Protein AF-A0A8J7RHZ1-F1 (afdb_monomer)

Nearest PDB structures (foldseek):
  3tai-assembly1_A  TM=6.380E-01  e=3.151E-13  Pyrococcus furiosus DSM 3638
  3taz-assembly1_B  TM=6.406E-01  e=1.481E-13  Pyrococcus furiosus DSM 3638
  3tal-assembly1_B  TM=6.004E-01  e=1.570E-13  Pyrococcus furiosus DSM 3638
  3tai-assembly1_B  TM=6.024E-01  e=3.539E-13  Pyrococcus furiosus DSM 3638
  3tal-assembly1_A  TM=5.768E-01  e=6.327E-13  Pyrococcus furiosus DSM 3638

Sequence (378 aa):
MDYSKLKRNKEGIKNSIEQFKHEKIDCKNYWINKDFKENKENNENNQNNSNSLSKDYNFFAIDGSFNQRSFLDFSLYVVGAEAYGHKVGEKVTHLLNAWDSGVILPYQYSKRSRLEHYMATMELKLALCILTNNCSEPFDYYIYDGSVYSWLIHAKMNRLLTLGQYEHYINYFNEKYGEEFRMYLLNELNCQEINAYSNFYNDANIKDKEQTEELGDSELKVLFEQLEYNIILSELLKHKDRIIGVSKTSKMNVYFKDSLRSDMAIFSRCEPGYSKPLNLAEEDLKSKSTIDELRKFDIHIDTLNYQFLKFKKGAMGITSFKKLDEEVFDALYKITDTNYPYILKKCHEKVKISEVEMDKYVKYLGIYEDTERGVYLD

Radius of gyration: 23.54 Å; Cα contacts (8 Å, |Δi|>4): 567; chains: 1; bounding box: 67×53×62 Å

Foldseek 3Di:
DDCVVVVVCVVVVVVVVVVQVPPDFDCPVWFDADALDDPDPDDPPDPPDPPDQPDWAKEKEKAKDKDWFFFPFKIKMKIKMWMWMDTQPDDIDTDDMDMEIDIDGPPLDVVVLLNVLLRLLLRLLVLLLLQPDDDPDHHQAYEYAAAVLVLLVNLQDDPNDDSVVLLVVLLVCCVVCVVVVLVQSVVCSV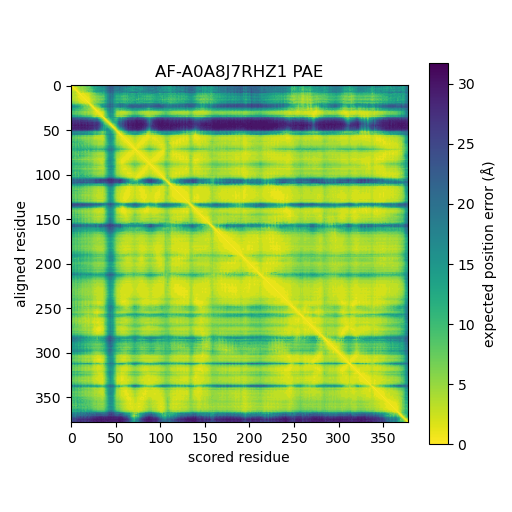VVNRGSADCCCVVVVVQVVPDDPVAHPVNVVVSRSSSSSLSSVLSSCVVQQRYKYKYQDDQDQQVPVPDPGRPQVSVQPDHFGKTDWDFCCPRPPVNVVSQVSSVSSVRHQPGWTWMKGDHPQGIIIMIGSDDDDVSVVSSQVSQDDRHHRVSNVVRVVPNDDDPVNVLVVCVVVVPQGAGPVRDGDD

Secondary structure (DSSP, 8-state):
--HHHHGGGHHHHHHHHHHHHTS----TTTEEE----------S---S-----SS--EEEEEEEEEEEEEBSS-EEEEEEEEEEEEETTS--EEEEEEEEEEEE-SSSS-HHHHHHHHHHHHHHHHHHHHHHS--SS--SEEEEES-HHHHHHHHT--SSS-HHHHHHHHHHHHHHHHHHHHHHHHHHHHTT---SS-THHHHTTHHHHH--SSS-HHHHHHHHHHHHHHHHHHHHHTTGGGEEEEES-----SSSTT-SS-HHHHHTTSPSEEEPPEEHHHH-HHHHHHHHHHGGGT------EEEEEEETTEEEEEEESSPP-HHHHHHHHHTBSSSSBHHHHHHHHHH---HHHHHHHHHHTT--PPBTT-----

InterPro domains:
  IPR018977 NurA domain [PF09376] (58-353)
  IPR018977 NurA domain [SM00933] (57-353)

Organism: Methanococcus voltae (NCBI:txid2188)

Solvent-accessible surface area (backbone atoms only — not comparable to full-atom values): 21526 Å² total; per-residue (Å²): 133,71,63,76,69,55,58,76,48,47,65,63,52,50,52,52,53,50,59,60,67,68,60,84,80,81,56,70,92,47,47,46,82,42,85,88,72,78,84,73,81,81,73,100,79,69,98,83,76,80,90,62,70,96,62,82,53,26,36,32,20,43,27,55,21,62,42,72,49,57,38,79,79,35,21,46,37,41,34,24,24,24,30,28,34,36,42,70,94,60,70,79,39,83,73,51,71,39,65,37,70,51,76,44,61,65,81,87,46,66,59,66,61,57,48,52,46,26,22,52,35,32,39,46,52,52,52,34,39,62,73,68,47,88,55,99,68,75,66,60,32,42,41,39,82,30,47,57,65,53,58,48,54,55,69,65,70,64,90,86,48,58,70,70,58,44,57,50,52,52,51,53,48,42,76,75,42,38,68,64,49,46,53,50,51,53,49,34,41,75,71,67,55,59,49,53,62,77,64,57,60,65,78,69,45,42,55,85,74,65,53,48,98,88,40,45,63,68,59,49,49,54,50,50,50,51,49,48,41,45,49,50,50,39,59,40,53,75,50,32,79,30,40,36,13,41,19,84,72,58,81,56,32,81,89,40,68,90,48,97,51,24,42,50,69,55,56,58,69,52,75,35,19,34,38,64,68,42,48,40,46,79,74,34,73,70,47,36,61,41,42,60,56,40,43,79,62,77,34,85,67,86,46,33,32,39,34,38,44,27,51,94,65,34,40,31,39,38,22,23,49,45,87,80,57,69,66,59,51,56,53,50,49,77,47,30,76,60,55,47,48,46,50,46,54,50,15,50,70,68,27,60,60,48,72,69,56,50,54,52,48,40,56,72,71,67,62,83,74,58,31,80,82,74,58,83,85,126

Mean predicted aligned error: 7.72 Å

pLDDT: mean 85.53, std 13.36, range [37.41, 97.62]

Structure (mmCIF, N/CA/C/O backbone):
data_AF-A0A8J7RHZ1-F1
#
_entry.id   AF-A0A8J7RHZ1-F1
#
loop_
_atom_site.group_PDB
_atom_site.id
_atom_site.type_symbol
_atom_site.label_atom_id
_atom_site.label_alt_id
_atom_site.label_comp_id
_atom_site.label_asym_id
_atom_site.label_entity_id
_atom_site.label_seq_id
_atom_site.pdbx_PDB_ins_code
_atom_site.Cartn_x
_atom_site.Cartn_y
_atom_site.Cartn_z
_atom_site.occupancy
_atom_site.B_iso_or_equiv
_atom_site.auth_seq_id
_atom_site.auth_comp_id
_atom_site.auth_asym_id
_atom_site.auth_atom_id
_atom_site.pdbx_PDB_model_num
ATOM 1 N N . MET A 1 1 ? 16.217 -30.372 16.519 1.00 66.19 1 MET A N 1
ATOM 2 C CA . MET A 1 1 ? 16.369 -29.217 17.433 1.00 66.19 1 MET A CA 1
ATOM 3 C C . MET A 1 1 ? 16.532 -29.759 18.847 1.00 66.19 1 MET A C 1
ATOM 5 O O . MET A 1 1 ? 15.732 -30.594 19.244 1.00 66.19 1 MET A O 1
ATOM 9 N N . ASP A 1 2 ? 17.579 -29.370 19.572 1.00 79.38 2 ASP A N 1
ATOM 10 C CA . ASP A 1 2 ? 17.884 -29.937 20.894 1.00 79.38 2 ASP A CA 1
ATOM 11 C C . ASP A 1 2 ? 17.337 -29.044 22.025 1.00 79.38 2 ASP A C 1
ATOM 13 O O . ASP A 1 2 ? 17.963 -28.067 22.443 1.00 79.38 2 ASP A O 1
ATOM 17 N N . TYR A 1 3 ? 16.147 -29.381 22.527 1.00 79.94 3 TYR A N 1
ATOM 18 C CA . TYR A 1 3 ? 15.457 -28.630 23.584 1.00 79.94 3 TYR A CA 1
ATOM 19 C C . TYR A 1 3 ? 16.146 -28.706 24.954 1.00 79.94 3 TYR A C 1
ATOM 21 O O . TYR A 1 3 ? 15.888 -27.863 25.820 1.00 79.94 3 TYR A O 1
ATOM 29 N N . SER A 1 4 ? 17.046 -29.673 25.165 1.00 78.25 4 SER A N 1
ATOM 30 C CA . SER A 1 4 ? 17.775 -29.814 26.431 1.00 78.25 4 SER A CA 1
ATOM 31 C C . SER A 1 4 ? 18.726 -28.634 26.671 1.00 78.25 4 SER A C 1
ATOM 33 O O . SER A 1 4 ? 18.841 -28.139 27.796 1.00 78.25 4 SER A O 1
ATOM 35 N N . LYS A 1 5 ? 19.322 -28.104 25.595 1.00 73.62 5 LYS A N 1
ATOM 36 C CA . LYS A 1 5 ? 20.175 -26.909 25.619 1.00 73.62 5 LYS A CA 1
ATOM 37 C C . LYS A 1 5 ? 19.370 -25.629 25.850 1.00 73.62 5 LYS A C 1
ATOM 39 O O . LYS A 1 5 ? 19.821 -24.763 26.594 1.00 73.62 5 LYS A O 1
ATOM 44 N N . LEU A 1 6 ? 18.154 -25.539 25.304 1.00 77.38 6 LEU A N 1
ATOM 45 C CA . LEU A 1 6 ? 17.258 -24.386 25.491 1.00 77.38 6 LEU A CA 1
ATOM 46 C C . LEU A 1 6 ? 16.741 -24.269 26.934 1.00 77.38 6 LEU A C 1
ATOM 48 O O . LEU A 1 6 ? 16.566 -23.166 27.451 1.00 77.38 6 LEU A O 1
ATOM 52 N N . LYS A 1 7 ? 16.551 -25.404 27.622 1.00 80.25 7 LYS A N 1
ATOM 53 C CA . LYS A 1 7 ? 16.053 -25.447 29.007 1.00 80.25 7 LYS A CA 1
ATOM 54 C C . LYS A 1 7 ? 16.975 -24.727 30.001 1.00 80.25 7 LYS A C 1
ATOM 56 O O . LYS A 1 7 ? 16.479 -24.220 31.004 1.00 80.25 7 LYS A O 1
ATOM 61 N N . ARG A 1 8 ? 18.280 -24.630 29.707 1.00 80.31 8 ARG A N 1
ATOM 62 C CA . ARG A 1 8 ? 19.275 -23.942 30.554 1.00 80.31 8 ARG A CA 1
ATOM 63 C C . ARG A 1 8 ? 19.006 -22.439 30.697 1.00 80.31 8 ARG A C 1
ATOM 65 O O . ARG A 1 8 ? 19.268 -21.890 31.758 1.00 80.31 8 ARG A O 1
ATOM 72 N N . ASN A 1 9 ? 18.397 -21.806 29.690 1.00 83.06 9 ASN A N 1
ATOM 73 C CA . ASN A 1 9 ? 18.088 -20.369 29.696 1.00 83.06 9 ASN A CA 1
ATOM 74 C C . ASN A 1 9 ? 16.644 -20.046 30.119 1.00 83.06 9 ASN A C 1
ATOM 76 O O . ASN A 1 9 ? 16.241 -18.884 30.092 1.00 83.06 9 ASN A O 1
ATOM 80 N N . LYS A 1 10 ? 15.848 -21.051 30.515 1.00 88.25 10 LYS A N 1
ATOM 81 C CA . LYS A 1 10 ? 14.412 -20.895 30.800 1.00 88.25 10 LYS A CA 1
ATOM 82 C C . LYS A 1 10 ? 14.122 -19.808 31.837 1.00 88.25 10 LYS A C 1
ATOM 84 O O . LYS A 1 10 ? 13.207 -19.015 31.639 1.00 88.25 10 LYS A O 1
ATOM 89 N N . GLU A 1 11 ? 14.876 -19.789 32.932 1.00 87.19 11 GLU A N 1
ATOM 90 C CA . GLU A 1 11 ? 14.617 -18.862 34.037 1.00 87.19 11 GLU A CA 1
ATOM 91 C C . GLU A 1 11 ? 15.022 -17.427 33.688 1.00 87.19 11 GLU A C 1
ATOM 93 O O . GLU A 1 11 ? 14.268 -16.496 33.951 1.00 87.19 11 GLU A O 1
ATOM 98 N N . GLY A 1 12 ? 16.144 -17.253 32.979 1.00 89.12 12 GLY A N 1
ATOM 99 C CA . GLY A 1 12 ? 16.543 -15.950 32.442 1.00 89.12 12 GLY A CA 1
ATOM 100 C C . GLY A 1 12 ? 15.483 -15.366 31.505 1.00 89.12 12 GLY A C 1
ATOM 101 O O . GLY A 1 12 ? 15.092 -14.215 31.663 1.00 89.12 12 GLY A O 1
ATOM 102 N N . ILE A 1 13 ? 14.938 -16.186 30.598 1.00 89.88 13 ILE A N 1
ATOM 103 C CA . ILE A 1 13 ? 13.866 -15.767 29.681 1.00 89.88 13 ILE A CA 1
ATOM 104 C C . ILE A 1 13 ? 12.598 -15.370 30.449 1.00 89.88 13 ILE A C 1
ATOM 106 O O . ILE A 1 13 ? 11.993 -14.346 30.137 1.00 89.88 13 ILE A O 1
ATOM 110 N N . LYS A 1 14 ? 12.188 -16.145 31.462 1.00 90.38 14 LYS A N 1
ATOM 111 C CA . LYS A 1 14 ? 11.023 -15.804 32.296 1.00 90.38 14 LYS A CA 1
ATOM 112 C C . LYS A 1 14 ? 11.201 -14.472 33.019 1.00 90.38 14 LYS A C 1
ATOM 114 O O . LYS A 1 14 ? 10.285 -13.656 32.990 1.00 90.38 14 LYS A O 1
ATOM 119 N N . ASN A 1 15 ? 12.373 -14.243 33.607 1.00 88.56 15 ASN A N 1
ATOM 120 C CA . ASN A 1 15 ? 12.676 -12.991 34.294 1.00 88.56 15 ASN A CA 1
ATOM 121 C C . ASN A 1 15 ? 12.607 -11.800 33.333 1.00 88.56 15 ASN A C 1
ATOM 123 O O . ASN A 1 15 ? 11.993 -10.790 33.668 1.00 88.56 15 ASN A O 1
ATOM 127 N N . SER A 1 16 ? 13.140 -11.935 32.112 1.00 87.69 16 SER A N 1
ATOM 128 C CA . SER A 1 16 ? 12.997 -10.900 31.080 1.00 87.69 16 SER A CA 1
ATOM 129 C C . SER A 1 16 ? 11.532 -10.653 30.699 1.00 87.69 16 SER A C 1
ATOM 131 O O . SER A 1 16 ? 11.122 -9.503 30.581 1.00 87.69 16 SER A O 1
ATOM 133 N N . ILE A 1 17 ? 10.714 -11.704 30.550 1.00 87.50 17 ILE A N 1
ATOM 134 C CA . ILE A 1 17 ? 9.279 -11.566 30.240 1.00 87.50 17 ILE A CA 1
ATOM 135 C C . ILE A 1 17 ? 8.541 -10.799 31.344 1.00 87.50 17 ILE A C 1
ATOM 137 O O . ILE A 1 17 ? 7.759 -9.897 31.036 1.00 87.50 17 ILE A O 1
ATOM 141 N N . GLU A 1 18 ? 8.771 -11.137 32.613 1.00 84.56 18 GLU A N 1
ATOM 142 C CA . GLU A 1 18 ? 8.129 -10.448 33.739 1.00 84.56 18 GLU A CA 1
ATOM 143 C C . GLU A 1 18 ? 8.621 -9.003 33.868 1.00 84.56 18 GLU A C 1
ATOM 145 O O . GLU A 1 18 ? 7.804 -8.092 34.020 1.00 84.56 18 GLU A O 1
ATOM 150 N N . GLN A 1 19 ? 9.923 -8.758 33.680 1.00 82.50 19 GLN A N 1
ATOM 151 C CA . GLN A 1 19 ? 10.472 -7.402 33.619 1.00 82.50 19 GLN A CA 1
ATOM 152 C C . GLN A 1 1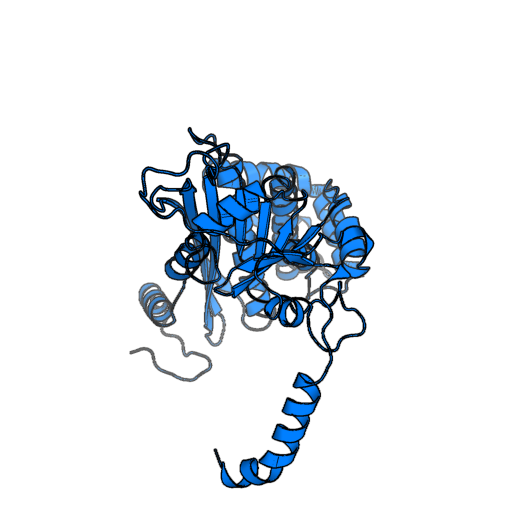9 ? 9.778 -6.570 32.537 1.00 82.50 19 GLN A C 1
ATOM 154 O O . GLN A 1 19 ? 9.390 -5.432 32.800 1.00 82.50 19 GLN A O 1
ATOM 159 N N . PHE A 1 20 ? 9.547 -7.143 31.350 1.00 81.19 20 PHE A N 1
ATOM 160 C CA . PHE A 1 20 ? 8.770 -6.460 30.327 1.00 81.19 20 PHE A CA 1
ATOM 161 C C . PHE A 1 20 ? 7.349 -6.189 30.830 1.00 81.19 20 PHE A C 1
ATOM 163 O O . PHE A 1 20 ? 6.891 -5.054 30.743 1.00 81.19 20 PHE A O 1
ATOM 170 N N . LYS A 1 21 ? 6.624 -7.168 31.384 1.00 75.94 21 LYS A N 1
ATOM 171 C CA . LYS A 1 21 ? 5.225 -6.993 31.835 1.00 75.94 21 LYS A CA 1
ATOM 172 C C . LYS A 1 21 ? 5.026 -5.899 32.893 1.00 75.94 21 LYS A C 1
ATOM 174 O O . LYS A 1 21 ? 3.999 -5.228 32.815 1.00 75.94 21 LYS A O 1
ATOM 179 N N . HIS A 1 22 ? 5.969 -5.710 33.818 1.00 68.00 22 HIS A N 1
ATOM 180 C CA . HIS A 1 22 ? 5.833 -4.804 34.970 1.00 68.00 22 HIS A CA 1
ATOM 181 C C . HIS A 1 22 ? 5.960 -3.304 34.670 1.00 68.00 22 HIS A C 1
ATOM 183 O O . HIS A 1 22 ? 5.649 -2.488 35.538 1.00 68.00 22 HIS A O 1
ATOM 189 N N . GLU A 1 23 ? 6.387 -2.918 33.469 1.00 68.69 23 GLU A N 1
ATOM 190 C CA . GLU A 1 23 ? 6.400 -1.513 33.056 1.00 68.69 23 GLU A CA 1
ATOM 191 C C . GLU A 1 23 ? 4.970 -0.939 33.126 1.00 68.69 23 GLU A C 1
ATOM 193 O O . GLU A 1 23 ? 4.065 -1.406 32.423 1.00 68.69 23 GLU A O 1
ATOM 198 N N . LYS A 1 24 ? 4.759 0.040 34.020 1.00 67.62 24 LYS A N 1
ATOM 199 C CA . LYS A 1 24 ? 3.476 0.736 34.175 1.00 67.62 24 LYS A CA 1
ATOM 200 C C . LYS A 1 24 ? 3.173 1.497 32.891 1.00 67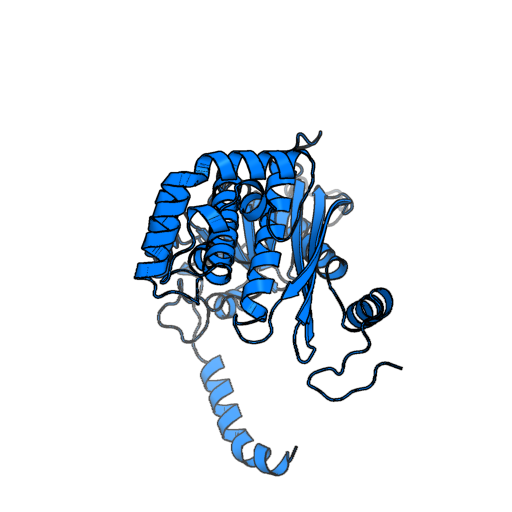.62 24 LYS A C 1
ATOM 202 O O . LYS A 1 24 ? 3.894 2.416 32.526 1.00 67.62 24 LYS A O 1
ATOM 207 N N . ILE A 1 25 ? 2.078 1.123 32.245 1.00 70.50 25 ILE A N 1
ATOM 208 C CA . ILE A 1 25 ? 1.561 1.803 31.064 1.00 70.50 25 ILE A CA 1
ATOM 209 C C . ILE A 1 25 ? 0.433 2.728 31.516 1.00 70.50 25 ILE A C 1
ATOM 211 O O . ILE A 1 25 ? -0.582 2.249 32.022 1.00 70.50 25 ILE A O 1
ATOM 215 N N . ASP A 1 26 ? 0.597 4.033 31.311 1.00 78.38 26 ASP A N 1
ATOM 216 C CA . ASP A 1 26 ? -0.487 5.004 31.453 1.00 78.38 26 ASP A CA 1
ATOM 217 C C . ASP A 1 26 ? -0.869 5.561 30.079 1.00 78.38 26 ASP A C 1
ATOM 219 O O . ASP A 1 26 ? -0.182 6.414 29.521 1.00 78.38 26 ASP A O 1
ATOM 223 N N . CYS A 1 27 ? -1.973 5.058 29.521 1.00 85.94 27 CYS A N 1
ATOM 224 C CA . CYS A 1 27 ? -2.514 5.559 28.260 1.00 85.94 27 CYS A CA 1
ATOM 225 C C . CYS A 1 27 ? -3.559 6.668 28.435 1.00 85.94 27 CYS A C 1
ATOM 227 O O . CYS A 1 27 ? -4.012 7.220 27.432 1.00 85.94 27 CYS A O 1
ATOM 229 N N . LYS A 1 28 ? -3.936 7.043 29.668 1.00 84.62 28 LYS A N 1
ATOM 230 C CA . LYS A 1 28 ? -5.082 7.938 29.926 1.00 84.62 28 LYS A CA 1
ATOM 231 C C . LYS A 1 28 ? -4.933 9.315 29.286 1.00 84.62 28 LYS A C 1
ATOM 233 O O . LYS A 1 28 ? -5.922 9.900 28.859 1.00 84.62 28 LYS A O 1
ATOM 238 N N . ASN A 1 29 ? -3.706 9.818 29.173 1.00 88.56 29 ASN A N 1
ATOM 239 C CA . ASN A 1 29 ? -3.447 11.137 28.591 1.00 88.56 29 ASN A CA 1
ATOM 240 C C . ASN A 1 29 ? -3.778 11.197 27.090 1.00 88.56 29 ASN A C 1
ATOM 242 O O . ASN A 1 29 ? -4.188 12.248 26.579 1.00 88.56 29 ASN A O 1
ATOM 246 N N . TYR A 1 30 ? -3.658 10.060 26.401 1.00 93.56 30 TYR A N 1
ATOM 247 C CA . TYR A 1 30 ? -3.804 9.948 24.952 1.00 93.56 30 TYR A CA 1
ATOM 248 C C . TYR A 1 30 ? -5.043 9.168 24.520 1.00 93.56 30 TYR A C 1
ATOM 250 O O . TYR A 1 30 ? -5.324 9.137 23.328 1.00 93.56 30 TYR A O 1
ATOM 258 N N . TRP A 1 31 ? -5.777 8.552 25.447 1.00 95.25 31 TRP A N 1
ATOM 259 C CA . TRP A 1 31 ? -6.852 7.610 25.148 1.00 95.25 31 TRP A CA 1
ATOM 260 C C . TRP A 1 31 ? -8.232 8.152 25.521 1.00 95.25 31 TRP A C 1
ATOM 262 O O . TRP A 1 31 ? -8.417 8.727 26.594 1.00 95.25 31 TRP A O 1
ATOM 272 N N . ILE A 1 32 ? -9.205 7.937 24.640 1.00 95.00 32 ILE A N 1
ATOM 273 C CA . ILE A 1 32 ? -10.614 8.270 24.840 1.00 95.00 32 ILE A CA 1
ATOM 274 C C . ILE A 1 32 ? -11.390 6.955 24.871 1.00 95.00 32 ILE A C 1
ATOM 276 O O . ILE A 1 32 ? -11.427 6.221 23.885 1.00 95.00 32 ILE A O 1
ATOM 280 N N . ASN A 1 33 ? -12.000 6.647 26.017 1.00 93.31 33 ASN A N 1
ATOM 281 C CA . ASN A 1 33 ? -12.813 5.442 26.171 1.00 93.31 33 ASN A CA 1
ATOM 282 C C . ASN A 1 33 ? -14.129 5.590 25.400 1.00 93.31 33 ASN A C 1
ATOM 284 O O . ASN A 1 33 ? -14.846 6.573 25.587 1.00 93.31 33 ASN A O 1
ATOM 288 N N . LYS A 1 34 ? -14.474 4.578 24.602 1.00 90.38 34 LYS A N 1
ATOM 289 C CA . LYS A 1 34 ? -15.753 4.483 23.888 1.00 90.38 34 LYS A CA 1
ATOM 290 C C . LYS A 1 34 ? -16.186 3.023 23.832 1.00 90.38 34 LYS A C 1
ATOM 292 O O . LYS A 1 34 ? -15.451 2.159 23.357 1.00 90.38 34 LYS A O 1
ATOM 297 N N . ASP A 1 35 ? -17.390 2.745 24.323 1.00 85.00 35 ASP A N 1
ATOM 298 C CA . ASP A 1 35 ? -17.997 1.419 24.206 1.00 85.00 35 ASP A CA 1
ATOM 299 C C . ASP A 1 35 ? -18.743 1.330 22.874 1.00 85.00 35 ASP A C 1
ATOM 301 O O . ASP A 1 35 ? -19.860 1.829 22.731 1.00 85.00 35 ASP A O 1
ATOM 305 N N . PHE A 1 36 ? -18.105 0.697 21.892 1.00 84.00 36 PHE A N 1
ATOM 306 C CA . PHE A 1 36 ? -18.736 0.339 20.627 1.00 84.00 36 PHE A CA 1
ATOM 307 C C . PHE A 1 36 ? -19.769 -0.765 20.905 1.00 84.00 36 PHE A C 1
ATOM 309 O O . PHE A 1 36 ? -19.412 -1.925 21.130 1.00 84.00 36 PHE A O 1
ATOM 316 N N . LYS A 1 37 ? -21.051 -0.394 20.993 1.00 72.06 37 LYS A N 1
ATOM 317 C CA . LYS A 1 37 ? -22.149 -1.339 21.241 1.00 72.06 37 LYS A CA 1
ATOM 318 C C . LYS A 1 37 ? -22.659 -1.921 19.929 1.00 72.06 37 LYS A C 1
ATOM 320 O O . LYS A 1 37 ? -22.954 -1.178 18.996 1.00 72.06 37 LYS A O 1
ATOM 325 N N . GLU A 1 38 ? -22.857 -3.235 19.906 1.00 59.12 38 GLU A N 1
ATOM 326 C CA . GLU A 1 38 ? -23.714 -3.887 18.918 1.00 59.12 38 GLU A CA 1
ATOM 327 C C . GLU A 1 38 ? -25.152 -3.404 19.151 1.00 59.12 38 GLU A C 1
ATOM 329 O O . GLU A 1 38 ? -25.632 -3.398 20.291 1.00 59.12 38 GLU A O 1
ATOM 334 N N . ASN A 1 39 ? -25.842 -2.979 18.089 1.00 49.66 39 ASN A N 1
ATOM 335 C CA . ASN A 1 39 ? -27.283 -2.769 18.153 1.00 49.66 39 ASN A CA 1
ATOM 336 C C . ASN A 1 39 ? -27.912 -4.127 18.473 1.00 49.66 39 ASN A C 1
ATOM 338 O O . ASN A 1 39 ? -28.050 -4.972 17.595 1.00 49.66 39 ASN A O 1
ATOM 342 N N . LYS A 1 40 ? -28.255 -4.361 19.742 1.00 41.91 40 LYS A N 1
ATOM 343 C CA . LYS A 1 40 ? -29.139 -5.467 20.090 1.00 41.91 40 LYS A CA 1
ATOM 344 C C . LYS A 1 40 ? -30.478 -5.170 19.434 1.00 41.91 40 LYS A C 1
ATOM 346 O O . LYS A 1 40 ? -31.140 -4.205 19.813 1.00 41.91 40 LYS A O 1
ATOM 351 N N . GLU A 1 41 ? -30.840 -5.978 18.448 1.00 41.72 41 GLU A N 1
ATOM 352 C CA . GLU A 1 41 ? -32.203 -6.024 17.939 1.00 41.72 41 GLU A CA 1
ATOM 353 C C . GLU A 1 41 ? -33.171 -6.188 19.121 1.00 41.72 41 GLU A C 1
ATOM 355 O O . GLU A 1 41 ? -33.010 -7.069 19.965 1.00 41.72 41 GLU A O 1
ATOM 360 N N . ASN A 1 42 ? -34.152 -5.288 19.163 1.00 39.88 42 ASN A N 1
ATOM 361 C CA . ASN A 1 42 ? -35.430 -5.388 19.858 1.00 39.88 42 ASN A CA 1
ATOM 362 C C . ASN A 1 42 ? -35.403 -5.690 21.367 1.00 39.88 42 ASN A C 1
ATOM 364 O O . ASN A 1 42 ? -35.495 -6.827 21.815 1.00 39.88 42 ASN A O 1
ATOM 368 N N . ASN A 1 43 ? -35.463 -4.617 22.159 1.00 37.41 43 ASN A N 1
ATOM 369 C CA . ASN A 1 43 ? -36.368 -4.566 23.307 1.00 37.41 43 ASN A CA 1
ATOM 370 C C . ASN A 1 43 ? -37.098 -3.217 23.270 1.00 37.41 43 ASN A C 1
ATOM 372 O O . ASN A 1 43 ? -36.484 -2.166 23.448 1.00 37.41 43 ASN A O 1
ATOM 376 N N . GLU A 1 44 ? -38.404 -3.268 23.014 1.00 44.06 44 GLU A N 1
ATOM 377 C CA . GLU A 1 44 ? -39.313 -2.164 22.657 1.00 44.06 44 GLU A CA 1
ATOM 378 C C . GLU A 1 44 ? -39.526 -1.064 23.717 1.00 44.06 44 GLU A C 1
ATOM 380 O O . GLU A 1 44 ? -40.469 -0.297 23.600 1.00 44.06 44 GLU A O 1
ATOM 385 N N . ASN A 1 45 ? -38.686 -0.906 24.741 1.00 43.53 45 ASN A N 1
ATOM 386 C CA . ASN A 1 45 ? -38.963 0.061 25.815 1.00 43.53 45 ASN A CA 1
ATOM 387 C C . ASN A 1 45 ? -37.732 0.831 26.306 1.00 43.53 45 ASN A C 1
ATOM 389 O O . ASN A 1 45 ? -37.465 0.858 27.502 1.00 43.53 45 ASN A O 1
ATOM 393 N N . ASN A 1 46 ? -36.981 1.482 25.410 1.00 39.00 46 ASN A N 1
ATOM 394 C CA . ASN A 1 46 ? -36.097 2.590 25.803 1.00 39.00 46 ASN A CA 1
ATOM 395 C C . ASN A 1 46 ? -35.832 3.542 24.631 1.00 39.00 46 ASN A C 1
ATOM 397 O O . ASN A 1 46 ? -34.981 3.307 23.778 1.00 39.00 46 ASN A O 1
ATOM 401 N N . GLN A 1 47 ? -36.552 4.657 24.625 1.00 37.84 47 GLN A N 1
ATOM 402 C CA . GLN A 1 47 ? -36.609 5.625 23.534 1.00 37.84 47 GLN A CA 1
ATOM 403 C C . GLN A 1 47 ? -35.421 6.612 23.486 1.00 37.84 47 GLN A C 1
ATOM 405 O O . GLN A 1 47 ? -35.585 7.703 22.966 1.00 37.84 47 GLN A O 1
ATOM 410 N N . ASN A 1 48 ? -34.234 6.271 24.013 1.00 39.62 48 ASN A N 1
ATOM 411 C CA . ASN A 1 48 ? -33.082 7.193 24.071 1.00 39.62 48 ASN A CA 1
ATOM 412 C C . ASN A 1 48 ? -31.710 6.486 23.995 1.00 39.62 48 ASN A C 1
ATOM 414 O O . ASN A 1 48 ? -30.909 6.608 24.915 1.00 39.62 48 ASN A O 1
ATOM 418 N N . ASN A 1 49 ? -31.419 5.730 22.930 1.00 40.78 49 ASN A N 1
ATOM 419 C CA . ASN A 1 49 ? -30.042 5.333 22.573 1.00 40.78 49 ASN A CA 1
ATOM 420 C C . ASN A 1 49 ? -29.974 4.914 21.094 1.00 40.78 49 ASN A C 1
ATOM 422 O O . ASN A 1 49 ? -29.863 3.732 20.769 1.00 40.78 49 ASN A O 1
ATOM 426 N N . SER A 1 50 ? -30.080 5.873 20.176 1.00 41.41 50 SER A N 1
ATOM 427 C CA . SER A 1 50 ? -29.895 5.609 18.749 1.00 41.41 50 SER A CA 1
ATOM 428 C C . SER A 1 50 ? -28.400 5.581 18.401 1.00 41.41 50 SER A C 1
ATOM 430 O O . SER A 1 50 ? -27.824 6.602 18.042 1.00 41.41 50 SER A O 1
ATOM 432 N N . ASN A 1 51 ? -27.779 4.397 18.433 1.00 54.53 51 ASN A N 1
ATOM 433 C CA . ASN A 1 51 ? -26.525 4.107 17.709 1.00 54.53 51 ASN A CA 1
ATOM 434 C C . ASN A 1 51 ? -26.802 3.920 16.191 1.00 54.53 51 ASN A C 1
ATOM 436 O O . ASN A 1 51 ? -26.270 3.022 15.521 1.00 54.53 51 ASN A O 1
ATOM 440 N N . SER A 1 52 ? -27.711 4.724 15.635 1.00 66.38 52 SER A N 1
ATOM 441 C CA . SER A 1 52 ? -27.924 4.817 14.193 1.00 66.38 52 SER A CA 1
ATOM 442 C C . SER A 1 52 ? -26.867 5.759 13.632 1.00 66.38 52 SER A C 1
ATOM 444 O O . SER A 1 52 ? -26.729 6.876 14.125 1.00 66.38 52 SER A O 1
ATOM 446 N N . LEU A 1 53 ? -26.125 5.305 12.620 1.00 78.69 53 LEU A N 1
ATOM 447 C CA . LEU A 1 53 ? -25.261 6.207 11.861 1.00 78.69 53 LEU A CA 1
ATOM 448 C C . LEU A 1 53 ? -26.152 7.282 11.222 1.00 78.69 53 LEU A C 1
ATOM 450 O O . LEU A 1 53 ? -27.297 6.993 10.871 1.00 78.69 53 LEU A O 1
ATOM 454 N N . SER A 1 54 ? -25.648 8.506 11.093 1.00 79.31 54 SER A N 1
ATOM 455 C CA . SER A 1 54 ? -26.375 9.598 10.438 1.00 79.31 54 SER A CA 1
ATOM 456 C C . SER A 1 54 ? -26.475 9.401 8.921 1.00 79.31 54 SER A C 1
ATOM 458 O O . SER A 1 54 ? -27.359 9.977 8.289 1.00 79.31 54 SER A O 1
ATOM 460 N N . LYS A 1 55 ? -25.610 8.548 8.353 1.00 85.31 55 LYS A N 1
ATOM 461 C CA . LYS A 1 55 ? -25.654 8.084 6.962 1.00 85.31 55 LYS A CA 1
ATOM 462 C C . LYS A 1 55 ? -25.164 6.641 6.811 1.00 85.31 55 LYS A C 1
ATOM 464 O O . LYS A 1 55 ? -24.444 6.124 7.668 1.00 85.31 55 LYS A O 1
ATOM 469 N N . ASP A 1 56 ? -25.488 6.031 5.676 1.00 85.75 56 ASP A N 1
ATOM 470 C CA . ASP A 1 56 ? -24.908 4.753 5.267 1.00 85.75 56 ASP A CA 1
ATOM 471 C C . ASP A 1 56 ? -23.520 4.990 4.674 1.00 85.75 56 ASP A C 1
ATOM 473 O O . ASP A 1 56 ? -23.380 5.660 3.654 1.00 85.75 56 ASP A O 1
ATOM 477 N N . TYR A 1 57 ? -22.492 4.453 5.328 1.00 93.88 57 TYR A N 1
ATOM 478 C CA . TYR A 1 57 ? -21.120 4.550 4.840 1.00 93.88 57 TYR A CA 1
ATOM 479 C C . TYR A 1 57 ? -20.841 3.459 3.807 1.00 93.88 57 TYR A C 1
ATOM 481 O O . TYR A 1 57 ? -21.135 2.284 4.042 1.00 93.88 57 TYR A O 1
ATOM 489 N N . ASN A 1 58 ? -20.212 3.838 2.702 1.00 94.88 58 ASN A N 1
ATOM 490 C CA . ASN A 1 58 ? -19.754 2.934 1.660 1.00 94.88 58 ASN A CA 1
ATOM 491 C C . ASN A 1 58 ? -18.223 2.883 1.627 1.00 94.88 58 ASN A C 1
ATOM 493 O O . ASN A 1 58 ? -17.551 3.882 1.372 1.00 94.88 58 ASN A O 1
ATOM 497 N N . PHE A 1 59 ? -17.663 1.708 1.885 1.00 96.19 59 PHE A N 1
ATOM 498 C CA . PHE A 1 59 ? -16.224 1.480 1.928 1.00 96.19 59 PHE A CA 1
ATOM 499 C C . PHE A 1 59 ? -15.787 0.613 0.760 1.00 96.19 59 PHE A C 1
ATOM 501 O O . PHE A 1 59 ? -16.521 -0.276 0.336 1.00 96.19 59 PHE A O 1
ATOM 508 N N . PHE A 1 60 ? -14.554 0.787 0.307 1.00 96.69 60 PHE A N 1
ATOM 509 C CA . PHE A 1 60 ? -13.875 -0.247 -0.462 1.00 96.69 60 PHE A CA 1
ATOM 510 C C . PHE A 1 60 ? -12.488 -0.500 0.102 1.00 96.69 60 PHE A C 1
ATOM 512 O O . PHE A 1 60 ? -11.921 0.339 0.799 1.00 96.69 60 PHE A O 1
ATOM 519 N N . ALA A 1 61 ? -11.963 -1.681 -0.176 1.00 97.38 61 ALA A N 1
ATOM 520 C CA . ALA A 1 61 ? -10.631 -2.097 0.211 1.00 97.38 61 ALA A CA 1
ATOM 521 C C . ALA A 1 61 ? -9.950 -2.792 -0.957 1.00 97.38 61 ALA A C 1
ATOM 523 O O . ALA A 1 61 ? -10.620 -3.322 -1.846 1.00 97.38 61 ALA A O 1
ATOM 524 N N . ILE A 1 62 ? -8.623 -2.773 -0.920 1.00 96.88 62 ILE A N 1
ATOM 525 C CA . ILE A 1 62 ? -7.747 -3.424 -1.885 1.00 96.88 62 ILE A CA 1
ATOM 526 C C . ILE A 1 62 ? -6.651 -4.125 -1.089 1.00 96.88 62 ILE A C 1
ATOM 528 O O . ILE A 1 62 ? -6.203 -3.602 -0.068 1.00 96.88 62 ILE A O 1
ATOM 532 N N . ASP A 1 63 ? -6.255 -5.306 -1.546 1.00 96.75 63 ASP A N 1
ATOM 533 C CA . ASP A 1 63 ? -5.033 -5.973 -1.098 1.00 96.75 63 ASP A CA 1
ATOM 534 C C . ASP A 1 63 ? -4.316 -6.558 -2.317 1.00 96.75 63 ASP A C 1
ATOM 536 O O . ASP A 1 63 ? -4.961 -6.955 -3.299 1.00 96.75 63 ASP A O 1
ATOM 540 N N . GLY A 1 64 ? -2.992 -6.591 -2.247 1.00 96.56 64 GLY A N 1
ATOM 541 C CA . GLY A 1 64 ? -2.107 -7.105 -3.275 1.00 96.56 64 GLY A CA 1
ATOM 542 C C . GLY A 1 64 ? -1.423 -8.403 -2.856 1.00 96.56 64 GLY A C 1
ATOM 543 O O . GLY A 1 64 ? -1.255 -8.733 -1.681 1.00 96.56 64 GLY A O 1
ATOM 544 N N . SER A 1 65 ? -0.993 -9.177 -3.845 1.00 96.56 65 SER A N 1
ATOM 545 C CA . SER A 1 65 ? -0.103 -10.312 -3.629 1.00 96.56 65 SER A CA 1
ATOM 546 C C . SER A 1 65 ? 0.877 -10.430 -4.771 1.00 96.56 65 SER A C 1
ATOM 548 O O . SER A 1 65 ? 0.577 -10.097 -5.913 1.00 96.56 65 SER A O 1
ATOM 550 N N . PHE A 1 66 ? 2.040 -10.987 -4.473 1.00 95.62 66 PHE A N 1
ATOM 551 C CA . PHE A 1 66 ? 2.938 -11.494 -5.490 1.00 95.62 66 PHE A CA 1
ATOM 552 C C . PHE A 1 66 ? 3.483 -12.848 -5.053 1.00 95.62 66 PHE A C 1
ATOM 554 O O . PHE A 1 66 ? 3.638 -13.130 -3.860 1.00 95.62 66 PHE A O 1
ATOM 561 N N . ASN A 1 67 ? 3.828 -13.671 -6.032 1.00 94.31 67 ASN A N 1
ATOM 562 C CA . ASN A 1 67 ? 4.669 -14.836 -5.823 1.00 94.31 67 ASN A CA 1
ATOM 563 C C . ASN A 1 67 ? 5.634 -14.995 -7.004 1.00 94.31 67 ASN A C 1
ATOM 565 O O . ASN A 1 67 ? 5.456 -14.396 -8.064 1.00 94.31 67 ASN A O 1
ATOM 569 N N . GLN A 1 68 ? 6.696 -15.768 -6.811 1.00 91.88 68 GLN A N 1
ATOM 570 C CA . GLN A 1 68 ? 7.698 -16.014 -7.834 1.00 91.88 68 GLN A CA 1
ATOM 571 C C . GLN A 1 68 ? 8.280 -17.422 -7.740 1.00 91.88 68 GLN A C 1
ATOM 573 O O . GLN A 1 68 ? 8.417 -17.995 -6.659 1.00 91.88 68 GLN A O 1
ATOM 578 N N . ARG A 1 69 ? 8.730 -17.933 -8.884 1.00 89.44 69 ARG A N 1
ATOM 579 C CA . ARG A 1 69 ? 9.533 -19.147 -8.994 1.00 89.44 69 ARG A CA 1
ATOM 580 C C . ARG A 1 69 ? 10.897 -18.793 -9.574 1.00 89.44 69 ARG A C 1
ATOM 582 O O . ARG A 1 69 ? 10.981 -18.173 -10.629 1.00 89.44 69 ARG A O 1
ATOM 589 N N . SER A 1 70 ? 11.963 -19.146 -8.859 1.00 87.19 70 SER A N 1
ATOM 590 C CA . SER A 1 70 ? 13.338 -18.877 -9.290 1.00 87.19 70 SER A CA 1
ATOM 591 C C . SER A 1 70 ? 13.944 -20.076 -10.014 1.00 87.19 70 SER A C 1
ATOM 593 O O . SER A 1 70 ? 13.993 -21.179 -9.464 1.00 87.19 70 SER A O 1
ATOM 595 N N . PHE A 1 71 ? 14.435 -19.809 -11.217 1.00 86.00 71 PHE A N 1
ATOM 596 C CA . PHE A 1 71 ? 15.261 -20.678 -12.047 1.00 86.00 71 PHE A CA 1
ATOM 597 C C . PHE A 1 71 ? 16.701 -20.154 -12.036 1.00 86.00 71 PHE A C 1
ATOM 599 O O . PHE A 1 71 ? 16.982 -19.133 -11.398 1.00 86.00 71 PHE A O 1
ATOM 606 N N . LEU A 1 72 ? 17.608 -20.861 -12.711 1.00 82.38 72 LEU A N 1
ATOM 607 C CA . LEU A 1 72 ? 19.020 -20.475 -12.787 1.00 82.38 72 LEU A CA 1
ATOM 608 C C . LEU A 1 72 ? 19.202 -19.079 -13.403 1.00 82.38 72 LEU A C 1
ATOM 610 O O . LEU A 1 72 ? 19.866 -18.231 -12.807 1.00 82.38 72 LEU A O 1
ATOM 614 N N . ASP A 1 73 ? 18.557 -18.823 -14.544 1.00 83.06 73 ASP A N 1
ATOM 615 C CA . ASP A 1 73 ? 18.806 -17.611 -15.335 1.00 83.06 73 ASP A CA 1
ATOM 616 C C . ASP A 1 73 ? 17.747 -16.516 -15.142 1.00 83.06 73 ASP A C 1
ATOM 618 O O . ASP A 1 73 ? 17.987 -15.343 -15.438 1.00 83.06 73 ASP A O 1
ATOM 622 N N . PHE A 1 74 ? 16.575 -16.856 -14.604 1.00 86.81 74 PHE A N 1
ATOM 623 C CA . PHE A 1 74 ? 15.475 -15.911 -14.407 1.00 86.81 74 PHE A CA 1
ATOM 624 C C . PHE A 1 74 ? 14.586 -16.280 -13.220 1.00 86.81 74 PHE A C 1
ATOM 626 O O . PHE A 1 74 ? 14.697 -17.327 -12.586 1.00 86.81 74 PHE A O 1
ATOM 633 N N . SER A 1 75 ? 13.687 -15.376 -12.853 1.00 88.69 75 SER A N 1
ATOM 634 C CA . SER A 1 75 ? 12.595 -15.658 -11.929 1.00 88.69 75 SER A CA 1
ATOM 635 C C . SER A 1 75 ? 11.277 -15.278 -12.583 1.00 88.69 75 SER A C 1
ATOM 637 O O . SER A 1 75 ? 11.087 -14.124 -12.957 1.00 88.69 75 SER A O 1
ATOM 639 N N . LEU A 1 76 ? 10.394 -16.263 -12.729 1.00 91.75 76 LEU A N 1
ATOM 640 C CA . LEU A 1 76 ? 9.018 -16.060 -13.166 1.00 91.75 76 LEU A CA 1
ATOM 641 C C . LEU A 1 76 ? 8.232 -15.495 -11.989 1.00 91.75 76 LEU A C 1
ATOM 643 O O . LEU A 1 76 ? 8.255 -16.091 -10.911 1.00 91.75 76 LEU A O 1
ATOM 647 N N . TYR A 1 77 ? 7.528 -14.390 -12.182 1.00 93.62 77 TYR A N 1
ATOM 648 C CA . TYR A 1 77 ? 6.675 -13.805 -11.156 1.00 93.62 77 TYR A CA 1
ATOM 649 C C . TYR A 1 77 ? 5.229 -13.705 -11.624 1.00 93.62 77 TYR A C 1
ATOM 651 O O . TYR A 1 77 ? 4.944 -13.633 -12.819 1.00 93.62 77 TYR A O 1
ATOM 659 N N . VAL A 1 78 ? 4.333 -13.669 -10.645 1.00 96.25 78 VAL A N 1
ATOM 660 C CA . VAL A 1 78 ? 2.943 -13.248 -10.794 1.00 96.25 78 VAL A CA 1
ATOM 661 C C . VAL A 1 78 ? 2.672 -12.233 -9.696 1.00 96.25 78 VAL A C 1
ATOM 663 O O . VAL A 1 78 ? 3.082 -12.429 -8.548 1.00 96.25 78 VAL A O 1
ATOM 666 N N . VAL A 1 79 ? 1.995 -11.153 -10.049 1.00 97.00 79 VAL A N 1
ATOM 667 C CA . VAL A 1 79 ? 1.522 -10.120 -9.133 1.00 97.00 79 VAL A CA 1
ATOM 668 C C . VAL A 1 79 ? 0.058 -9.841 -9.438 1.00 97.00 79 VAL A C 1
ATOM 670 O O . VAL A 1 79 ? -0.381 -9.932 -10.582 1.00 97.00 79 VAL A O 1
ATOM 673 N N . GLY A 1 80 ? -0.720 -9.551 -8.409 1.00 97.25 80 GLY A N 1
ATOM 674 C CA . GLY A 1 80 ? -2.117 -9.203 -8.572 1.00 97.25 80 GLY A CA 1
ATOM 675 C C . GLY A 1 80 ? -2.622 -8.328 -7.445 1.00 97.25 80 GLY A C 1
ATOM 676 O O . GLY A 1 80 ? -2.006 -8.238 -6.380 1.00 97.25 80 GLY A O 1
ATOM 677 N N . ALA A 1 81 ? -3.758 -7.696 -7.701 1.00 97.62 81 ALA A N 1
ATOM 678 C CA . ALA A 1 81 ? -4.496 -6.890 -6.744 1.00 97.62 81 ALA A CA 1
ATOM 679 C C . ALA A 1 81 ? -6.000 -7.133 -6.920 1.00 97.62 81 ALA A C 1
A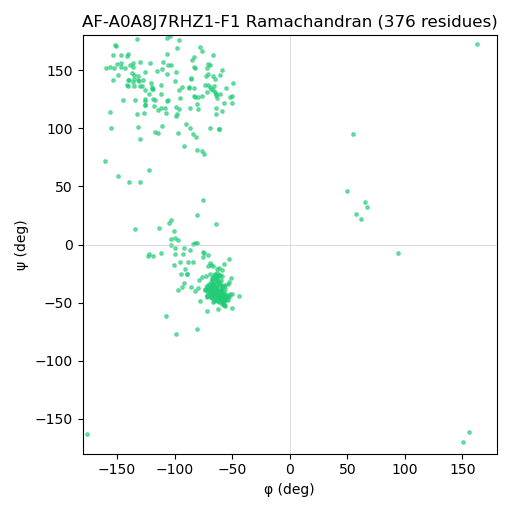TOM 681 O O . ALA A 1 81 ? -6.496 -7.274 -8.040 1.00 97.62 81 ALA A O 1
ATOM 682 N N . GLU A 1 82 ? -6.729 -7.179 -5.809 1.00 97.50 82 GLU A N 1
ATOM 683 C CA . GLU A 1 82 ? -8.177 -7.410 -5.784 1.00 97.50 82 GLU A CA 1
ATOM 684 C C . GLU A 1 82 ? -8.874 -6.333 -4.955 1.00 97.50 82 GLU A C 1
ATOM 686 O O . GLU A 1 82 ? -8.432 -6.018 -3.848 1.00 97.50 82 GLU A O 1
ATOM 691 N N . ALA A 1 83 ? -9.998 -5.823 -5.461 1.00 96.94 83 ALA A N 1
ATOM 692 C CA . ALA A 1 83 ? -10.791 -4.781 -4.827 1.00 96.94 83 ALA A CA 1
ATOM 693 C C . ALA A 1 83 ? -12.217 -5.242 -4.503 1.00 96.94 83 ALA A C 1
ATOM 695 O O . ALA A 1 83 ? -12.939 -5.781 -5.350 1.00 96.94 83 ALA A O 1
ATOM 696 N N . TYR A 1 84 ? -12.663 -4.942 -3.283 1.00 96.88 84 TYR A N 1
ATOM 697 C CA . TYR A 1 84 ? -14.014 -5.245 -2.812 1.00 96.88 84 TYR A CA 1
ATOM 698 C C . TYR A 1 84 ? -14.660 -4.033 -2.139 1.00 96.88 84 TYR A C 1
ATOM 700 O O . TYR A 1 84 ? -14.012 -3.303 -1.393 1.00 96.88 84 TYR A O 1
ATOM 708 N N . GLY A 1 85 ? -15.959 -3.859 -2.375 1.00 95.50 85 GLY A N 1
ATOM 709 C CA . GLY A 1 85 ? -16.804 -2.818 -1.800 1.00 95.50 85 GLY A CA 1
ATOM 710 C C . GLY A 1 85 ? -17.734 -3.362 -0.720 1.00 95.50 85 GLY A C 1
ATOM 711 O O . GLY A 1 85 ? -18.082 -4.547 -0.713 1.00 95.50 85 GLY A O 1
ATOM 712 N N . HIS A 1 86 ? -18.135 -2.495 0.203 1.00 94.00 86 HIS A N 1
ATOM 713 C CA . HIS A 1 86 ? -19.120 -2.780 1.235 1.00 94.00 86 HIS A CA 1
ATOM 714 C C . HIS A 1 86 ? -19.775 -1.496 1.745 1.00 94.00 86 HIS A C 1
ATOM 716 O O . HIS A 1 86 ? -19.158 -0.690 2.449 1.00 94.00 86 HIS A O 1
ATOM 722 N N . LYS A 1 87 ? -21.073 -1.385 1.476 1.00 94.00 87 LYS A N 1
ATOM 723 C CA . LYS A 1 87 ? -21.969 -0.447 2.138 1.00 94.00 87 LYS A CA 1
ATOM 724 C C . LYS A 1 87 ? -22.450 -1.033 3.456 1.00 94.00 87 LYS A C 1
ATOM 726 O O . LYS A 1 87 ? -22.912 -2.169 3.484 1.00 94.00 87 LYS A O 1
ATOM 731 N N . VAL A 1 88 ? -22.305 -0.289 4.552 1.00 91.19 88 VAL A N 1
ATOM 732 C CA . VAL A 1 88 ? -22.619 -0.768 5.907 1.00 91.19 88 VAL A CA 1
ATOM 733 C C . VAL A 1 88 ? -24.014 -1.395 5.955 1.00 91.19 88 VAL A C 1
ATOM 735 O O . VAL A 1 88 ? -25.007 -0.733 5.682 1.00 91.19 88 VAL A O 1
ATOM 738 N N . GLY A 1 89 ? -24.081 -2.666 6.361 1.00 86.69 89 GLY A N 1
ATOM 739 C CA . GLY A 1 89 ? -25.336 -3.422 6.458 1.00 86.69 89 GLY A CA 1
ATOM 740 C C . GLY A 1 89 ? -25.665 -4.258 5.218 1.00 86.69 89 GLY A C 1
ATOM 741 O O . GLY A 1 89 ? -26.584 -5.073 5.263 1.00 86.69 89 GLY A O 1
ATOM 742 N N . GLU A 1 90 ? -24.890 -4.121 4.144 1.00 91.38 90 GLU A N 1
ATOM 743 C CA . GLU A 1 90 ? -25.029 -4.901 2.918 1.00 91.38 90 GLU A CA 1
ATOM 744 C C . GLU A 1 90 ? -23.949 -5.991 2.801 1.00 91.38 90 GLU A C 1
ATOM 746 O O . GLU A 1 90 ? -23.097 -6.186 3.671 1.00 91.38 90 GLU A O 1
ATOM 751 N N . LYS A 1 91 ? -24.006 -6.770 1.716 1.00 91.69 91 LYS A N 1
ATOM 752 C CA . LYS A 1 91 ? -22.998 -7.796 1.425 1.00 91.69 91 LYS A CA 1
ATOM 753 C C . LYS A 1 91 ? -21.773 -7.173 0.761 1.00 91.69 91 LYS A C 1
ATOM 755 O O . LYS A 1 91 ? -21.888 -6.221 0.000 1.00 91.69 91 LYS A O 1
ATOM 760 N N . VAL A 1 92 ? -20.616 -7.801 0.972 1.00 93.88 92 VAL A N 1
ATOM 761 C CA . VAL A 1 92 ? -19.410 -7.542 0.175 1.00 93.88 92 VAL A CA 1
ATOM 762 C C . VAL A 1 92 ? -19.698 -7.739 -1.316 1.00 93.88 92 VAL A C 1
ATOM 764 O O . VAL A 1 92 ? -20.206 -8.797 -1.702 1.00 93.88 92 VAL A O 1
ATOM 767 N N . THR A 1 93 ? -19.246 -6.811 -2.153 1.00 94.44 93 THR A N 1
ATOM 768 C CA . THR A 1 93 ? -19.274 -6.933 -3.617 1.00 94.44 93 THR A CA 1
ATOM 769 C C . THR A 1 93 ? -17.865 -6.874 -4.195 1.00 94.44 93 THR A C 1
ATOM 771 O O . THR A 1 93 ? -17.066 -6.033 -3.794 1.00 94.44 93 THR A O 1
ATOM 774 N N . HIS A 1 94 ? -17.546 -7.759 -5.142 1.00 95.44 94 HIS A N 1
ATOM 775 C CA . HIS A 1 94 ? -16.329 -7.622 -5.951 1.00 95.44 94 HIS A CA 1
ATOM 776 C C . HIS A 1 94 ? -16.449 -6.375 -6.831 1.00 95.44 94 HIS A C 1
ATOM 778 O O . HIS A 1 94 ? -17.516 -6.149 -7.404 1.00 95.44 94 HIS A O 1
ATOM 784 N N . LEU A 1 95 ? -15.379 -5.587 -6.930 1.00 94.06 95 LEU A N 1
ATOM 785 C CA . LEU A 1 95 ? -15.348 -4.379 -7.754 1.00 94.06 95 LEU A CA 1
ATOM 786 C C . LEU A 1 95 ? -14.489 -4.595 -8.994 1.00 94.06 95 LEU A C 1
ATOM 788 O O . LEU A 1 95 ? -14.994 -4.524 -10.111 1.00 94.06 95 LEU A O 1
ATOM 792 N N . LEU A 1 96 ? -13.206 -4.876 -8.786 1.00 94.19 96 LEU A N 1
ATOM 793 C CA . LEU A 1 96 ? -12.201 -4.946 -9.836 1.00 94.19 96 LEU A CA 1
ATOM 794 C C . LEU A 1 96 ? -11.042 -5.825 -9.372 1.00 94.19 96 LEU A C 1
ATOM 796 O O . LEU A 1 96 ? -10.756 -5.899 -8.176 1.00 94.19 96 LEU A O 1
ATOM 800 N N . ASN A 1 97 ? -10.348 -6.439 -10.318 1.00 95.75 97 ASN A N 1
ATOM 801 C CA . ASN A 1 97 ? -9.072 -7.082 -10.074 1.00 95.75 97 ASN A CA 1
ATOM 802 C C . ASN A 1 97 ? -8.121 -6.838 -11.242 1.00 95.75 97 ASN A C 1
ATOM 804 O O . ASN A 1 97 ? -8.532 -6.408 -12.320 1.00 95.75 97 ASN A O 1
ATOM 808 N N . ALA A 1 98 ? -6.844 -7.087 -10.995 1.00 96.69 98 ALA A N 1
ATOM 809 C CA . ALA A 1 98 ? -5.812 -7.021 -12.008 1.00 96.69 98 ALA A CA 1
ATOM 810 C C . ALA A 1 98 ? -4.711 -8.023 -11.690 1.00 96.69 98 ALA A C 1
ATOM 812 O O . ALA A 1 98 ? -4.400 -8.267 -10.522 1.00 96.69 98 ALA A O 1
ATOM 813 N N . TRP A 1 99 ? -4.124 -8.582 -12.742 1.00 96.62 99 TRP A N 1
ATOM 814 C CA . TRP A 1 99 ? -3.094 -9.605 -12.662 1.00 96.62 99 TRP A CA 1
ATOM 815 C C . TRP A 1 99 ? -2.053 -9.334 -13.734 1.00 96.62 99 TRP A C 1
ATOM 817 O O . TRP A 1 99 ? -2.407 -9.064 -14.878 1.00 96.62 99 TRP A O 1
ATOM 827 N N . ASP A 1 100 ? -0.787 -9.450 -13.364 1.00 96.50 100 ASP A N 1
ATOM 828 C CA . ASP A 1 100 ? 0.335 -9.324 -14.280 1.00 96.50 100 ASP A CA 1
ATOM 829 C C . ASP A 1 100 ? 1.385 -10.394 -13.962 1.00 96.50 100 ASP A C 1
ATOM 831 O O . ASP A 1 100 ? 1.475 -10.924 -12.848 1.00 96.50 100 ASP A O 1
ATOM 835 N N . SER A 1 101 ? 2.170 -10.758 -14.963 1.00 95.12 101 SER A N 1
ATOM 836 C CA . SER A 1 101 ? 3.206 -11.767 -14.830 1.00 95.12 101 SER A CA 1
ATOM 837 C C . SER A 1 101 ? 4.329 -11.525 -15.818 1.00 95.12 101 SER A C 1
ATOM 839 O O . SER A 1 101 ? 4.122 -11.034 -16.924 1.00 95.12 101 SER A O 1
ATOM 841 N N . GLY A 1 102 ? 5.525 -11.955 -15.450 1.00 92.56 102 GLY A N 1
ATOM 842 C CA . GLY A 1 102 ? 6.672 -11.808 -16.323 1.00 92.56 102 GLY A CA 1
ATOM 843 C C . GLY A 1 102 ? 7.909 -12.460 -15.745 1.00 92.56 102 GLY A C 1
ATOM 844 O O . GLY A 1 102 ? 7.845 -13.278 -14.826 1.00 92.56 102 GLY A O 1
ATOM 845 N N . VAL A 1 103 ? 9.057 -12.076 -16.287 1.00 89.94 103 VAL A N 1
ATOM 846 C CA . VAL A 1 103 ? 10.359 -12.580 -15.856 1.00 89.94 103 VAL A CA 1
ATOM 847 C C . VAL A 1 103 ? 11.242 -11.439 -15.371 1.00 89.94 103 VAL A C 1
ATOM 849 O O . VAL A 1 103 ? 11.279 -10.364 -15.966 1.00 89.94 103 VAL A O 1
ATOM 852 N N . ILE A 1 104 ? 11.970 -11.679 -14.283 1.00 86.00 104 ILE A N 1
ATOM 853 C CA . ILE A 1 104 ? 12.994 -10.767 -13.762 1.00 86.00 104 ILE A CA 1
ATOM 854 C C . ILE A 1 104 ? 14.322 -11.499 -13.599 1.00 86.00 104 ILE A C 1
ATOM 856 O O . ILE A 1 104 ? 14.357 -12.691 -13.286 1.00 86.00 104 ILE A O 1
ATOM 860 N N . LEU A 1 105 ? 15.428 -10.775 -13.775 1.00 78.50 105 LEU A N 1
ATOM 861 C CA . LEU A 1 105 ? 16.754 -11.341 -13.554 1.00 78.50 105 LEU A CA 1
ATOM 862 C C . LEU A 1 105 ? 17.007 -11.580 -12.053 1.00 78.50 105 LEU A C 1
ATOM 864 O O . LEU A 1 105 ? 16.698 -10.704 -11.239 1.00 78.50 105 LEU A O 1
ATOM 868 N N . PRO A 1 106 ? 17.601 -12.722 -11.658 1.00 61.00 106 PRO A N 1
ATOM 869 C CA . PRO A 1 106 ? 17.647 -13.135 -10.260 1.00 61.00 106 PRO A CA 1
ATOM 870 C C . PRO A 1 106 ? 18.510 -12.250 -9.340 1.00 61.00 106 PRO A C 1
ATOM 872 O O . PRO A 1 106 ? 18.228 -12.145 -8.146 1.00 61.00 106 PRO A O 1
ATOM 875 N N . TYR A 1 107 ? 19.572 -11.635 -9.866 1.00 59.38 107 TYR A N 1
ATOM 876 C CA . TYR A 1 107 ? 20.668 -11.119 -9.030 1.00 59.38 107 TYR A CA 1
ATOM 877 C C . TYR A 1 107 ? 20.905 -9.607 -9.109 1.00 59.38 107 TYR A C 1
ATOM 879 O O . TYR A 1 107 ? 21.656 -9.081 -8.292 1.00 59.38 107 TYR A O 1
ATOM 887 N N . GLN A 1 108 ? 20.275 -8.892 -10.044 1.00 55.88 108 GLN A N 1
ATOM 888 C CA . GLN A 1 108 ? 20.533 -7.454 -10.229 1.00 55.88 108 GLN A CA 1
ATOM 889 C C . GLN A 1 108 ? 19.654 -6.545 -9.354 1.00 55.88 108 GLN A C 1
ATOM 891 O O . GLN A 1 108 ? 19.978 -5.382 -9.146 1.00 55.88 108 GLN A O 1
ATOM 896 N N . TYR A 1 109 ? 18.582 -7.080 -8.770 1.00 57.38 109 TYR A N 1
ATOM 897 C CA . TYR A 1 109 ? 17.614 -6.339 -7.960 1.00 57.38 109 TYR A CA 1
ATOM 898 C C . TYR A 1 109 ? 17.251 -7.227 -6.776 1.00 57.38 109 TYR A C 1
ATOM 900 O O . TYR A 1 109 ? 17.140 -8.440 -6.960 1.00 57.38 109 TYR A O 1
ATOM 908 N N . SER A 1 110 ? 17.058 -6.700 -5.558 1.00 58.91 110 SER A N 1
ATOM 909 C CA . SER A 1 110 ? 16.510 -7.559 -4.500 1.00 58.91 110 SER A CA 1
ATOM 910 C C . SER A 1 110 ? 15.129 -8.022 -4.959 1.00 58.91 110 SER A C 1
ATOM 912 O O . SER A 1 110 ? 14.196 -7.236 -4.865 1.00 58.91 110 SER A O 1
ATOM 914 N N . LYS A 1 111 ? 15.011 -9.252 -5.499 1.00 64.12 111 LYS A N 1
ATOM 915 C CA . LYS A 1 111 ? 13.836 -9.737 -6.260 1.00 64.12 111 LYS A CA 1
ATOM 916 C C . LYS A 1 111 ? 12.524 -9.338 -5.579 1.00 64.12 111 LYS A C 1
ATOM 918 O O . LYS A 1 111 ? 11.620 -8.777 -6.183 1.00 64.12 111 LYS A O 1
ATOM 923 N N . ARG A 1 112 ? 12.507 -9.526 -4.258 1.00 71.06 112 ARG A N 1
ATOM 924 C CA . ARG A 1 112 ? 11.405 -9.183 -3.368 1.00 71.06 112 ARG A CA 1
ATOM 925 C C . ARG A 1 112 ? 11.016 -7.697 -3.374 1.00 71.06 112 ARG A C 1
ATOM 927 O O . ARG A 1 112 ? 9.831 -7.419 -3.398 1.00 71.06 112 ARG A O 1
ATOM 934 N N . SER A 1 113 ? 11.959 -6.754 -3.380 1.00 78.31 113 SER A N 1
ATOM 935 C CA . SER A 1 113 ? 11.630 -5.320 -3.345 1.00 78.31 113 SER A CA 1
ATOM 936 C C . SER A 1 113 ? 10.997 -4.817 -4.640 1.00 78.31 113 SER A C 1
ATOM 938 O O . SER A 1 113 ? 10.160 -3.927 -4.584 1.00 78.31 113 SER A O 1
ATOM 940 N N . ARG A 1 114 ? 11.394 -5.360 -5.801 1.00 85.75 114 ARG A N 1
ATOM 941 C CA . ARG A 1 114 ? 10.806 -4.962 -7.091 1.00 85.75 114 ARG A CA 1
ATOM 942 C C . ARG A 1 114 ? 9.387 -5.513 -7.239 1.00 85.75 114 ARG A C 1
ATOM 944 O O . ARG A 1 114 ? 8.503 -4.786 -7.661 1.00 85.75 114 ARG A O 1
ATOM 951 N N . LEU A 1 115 ? 9.140 -6.746 -6.788 1.00 89.94 115 LEU A N 1
ATOM 952 C CA . LEU A 1 115 ? 7.782 -7.303 -6.745 1.00 89.94 115 LEU A CA 1
ATOM 953 C C . LEU A 1 115 ? 6.887 -6.615 -5.702 1.00 89.94 115 LEU A C 1
ATOM 955 O O . LEU A 1 115 ? 5.719 -6.370 -5.981 1.00 89.94 115 LEU A O 1
ATOM 959 N N . GLU A 1 116 ? 7.430 -6.245 -4.535 1.00 90.00 116 GLU A N 1
ATOM 960 C CA . GLU A 1 116 ? 6.732 -5.386 -3.562 1.00 90.00 116 GLU A CA 1
ATOM 961 C C . GLU A 1 116 ? 6.356 -4.037 -4.196 1.00 90.00 116 GLU A C 1
ATOM 963 O O . GLU A 1 116 ? 5.269 -3.525 -3.945 1.00 90.00 116 GLU A O 1
ATOM 968 N N . HIS A 1 117 ? 7.224 -3.490 -5.054 1.00 90.81 117 HIS A N 1
ATOM 969 C CA . HIS A 1 117 ? 6.940 -2.272 -5.801 1.00 90.81 117 HIS A CA 1
ATOM 970 C C . HIS A 1 117 ? 5.821 -2.458 -6.829 1.00 90.81 117 HIS A C 1
ATOM 972 O O . HIS A 1 117 ? 4.869 -1.689 -6.805 1.00 90.81 117 HIS A O 1
ATOM 978 N N . TYR A 1 118 ? 5.880 -3.498 -7.661 1.00 93.69 118 TYR A N 1
ATOM 979 C CA . TYR A 1 118 ? 4.810 -3.833 -8.609 1.00 93.69 118 TYR A CA 1
ATOM 980 C C . TYR A 1 118 ? 3.455 -4.012 -7.928 1.00 93.69 118 TYR A C 1
ATOM 982 O O . TYR A 1 118 ? 2.463 -3.428 -8.357 1.00 93.69 118 TYR A O 1
ATOM 990 N N . MET A 1 119 ? 3.425 -4.768 -6.831 1.00 94.81 119 MET A N 1
ATOM 991 C CA . MET A 1 119 ? 2.214 -4.990 -6.045 1.00 94.81 119 MET A CA 1
ATOM 992 C C . MET A 1 119 ? 1.647 -3.667 -5.524 1.00 94.81 119 MET A C 1
ATOM 994 O O . MET A 1 119 ? 0.474 -3.377 -5.748 1.00 94.81 119 MET A O 1
ATOM 998 N N . ALA A 1 120 ? 2.490 -2.832 -4.909 1.00 94.75 120 ALA A N 1
ATOM 999 C CA . ALA A 1 120 ? 2.072 -1.527 -4.411 1.00 94.75 120 ALA A CA 1
ATOM 1000 C C . ALA A 1 120 ? 1.558 -0.623 -5.545 1.00 94.75 120 ALA A C 1
ATOM 1002 O O . ALA A 1 120 ? 0.500 -0.016 -5.408 1.00 94.75 120 ALA A O 1
ATOM 1003 N N . THR A 1 121 ? 2.246 -0.564 -6.690 1.00 95.38 121 THR A N 1
ATOM 1004 C CA . THR A 1 121 ? 1.800 0.212 -7.859 1.00 95.38 121 THR A CA 1
ATOM 1005 C C . THR A 1 121 ? 0.430 -0.256 -8.353 1.00 95.38 121 THR A C 1
ATOM 1007 O O . THR A 1 121 ? -0.444 0.580 -8.588 1.00 95.38 121 THR A O 1
ATOM 1010 N N . MET A 1 122 ? 0.194 -1.569 -8.447 1.00 96.31 122 MET A N 1
ATOM 1011 C CA . MET A 1 122 ? -1.111 -2.113 -8.846 1.00 96.31 122 MET A CA 1
ATOM 1012 C C . MET A 1 122 ? -2.220 -1.768 -7.851 1.00 96.31 122 MET A C 1
ATOM 1014 O O . MET A 1 122 ? -3.306 -1.370 -8.273 1.00 96.31 122 MET A O 1
ATOM 1018 N N . GLU A 1 123 ? -1.962 -1.857 -6.543 1.00 97.06 123 GLU A N 1
ATOM 1019 C CA . GLU A 1 123 ? -2.930 -1.449 -5.517 1.00 97.06 123 GLU A CA 1
ATOM 1020 C C . GLU A 1 123 ? -3.328 0.026 -5.672 1.00 97.06 123 GLU A C 1
ATOM 1022 O O . GLU A 1 123 ? -4.516 0.358 -5.621 1.00 97.06 123 GLU A O 1
ATOM 1027 N N . LEU A 1 124 ? -2.353 0.915 -5.908 1.00 96.25 124 LEU A N 1
ATOM 1028 C CA . LEU A 1 124 ? -2.622 2.339 -6.116 1.00 96.25 124 LEU A CA 1
ATOM 1029 C C . LEU A 1 124 ? -3.389 2.594 -7.422 1.00 96.25 124 LEU A C 1
ATOM 1031 O O . LEU A 1 124 ? -4.316 3.405 -7.429 1.00 96.25 124 LEU A O 1
ATOM 1035 N N . LYS A 1 125 ? -3.048 1.888 -8.510 1.00 96.94 125 LYS A N 1
ATOM 1036 C CA . LYS A 1 125 ? -3.761 1.965 -9.795 1.00 96.94 125 LYS A CA 1
ATOM 1037 C C . LYS A 1 125 ? -5.224 1.533 -9.659 1.00 96.94 125 LYS A C 1
ATOM 1039 O O . LYS A 1 125 ? -6.107 2.247 -10.133 1.00 96.94 125 LYS A O 1
ATOM 1044 N N . LEU A 1 126 ? -5.498 0.420 -8.967 1.00 95.94 126 LEU A N 1
ATOM 1045 C CA . LEU A 1 126 ? -6.870 -0.033 -8.689 1.00 95.94 126 LEU A CA 1
ATOM 1046 C C . LEU A 1 126 ? -7.623 0.999 -7.850 1.00 95.94 126 LEU A C 1
ATOM 1048 O O . LEU A 1 126 ? -8.769 1.324 -8.162 1.00 95.94 126 LEU A O 1
ATOM 1052 N N . ALA A 1 127 ? -6.979 1.535 -6.809 1.00 96.25 127 ALA A N 1
ATOM 1053 C CA . ALA A 1 127 ? -7.586 2.536 -5.939 1.00 96.25 127 ALA A CA 1
ATOM 1054 C C . ALA A 1 127 ? -7.976 3.791 -6.720 1.00 96.25 127 ALA A C 1
ATOM 1056 O O . ALA A 1 127 ? -9.100 4.277 -6.588 1.00 96.25 127 ALA A O 1
ATOM 1057 N N . LEU A 1 128 ? -7.059 4.289 -7.551 1.00 95.62 128 LEU A N 1
ATOM 1058 C CA . LEU A 1 128 ? -7.286 5.464 -8.378 1.00 95.62 128 LEU A CA 1
ATOM 1059 C C . LEU A 1 128 ? -8.415 5.209 -9.378 1.00 95.62 128 LEU A C 1
ATOM 1061 O O . LEU A 1 128 ? -9.356 5.991 -9.410 1.00 95.62 128 LEU A O 1
ATOM 1065 N N . CYS A 1 129 ? -8.379 4.079 -10.092 1.00 94.62 129 CYS A N 1
ATOM 1066 C CA . CYS A 1 129 ? -9.422 3.668 -11.033 1.00 94.62 129 CYS A CA 1
ATOM 1067 C C . CYS A 1 129 ? -10.816 3.635 -10.379 1.00 94.62 129 CYS A C 1
ATOM 1069 O O . CYS A 1 129 ? -11.779 4.158 -10.932 1.00 94.62 129 CYS A O 1
ATOM 1071 N N . ILE A 1 130 ? -10.945 3.089 -9.166 1.00 93.75 130 ILE A N 1
ATOM 1072 C CA . ILE A 1 130 ? -12.227 3.056 -8.438 1.00 93.75 130 ILE A CA 1
ATOM 1073 C C . ILE A 1 130 ? -12.665 4.455 -7.981 1.00 93.75 130 ILE A C 1
ATOM 1075 O O . ILE A 1 130 ? -13.856 4.762 -7.996 1.00 93.75 130 ILE A O 1
ATOM 1079 N N . LEU A 1 131 ? -11.730 5.308 -7.556 1.00 92.81 131 LEU A N 1
ATOM 1080 C CA . LEU A 1 131 ? -12.042 6.647 -7.047 1.00 92.81 131 LEU A CA 1
ATOM 1081 C C . LEU A 1 131 ? -12.392 7.654 -8.146 1.00 92.81 131 LEU A C 1
ATOM 1083 O O . LEU A 1 131 ? -13.134 8.598 -7.851 1.00 92.81 131 LEU A O 1
ATOM 1087 N N . THR A 1 132 ? -11.861 7.469 -9.358 1.00 89.25 132 THR A N 1
ATOM 1088 C CA . THR A 1 132 ? -12.092 8.342 -10.519 1.00 89.25 132 THR A CA 1
ATOM 1089 C C . THR A 1 132 ? -13.230 7.862 -11.410 1.00 89.25 132 THR A C 1
ATOM 1091 O O . THR A 1 132 ? -13.858 8.686 -12.077 1.00 89.25 132 THR A O 1
ATOM 1094 N N . ASN A 1 133 ? -13.543 6.563 -11.413 1.00 82.38 133 ASN A N 1
ATOM 1095 C CA . ASN A 1 133 ? -14.678 6.051 -12.168 1.00 82.38 133 ASN A CA 1
ATOM 1096 C C . ASN A 1 133 ? -16.010 6.507 -11.557 1.00 82.38 133 ASN A C 1
ATOM 1098 O O . ASN A 1 133 ? -16.236 6.450 -10.347 1.00 82.38 133 ASN A O 1
ATOM 1102 N N . ASN A 1 134 ? -16.928 6.934 -12.426 1.00 59.16 134 ASN A N 1
ATOM 1103 C CA . ASN A 1 134 ? -18.269 7.375 -12.046 1.00 59.16 134 ASN A CA 1
ATOM 1104 C C . ASN A 1 134 ? -19.151 6.172 -11.669 1.00 59.16 134 ASN A C 1
ATOM 1106 O O . ASN A 1 134 ? -19.981 5.719 -12.459 1.00 59.16 134 ASN A O 1
ATOM 1110 N N . CYS A 1 135 ? -18.975 5.638 -10.461 1.00 62.22 135 CYS A N 1
ATOM 1111 C CA . CYS A 1 135 ? -19.934 4.704 -9.878 1.00 62.22 135 CYS A CA 1
ATOM 1112 C C . CYS A 1 135 ? -21.264 5.421 -9.592 1.00 62.22 135 CYS A C 1
ATOM 1114 O O . CYS A 1 135 ? -21.283 6.583 -9.185 1.00 62.22 135 CYS A O 1
ATOM 1116 N N . SER A 1 136 ? -22.386 4.713 -9.760 1.00 65.75 136 SER A N 1
ATOM 1117 C CA . SER A 1 136 ? -23.726 5.224 -9.429 1.00 65.75 136 SER A CA 1
ATOM 1118 C C . SER A 1 136 ? -23.877 5.593 -7.949 1.00 65.75 136 SER A C 1
ATOM 1120 O O . SER A 1 136 ? -24.681 6.457 -7.615 1.00 65.75 136 SER A O 1
ATOM 1122 N N . GLU A 1 137 ? -23.083 4.966 -7.077 1.00 78.06 137 GLU A N 1
ATOM 1123 C CA . GLU A 1 137 ? -22.916 5.352 -5.676 1.00 78.06 137 GLU A CA 1
ATOM 1124 C C . GLU A 1 137 ? -21.419 5.562 -5.383 1.00 78.06 137 GLU A C 1
ATOM 1126 O O . GLU A 1 137 ? -20.632 4.627 -5.556 1.00 78.06 137 GLU A O 1
ATOM 1131 N N . PRO A 1 138 ? -20.987 6.763 -4.955 1.00 86.25 138 PRO A N 1
ATOM 1132 C CA . PRO A 1 138 ? -19.590 7.009 -4.620 1.00 86.25 138 PRO A CA 1
ATOM 1133 C C . PRO A 1 138 ? -19.215 6.331 -3.296 1.00 86.25 138 PRO A C 1
ATOM 1135 O O . PRO A 1 138 ? -19.998 6.297 -2.350 1.00 86.25 138 PRO A O 1
ATOM 1138 N N . PHE A 1 139 ? -17.982 5.835 -3.200 1.00 93.12 139 PHE A N 1
ATOM 1139 C CA . PHE A 1 139 ? -17.433 5.348 -1.933 1.00 93.12 139 PHE A CA 1
ATOM 1140 C C . PHE A 1 139 ? -17.089 6.507 -0.987 1.00 93.12 139 PHE A C 1
ATOM 1142 O O . PHE A 1 139 ? -16.463 7.482 -1.396 1.00 93.12 139 PHE A O 1
ATOM 1149 N N . ASP A 1 140 ? -17.406 6.406 0.295 1.00 95.06 140 ASP A N 1
ATOM 1150 C CA . ASP A 1 140 ? -16.958 7.388 1.282 1.00 95.06 140 ASP A CA 1
ATOM 1151 C C . ASP A 1 140 ? -15.459 7.255 1.553 1.00 95.06 140 ASP A C 1
ATOM 1153 O O . ASP A 1 140 ? -14.748 8.261 1.576 1.00 95.06 140 ASP A O 1
ATOM 1157 N N . TYR A 1 141 ? -14.976 6.017 1.714 1.00 96.50 141 TYR A N 1
ATOM 1158 C CA . TYR A 1 141 ? -13.586 5.753 2.070 1.00 96.50 141 TYR A CA 1
ATOM 1159 C C . TYR A 1 141 ? -12.981 4.539 1.360 1.00 96.50 141 TYR A C 1
ATOM 1161 O O . TYR A 1 141 ? -13.573 3.461 1.300 1.00 96.50 141 TYR A O 1
ATOM 1169 N N . TYR A 1 142 ? -11.741 4.719 0.915 1.00 96.88 142 TYR A N 1
ATOM 1170 C CA . TYR A 1 142 ? -10.773 3.669 0.650 1.00 96.88 142 TYR A CA 1
ATOM 1171 C C . TYR A 1 142 ? -10.117 3.239 1.965 1.00 96.88 142 TYR A C 1
ATOM 1173 O O . TYR A 1 142 ? -9.481 4.048 2.647 1.00 96.88 142 TYR A O 1
ATOM 1181 N N . ILE A 1 143 ? -10.250 1.964 2.307 1.00 96.75 143 ILE A N 1
ATOM 1182 C CA . ILE A 1 143 ? -9.543 1.324 3.407 1.00 96.75 143 ILE A CA 1
ATOM 1183 C C . ILE A 1 143 ? -8.328 0.585 2.842 1.00 96.75 143 ILE A C 1
ATOM 1185 O O . ILE A 1 143 ? -8.474 -0.418 2.149 1.00 96.75 143 ILE A O 1
ATOM 1189 N N . TYR A 1 144 ? -7.137 1.072 3.170 1.00 95.62 144 TYR A N 1
ATOM 1190 C CA . TYR A 1 144 ? -5.864 0.482 2.764 1.00 95.62 144 TYR A CA 1
ATOM 1191 C C . TYR A 1 144 ? -5.326 -0.488 3.834 1.00 95.62 144 TYR A C 1
ATOM 1193 O O . TYR A 1 144 ? -5.341 -0.150 5.024 1.00 95.62 144 TYR A O 1
ATOM 1201 N N . ASP A 1 145 ? -4.837 -1.669 3.423 1.00 92.88 145 ASP A N 1
ATOM 1202 C CA . ASP A 1 145 ? -4.151 -2.642 4.296 1.00 92.88 145 ASP A CA 1
ATOM 1203 C C . ASP A 1 145 ? -2.718 -2.180 4.604 1.00 92.88 145 ASP A C 1
ATOM 1205 O O . ASP A 1 145 ? -1.733 -2.580 3.989 1.00 92.88 145 ASP A O 1
ATOM 1209 N N . GLY A 1 146 ? -2.592 -1.273 5.564 1.00 92.25 146 GLY A N 1
ATOM 1210 C CA . GLY A 1 146 ? -1.312 -0.710 5.952 1.00 92.25 146 GLY A CA 1
ATOM 1211 C C . GLY A 1 146 ? -1.432 0.705 6.486 1.00 92.25 146 GLY A C 1
ATOM 1212 O O . GLY A 1 146 ? -2.507 1.226 6.769 1.00 92.25 146 GLY A O 1
ATOM 1213 N N . SER A 1 147 ? -0.284 1.344 6.668 1.00 91.44 147 SER A N 1
ATOM 1214 C CA . SER A 1 147 ? -0.231 2.754 7.041 1.00 91.44 147 SER A CA 1
ATOM 1215 C C . SER A 1 147 ? -0.046 3.589 5.785 1.00 91.44 147 SER A C 1
ATOM 1217 O O . SER A 1 147 ? 0.866 3.297 5.023 1.00 91.44 147 SER A O 1
ATOM 1219 N N . VAL A 1 148 ? -0.799 4.672 5.580 1.00 91.94 148 VAL A N 1
ATOM 1220 C CA . VAL A 1 148 ? -0.543 5.559 4.425 1.00 91.94 148 VAL A CA 1
ATOM 1221 C C . VAL A 1 148 ? 0.865 6.170 4.490 1.00 91.94 148 VAL A C 1
ATOM 1223 O O . VAL A 1 148 ? 1.426 6.529 3.465 1.00 91.94 148 VAL A O 1
ATOM 1226 N N . TYR A 1 149 ? 1.493 6.197 5.676 1.00 87.69 149 TYR A N 1
ATOM 1227 C CA . TYR A 1 149 ? 2.912 6.526 5.840 1.00 87.69 149 TYR A CA 1
ATOM 1228 C C . TYR A 1 149 ? 3.844 5.564 5.084 1.00 87.69 149 TYR A C 1
ATOM 1230 O O . TYR A 1 149 ? 4.879 5.990 4.573 1.00 87.69 149 TYR A O 1
ATOM 1238 N N . SER A 1 150 ? 3.495 4.275 4.982 1.00 86.44 150 SER A N 1
ATOM 1239 C CA . SER A 1 150 ? 4.316 3.302 4.257 1.00 86.44 150 SER A CA 1
ATOM 1240 C C . SER A 1 150 ? 4.351 3.589 2.762 1.00 86.44 150 SER A C 1
ATOM 1242 O O . SER A 1 150 ? 5.403 3.398 2.161 1.00 86.44 150 SER A O 1
ATOM 1244 N N . TRP A 1 151 ? 3.262 4.102 2.174 1.00 88.12 151 TRP A N 1
ATOM 1245 C CA . TRP A 1 151 ? 3.274 4.547 0.777 1.00 88.12 151 TRP A CA 1
ATOM 1246 C C . TRP A 1 151 ? 4.272 5.674 0.547 1.00 88.12 151 TRP A C 1
ATOM 1248 O O . TRP A 1 151 ? 4.985 5.666 -0.455 1.00 88.12 151 TRP A O 1
ATOM 1258 N N . LEU A 1 152 ? 4.343 6.619 1.490 1.00 83.56 152 LEU A N 1
ATOM 1259 C CA . LEU A 1 152 ? 5.281 7.734 1.416 1.00 83.56 152 LEU A CA 1
ATOM 1260 C C . LEU A 1 152 ? 6.719 7.206 1.500 1.00 83.56 152 LEU A C 1
ATOM 1262 O O . LEU A 1 152 ? 7.549 7.560 0.671 1.00 83.56 152 LEU A O 1
ATOM 1266 N N . ILE A 1 153 ? 7.017 6.318 2.458 1.00 81.19 153 ILE A N 1
ATOM 1267 C CA . ILE A 1 153 ? 8.351 5.700 2.554 1.00 81.19 153 ILE A CA 1
ATOM 1268 C C . ILE A 1 153 ? 8.703 4.973 1.252 1.00 81.19 153 ILE A C 1
ATOM 1270 O O . ILE A 1 153 ? 9.826 5.099 0.770 1.00 81.19 153 ILE A O 1
ATOM 1274 N N . HIS A 1 154 ? 7.757 4.227 0.678 1.00 81.75 154 HIS A N 1
ATOM 1275 C CA . HIS A 1 154 ? 7.971 3.474 -0.557 1.00 81.75 154 HIS A CA 1
ATOM 1276 C C . HIS A 1 154 ? 8.281 4.380 -1.757 1.00 81.75 154 HIS A C 1
ATOM 1278 O O . HIS A 1 154 ? 9.110 4.012 -2.582 1.00 81.75 154 HIS A O 1
ATOM 1284 N N . ALA A 1 155 ? 7.739 5.604 -1.798 1.00 76.31 155 ALA A N 1
ATOM 1285 C CA . ALA A 1 155 ? 8.073 6.615 -2.814 1.00 76.31 155 ALA A CA 1
ATOM 1286 C C . ALA A 1 155 ? 9.571 6.996 -2.839 1.00 76.31 155 ALA A C 1
ATOM 1288 O O . ALA A 1 155 ? 10.094 7.470 -3.850 1.00 76.31 155 ALA A O 1
ATOM 1289 N N . LYS A 1 156 ? 10.284 6.767 -1.727 1.00 69.88 156 LYS A N 1
ATOM 1290 C CA . LYS A 1 156 ? 11.728 7.015 -1.600 1.00 69.88 156 LYS A CA 1
ATOM 1291 C C . LYS A 1 156 ? 12.607 5.804 -1.856 1.00 69.88 156 LYS A C 1
ATOM 1293 O O . LYS A 1 156 ? 13.830 5.938 -1.912 1.00 69.88 156 LYS A O 1
ATOM 1298 N N . MET A 1 157 ? 12.038 4.602 -1.865 1.00 65.50 157 MET A N 1
ATOM 1299 C CA . MET A 1 157 ? 12.836 3.385 -1.780 1.00 65.50 157 MET A CA 1
ATOM 1300 C C . MET A 1 157 ? 13.425 3.013 -3.139 1.00 65.50 157 MET A C 1
ATOM 1302 O O . MET A 1 157 ? 12.966 2.082 -3.788 1.00 65.50 157 MET A O 1
ATOM 1306 N N . ASN A 1 158 ? 14.534 3.656 -3.507 1.00 61.81 158 ASN A N 1
ATOM 1307 C CA . ASN A 1 158 ? 15.438 3.135 -4.526 1.00 61.81 158 ASN A CA 1
ATOM 1308 C C . ASN A 1 158 ? 16.708 2.577 -3.866 1.00 61.81 158 ASN A C 1
ATOM 1310 O O . ASN A 1 158 ? 17.371 3.250 -3.079 1.00 61.81 158 ASN A O 1
ATOM 1314 N N . ARG A 1 159 ? 17.019 1.305 -4.147 1.00 59.91 159 ARG A N 1
ATOM 1315 C CA . ARG A 1 159 ? 18.192 0.596 -3.598 1.00 59.91 159 ARG A CA 1
ATOM 1316 C C . ARG A 1 159 ? 19.353 0.459 -4.587 1.00 59.91 159 ARG A C 1
ATOM 1318 O O . ARG A 1 159 ? 20.350 -0.162 -4.236 1.00 59.91 159 ARG A O 1
ATOM 1325 N N . LEU A 1 160 ? 19.207 0.970 -5.807 1.00 63.69 160 LEU A N 1
ATOM 1326 C CA . LEU A 1 160 ? 20.172 0.778 -6.893 1.00 63.69 160 LEU A CA 1
ATOM 1327 C C . LEU A 1 160 ? 21.140 1.935 -7.029 1.00 63.69 160 LEU A C 1
ATOM 1329 O O . LEU A 1 160 ? 22.322 1.731 -7.282 1.00 63.69 160 LEU A O 1
ATOM 1333 N N . LEU A 1 161 ? 20.630 3.144 -6.850 1.00 69.19 161 LEU A N 1
ATOM 1334 C CA . LEU A 1 161 ? 21.418 4.355 -6.943 1.00 69.19 161 LEU A CA 1
ATOM 1335 C C . LEU A 1 161 ? 21.729 4.880 -5.549 1.00 69.19 161 LEU A C 1
ATOM 1337 O O . LEU A 1 161 ? 20.986 4.651 -4.590 1.00 69.19 161 LEU A O 1
ATOM 1341 N N . THR A 1 162 ? 22.823 5.631 -5.437 1.00 74.12 162 THR A N 1
ATOM 1342 C CA . THR A 1 162 ? 23.004 6.475 -4.255 1.00 74.12 162 THR A CA 1
ATOM 1343 C C . THR A 1 162 ? 21.835 7.456 -4.162 1.00 74.12 162 THR A C 1
ATOM 1345 O O . THR A 1 162 ? 21.277 7.859 -5.185 1.00 74.12 162 THR A O 1
ATOM 1348 N N . LEU A 1 163 ? 21.467 7.864 -2.944 1.00 72.00 163 LEU A N 1
ATOM 1349 C CA . LEU A 1 163 ? 20.324 8.757 -2.729 1.00 72.00 163 LEU A CA 1
ATOM 1350 C C . LEU A 1 163 ? 20.407 10.021 -3.607 1.00 72.00 163 LEU A C 1
ATOM 1352 O O . LEU A 1 163 ? 19.430 10.382 -4.251 1.00 72.00 163 LEU A O 1
ATOM 1356 N N . GLY A 1 164 ? 21.595 10.628 -3.718 1.00 76.81 164 GLY A N 1
ATOM 1357 C CA . GLY A 1 164 ? 21.802 11.815 -4.552 1.00 76.81 164 GLY A CA 1
ATOM 1358 C C . GLY A 1 164 ? 21.628 11.565 -6.055 1.00 76.81 164 GLY A C 1
ATOM 1359 O O . GLY A 1 164 ? 21.054 12.401 -6.746 1.00 76.81 164 GLY A O 1
ATOM 1360 N N . GLN A 1 165 ? 22.070 10.412 -6.569 1.00 81.75 165 GLN A N 1
ATOM 1361 C CA . GLN A 1 165 ? 21.858 10.043 -7.977 1.00 81.75 165 GLN A CA 1
ATOM 1362 C C . GLN A 1 165 ? 20.381 9.771 -8.266 1.00 81.75 165 GLN A C 1
ATOM 1364 O O . GLN A 1 165 ? 19.855 10.241 -9.270 1.00 81.75 165 GLN A O 1
ATOM 1369 N N . TYR A 1 166 ? 19.708 9.041 -7.374 1.00 82.25 166 TYR A N 1
ATOM 1370 C CA . TYR A 1 166 ? 18.276 8.785 -7.483 1.00 82.25 166 TYR A CA 1
ATOM 1371 C C . TYR A 1 166 ? 17.478 10.089 -7.533 1.00 82.25 166 TYR A C 1
ATOM 1373 O O . TYR A 1 166 ? 16.702 10.300 -8.463 1.00 82.25 166 TYR A O 1
ATOM 1381 N N . GLU A 1 167 ? 17.709 10.981 -6.567 1.00 82.06 167 GLU A N 1
ATOM 1382 C CA . GLU A 1 167 ? 17.024 12.270 -6.504 1.00 82.06 167 GLU A CA 1
ATOM 1383 C C . GLU A 1 167 ? 17.288 13.116 -7.751 1.00 82.06 167 GLU A C 1
ATOM 1385 O O . GLU A 1 167 ? 16.372 13.783 -8.226 1.00 82.06 167 GLU A O 1
ATOM 1390 N N . HIS A 1 168 ? 18.511 13.099 -8.288 1.00 87.19 168 HIS A N 1
ATOM 1391 C CA . HIS A 1 168 ? 18.843 13.817 -9.515 1.00 87.19 168 HIS A CA 1
ATOM 1392 C C . HIS A 1 168 ? 18.040 13.292 -10.713 1.00 87.19 168 HIS A C 1
ATOM 1394 O O . HIS A 1 168 ? 17.317 14.062 -11.349 1.00 87.19 168 HIS A O 1
ATOM 1400 N N . TYR A 1 169 ? 18.122 11.987 -10.990 1.00 89.50 169 TYR A N 1
ATOM 1401 C CA . TYR A 1 169 ? 17.503 11.399 -12.178 1.00 89.50 169 TYR A CA 1
ATOM 1402 C C . TYR A 1 169 ? 15.977 11.380 -12.117 1.00 89.50 169 TYR A C 1
ATOM 1404 O O . TYR A 1 169 ? 15.336 11.674 -13.122 1.00 89.50 169 TYR A O 1
ATOM 1412 N N . ILE A 1 170 ? 15.375 11.097 -10.956 1.00 88.12 170 ILE A N 1
ATOM 1413 C CA . ILE A 1 170 ? 13.913 11.148 -10.820 1.00 88.12 170 ILE A CA 1
ATOM 1414 C C . ILE A 1 170 ? 13.379 12.553 -11.080 1.00 88.12 170 ILE A C 1
ATOM 1416 O O . ILE A 1 170 ? 12.384 12.684 -11.788 1.00 88.12 170 ILE A O 1
ATOM 1420 N N . ASN A 1 171 ? 14.028 13.599 -10.556 1.00 88.31 171 ASN A N 1
ATOM 1421 C CA . ASN A 1 171 ? 13.564 14.966 -10.807 1.00 88.31 171 ASN A CA 1
ATOM 1422 C C . ASN A 1 171 ? 13.715 15.319 -12.288 1.00 88.31 171 ASN A C 1
ATOM 1424 O O . ASN A 1 171 ? 12.766 15.814 -12.884 1.00 88.31 171 ASN A O 1
ATOM 1428 N N . TYR A 1 172 ? 14.862 14.996 -12.891 1.00 92.88 172 TYR A N 1
ATOM 1429 C CA . TYR A 1 172 ? 15.099 15.223 -14.316 1.00 92.88 172 TYR A CA 1
ATOM 1430 C C . TYR A 1 172 ? 14.049 14.520 -15.196 1.00 92.88 172 TYR A C 1
ATOM 1432 O O . TYR A 1 172 ? 13.453 15.152 -16.068 1.00 92.88 172 TYR A O 1
ATOM 1440 N N . PHE A 1 173 ? 13.761 13.237 -14.951 1.00 93.81 173 PHE A N 1
ATOM 1441 C CA . PHE A 1 173 ? 12.756 12.508 -15.728 1.00 93.81 173 PHE A CA 1
ATOM 1442 C C . PHE A 1 173 ? 11.332 12.988 -15.454 1.00 93.81 173 PHE A C 1
ATOM 1444 O O . PHE A 1 173 ? 10.534 13.043 -16.386 1.00 93.81 173 PHE A O 1
ATOM 1451 N N . ASN A 1 174 ? 11.010 13.383 -14.221 1.00 92.31 174 ASN A N 1
ATOM 1452 C CA . ASN A 1 174 ? 9.711 13.970 -13.907 1.00 92.31 174 ASN A CA 1
ATOM 1453 C C . ASN A 1 174 ? 9.509 15.315 -14.623 1.00 92.31 174 ASN A C 1
ATOM 1455 O O . ASN A 1 174 ? 8.461 15.538 -15.216 1.00 92.31 174 ASN A O 1
ATOM 1459 N N . GLU A 1 175 ? 10.518 16.189 -14.634 1.00 93.38 175 GLU A N 1
ATOM 1460 C CA . GLU A 1 175 ? 10.463 17.466 -15.360 1.00 93.38 175 GLU A CA 1
ATOM 1461 C C . GLU A 1 175 ? 10.336 17.262 -16.875 1.00 93.38 175 GLU A C 1
ATOM 1463 O O . GLU A 1 175 ? 9.615 18.000 -17.545 1.00 93.38 175 GLU A O 1
ATOM 1468 N N . LYS A 1 176 ? 11.024 16.253 -17.420 1.00 96.06 176 LYS A N 1
ATOM 1469 C CA . LYS A 1 176 ? 11.073 16.003 -18.863 1.00 96.06 176 LYS A CA 1
ATOM 1470 C C . LYS A 1 176 ? 9.867 15.229 -19.401 1.00 96.06 176 LYS A C 1
ATOM 1472 O O . LYS A 1 176 ? 9.396 15.545 -20.489 1.00 96.06 176 LYS A O 1
ATOM 1477 N N . TYR A 1 177 ? 9.393 14.222 -18.668 1.00 96.69 177 TYR A N 1
ATOM 1478 C CA . TYR A 1 177 ? 8.385 13.256 -19.130 1.00 96.69 177 TYR A CA 1
ATOM 1479 C C . TYR A 1 177 ? 7.140 13.177 -18.245 1.00 96.69 177 TYR A C 1
ATOM 1481 O O . TYR A 1 177 ? 6.173 12.534 -18.640 1.00 96.69 177 TYR A O 1
ATOM 1489 N N . GLY A 1 178 ? 7.134 13.796 -17.061 1.00 94.25 178 GLY A N 1
ATOM 1490 C CA . GLY A 1 178 ? 6.114 13.559 -16.036 1.00 94.25 178 GLY A CA 1
ATOM 1491 C C . GLY A 1 178 ? 4.683 13.811 -16.507 1.00 94.25 178 GLY A C 1
ATOM 1492 O O . GLY A 1 178 ? 3.811 12.994 -16.237 1.00 94.25 178 GLY A O 1
ATOM 1493 N N . GLU A 1 179 ? 4.438 14.885 -17.261 1.00 94.69 179 GLU A N 1
ATOM 1494 C CA . GLU A 1 179 ? 3.094 15.201 -17.769 1.00 94.69 179 GLU A CA 1
ATOM 1495 C C . GLU A 1 179 ? 2.634 14.250 -18.883 1.00 94.69 179 GLU A C 1
ATOM 1497 O O . GLU A 1 179 ? 1.502 13.771 -18.857 1.00 94.69 179 GLU A O 1
ATOM 1502 N N . GLU A 1 180 ? 3.511 13.921 -19.837 1.00 97.12 180 GLU A N 1
ATOM 1503 C CA . GLU A 1 180 ? 3.206 12.941 -20.891 1.00 97.12 180 GLU A CA 1
ATOM 1504 C C . GLU A 1 180 ? 2.925 11.564 -20.277 1.00 97.12 180 GLU A C 1
ATOM 1506 O O . GLU A 1 180 ? 1.932 10.913 -20.610 1.00 97.12 180 GLU A O 1
ATOM 1511 N N . PHE A 1 181 ? 3.755 11.163 -19.313 1.00 96.88 181 PHE A N 1
ATOM 1512 C CA . PHE A 1 181 ? 3.622 9.894 -18.620 1.00 96.88 181 PHE A CA 1
ATOM 1513 C C . PHE A 1 181 ? 2.344 9.848 -17.765 1.00 96.88 181 PHE A C 1
ATOM 1515 O O . PHE A 1 181 ? 1.594 8.876 -17.807 1.00 96.88 181 PHE A O 1
ATOM 1522 N N . ARG A 1 182 ? 2.020 10.933 -17.053 1.00 95.94 182 ARG A N 1
ATOM 1523 C CA . ARG A 1 182 ? 0.757 11.074 -16.314 1.00 95.94 182 ARG A CA 1
ATOM 1524 C C . ARG A 1 182 ? -0.451 10.891 -17.229 1.00 95.94 182 ARG A C 1
ATOM 1526 O O . ARG A 1 182 ? -1.353 10.130 -16.889 1.00 95.94 182 ARG A O 1
ATOM 1533 N N . MET A 1 183 ? -0.466 11.545 -18.390 1.00 96.19 183 MET A N 1
ATOM 1534 C CA . MET A 1 183 ? -1.558 11.405 -19.358 1.00 96.19 183 MET A CA 1
ATOM 1535 C C . MET A 1 183 ? -1.670 9.978 -19.904 1.00 96.19 183 MET A C 1
ATOM 1537 O O . MET A 1 183 ? -2.782 9.461 -20.021 1.00 96.19 183 MET A O 1
ATOM 1541 N N . TYR A 1 184 ? -0.535 9.334 -20.185 1.00 97.00 184 TYR A N 1
ATOM 1542 C CA . TYR A 1 184 ? -0.483 7.934 -20.606 1.00 97.00 184 TYR A CA 1
ATOM 1543 C C . TYR A 1 184 ? -1.113 7.008 -19.554 1.00 97.00 184 TYR A C 1
ATOM 1545 O O . TYR A 1 184 ? -2.031 6.251 -19.862 1.00 97.00 184 TYR A O 1
ATOM 1553 N N . LEU A 1 185 ? -0.689 7.137 -18.294 1.00 96.31 185 LEU A N 1
ATOM 1554 C CA . LEU A 1 185 ? -1.185 6.325 -17.181 1.00 96.31 185 LEU A CA 1
ATOM 1555 C C . LEU A 1 185 ? -2.680 6.536 -16.926 1.00 96.31 185 LEU A C 1
ATOM 1557 O O . LEU A 1 185 ? -3.420 5.577 -16.735 1.00 96.31 185 LEU A O 1
ATOM 1561 N N . LEU A 1 186 ? -3.156 7.784 -16.945 1.00 94.25 186 LEU A N 1
ATOM 1562 C CA . LEU A 1 186 ? -4.584 8.066 -16.778 1.00 94.25 186 LEU A CA 1
ATOM 1563 C C . LEU A 1 186 ? -5.420 7.468 -17.920 1.00 94.25 186 LEU A C 1
ATOM 1565 O O . LEU A 1 186 ? -6.545 7.028 -17.683 1.00 94.25 186 LEU A O 1
ATOM 1569 N N . ASN A 1 187 ? -4.880 7.414 -19.141 1.00 94.06 187 ASN A N 1
ATOM 1570 C CA . ASN A 1 187 ? -5.539 6.749 -20.261 1.00 94.06 187 ASN A CA 1
ATOM 1571 C C . ASN A 1 187 ? -5.605 5.222 -20.078 1.00 94.06 187 ASN A C 1
ATOM 1573 O O . ASN A 1 187 ? -6.686 4.663 -20.252 1.00 94.06 187 ASN A O 1
ATOM 1577 N N . GLU A 1 188 ? -4.510 4.565 -19.665 1.00 92.50 188 GLU A N 1
ATOM 1578 C CA . GLU A 1 188 ? -4.516 3.127 -19.321 1.00 92.50 188 GLU A CA 1
ATOM 1579 C C . GLU A 1 188 ? -5.608 2.815 -18.282 1.00 92.50 188 GLU A C 1
ATOM 1581 O O . GLU A 1 188 ? -6.434 1.919 -18.472 1.00 92.50 188 GLU A O 1
ATOM 1586 N N . LEU A 1 189 ? -5.685 3.616 -17.213 1.00 92.00 189 LEU A N 1
ATOM 1587 C CA . LEU A 1 189 ? -6.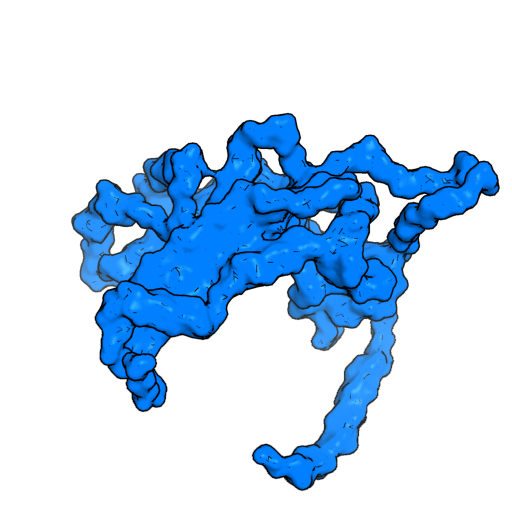669 3.419 -16.145 1.00 92.00 189 LEU A CA 1
ATOM 1588 C C . LEU A 1 189 ? -8.113 3.628 -16.611 1.00 92.00 189 LEU A C 1
ATOM 1590 O O . LEU A 1 189 ? -8.996 2.876 -16.194 1.00 92.00 189 LEU A O 1
ATOM 1594 N N . ASN A 1 190 ? -8.361 4.594 -17.500 1.00 88.06 190 ASN A N 1
ATOM 1595 C CA . ASN A 1 190 ? -9.681 4.794 -18.109 1.00 88.06 190 ASN A CA 1
ATOM 1596 C C . ASN A 1 190 ? -10.110 3.589 -18.965 1.00 88.06 190 ASN A C 1
ATOM 1598 O O . ASN A 1 190 ? -11.299 3.278 -19.042 1.00 88.06 190 ASN A O 1
ATOM 1602 N N . CYS A 1 191 ? -9.151 2.895 -19.579 1.00 83.81 191 CYS A N 1
ATOM 1603 C CA . CYS A 1 191 ? -9.367 1.645 -20.308 1.00 83.81 191 CYS A CA 1
ATOM 1604 C C . CYS A 1 191 ? -9.379 0.403 -19.399 1.00 83.81 191 CYS A C 1
ATOM 1606 O O . CYS A 1 191 ? -9.579 -0.703 -19.895 1.00 83.81 191 CYS A O 1
ATOM 1608 N N . GLN A 1 192 ? -9.212 0.577 -18.082 1.00 86.75 192 GLN A N 1
ATOM 1609 C CA . GLN A 1 192 ? -9.057 -0.498 -17.094 1.00 86.75 192 GLN A CA 1
ATOM 1610 C C . GLN A 1 192 ? -7.872 -1.436 -17.389 1.00 86.75 192 GLN A C 1
ATOM 1612 O O . GLN A 1 192 ? -7.859 -2.589 -16.957 1.00 86.75 192 GLN A O 1
ATOM 1617 N N . GLU A 1 193 ? -6.851 -0.936 -18.085 1.00 89.00 193 GLU A N 1
ATOM 1618 C CA . GLU A 1 193 ? -5.591 -1.640 -18.314 1.00 89.00 193 GLU A CA 1
ATOM 1619 C C . GLU A 1 193 ? -4.682 -1.420 -17.101 1.00 89.00 193 GLU A C 1
ATOM 1621 O O . GLU A 1 193 ? -4.016 -0.395 -16.966 1.00 89.00 193 GLU A O 1
ATOM 1626 N N . ILE A 1 194 ? -4.700 -2.365 -16.158 1.00 92.62 194 ILE A N 1
ATOM 1627 C CA . ILE A 1 194 ? -3.942 -2.250 -14.910 1.00 92.62 194 ILE A CA 1
ATOM 1628 C C . ILE A 1 194 ? -2.848 -3.314 -14.857 1.00 92.62 194 ILE A C 1
ATOM 1630 O O . ILE A 1 194 ? -3.074 -4.441 -14.429 1.00 92.62 194 ILE A O 1
ATOM 1634 N N . ASN A 1 195 ? -1.645 -2.911 -15.255 1.00 93.94 195 ASN A N 1
ATOM 1635 C CA . ASN A 1 195 ? -0.441 -3.743 -15.230 1.00 93.94 195 ASN A CA 1
ATOM 1636 C C . ASN A 1 195 ? 0.511 -3.316 -14.099 1.00 93.94 195 ASN A C 1
ATOM 1638 O O . ASN A 1 195 ? 0.397 -2.199 -13.569 1.00 93.94 195 ASN A O 1
ATOM 1642 N N . ALA A 1 196 ? 1.469 -4.183 -13.759 1.00 91.06 196 ALA A N 1
ATOM 1643 C CA . ALA A 1 196 ? 2.484 -3.946 -12.726 1.00 91.06 196 ALA A CA 1
ATOM 1644 C C . ALA A 1 196 ? 3.368 -2.727 -13.011 1.00 91.06 196 ALA A C 1
ATOM 1646 O O . ALA A 1 196 ? 3.836 -2.058 -12.088 1.00 91.06 196 ALA A O 1
ATOM 1647 N N . TYR A 1 197 ? 3.571 -2.459 -14.296 1.00 91.38 197 TYR A N 1
ATOM 1648 C CA . TYR A 1 197 ? 4.231 -1.292 -14.856 1.00 91.38 197 TYR A CA 1
ATOM 1649 C C . TYR A 1 197 ? 3.612 -1.005 -16.229 1.00 91.38 197 TYR A C 1
ATOM 1651 O O . TYR A 1 197 ? 3.034 -1.887 -16.866 1.00 91.38 197 TYR A O 1
ATOM 1659 N N . SER A 1 198 ? 3.698 0.237 -16.674 1.00 93.62 198 SER A N 1
ATOM 1660 C CA . SER A 1 198 ? 3.175 0.684 -17.964 1.00 93.62 198 SER A CA 1
ATOM 1661 C C . SER A 1 198 ? 4.137 0.399 -19.122 1.00 93.62 198 SER A C 1
ATOM 1663 O O . SER A 1 198 ? 5.351 0.255 -18.941 1.00 93.62 198 SER A O 1
ATOM 1665 N N . ASN A 1 199 ? 3.614 0.404 -20.351 1.00 93.69 199 ASN A N 1
ATOM 1666 C CA . ASN A 1 199 ? 4.452 0.302 -21.551 1.00 93.69 199 ASN A CA 1
ATOM 1667 C C . ASN A 1 199 ? 5.097 1.635 -21.966 1.00 93.69 199 ASN A C 1
ATOM 1669 O O . ASN A 1 199 ? 5.873 1.653 -22.924 1.00 93.69 199 ASN A O 1
ATOM 1673 N N . PHE A 1 200 ? 4.876 2.722 -21.214 1.00 96.06 200 PHE A N 1
ATOM 1674 C CA . PHE A 1 200 ? 5.389 4.059 -21.526 1.00 96.06 200 PHE A CA 1
ATOM 1675 C C . PHE A 1 200 ? 6.893 4.071 -21.820 1.00 96.06 200 PHE A C 1
ATOM 1677 O O . PHE A 1 200 ? 7.332 4.698 -22.780 1.00 96.06 200 PHE A O 1
ATOM 1684 N N . TYR A 1 201 ? 7.691 3.338 -21.033 1.00 93.75 201 TYR A N 1
ATOM 1685 C CA . TYR A 1 201 ? 9.140 3.244 -21.234 1.00 93.75 201 TYR A CA 1
ATOM 1686 C C . TYR A 1 201 ? 9.513 2.808 -22.663 1.00 93.75 201 TYR A C 1
ATOM 1688 O O . TYR A 1 201 ? 10.426 3.370 -23.278 1.00 93.75 201 TYR A O 1
ATOM 1696 N N . ASN A 1 202 ? 8.798 1.807 -23.183 1.00 93.94 202 ASN A N 1
ATOM 1697 C CA . ASN A 1 202 ? 9.014 1.270 -24.521 1.00 93.94 202 ASN A CA 1
ATOM 1698 C C . ASN A 1 202 ? 8.395 2.194 -25.577 1.00 93.94 202 ASN A C 1
ATOM 1700 O O . ASN A 1 202 ? 9.081 2.578 -26.520 1.00 93.94 202 ASN A O 1
ATOM 1704 N N . ASP A 1 203 ? 7.140 2.604 -25.388 1.00 95.81 203 ASP A N 1
ATOM 1705 C CA . ASP A 1 203 ? 6.389 3.405 -26.363 1.00 95.81 203 ASP A CA 1
ATOM 1706 C C . ASP A 1 203 ? 7.025 4.784 -26.597 1.00 95.81 203 ASP A C 1
ATOM 1708 O O . ASP A 1 203 ? 7.082 5.279 -27.725 1.00 95.81 203 ASP A O 1
ATOM 1712 N N . ALA A 1 204 ? 7.579 5.387 -25.542 1.00 95.00 204 ALA A N 1
ATOM 1713 C CA . ALA A 1 204 ? 8.293 6.655 -25.617 1.00 95.00 204 ALA A CA 1
ATOM 1714 C C . ALA A 1 204 ? 9.757 6.506 -26.078 1.00 95.00 204 ALA A C 1
ATOM 1716 O O . ALA A 1 204 ? 10.456 7.520 -26.189 1.00 95.00 204 ALA A O 1
ATOM 1717 N N . ASN A 1 205 ? 10.231 5.289 -26.380 1.00 94.69 205 ASN A N 1
ATOM 1718 C CA . ASN A 1 205 ? 11.617 4.975 -26.754 1.00 94.69 205 ASN A CA 1
ATOM 1719 C C . ASN A 1 205 ? 12.643 5.570 -25.771 1.00 94.69 205 ASN A C 1
ATOM 1721 O O . ASN A 1 205 ? 13.621 6.201 -26.180 1.00 94.69 205 ASN A O 1
ATOM 1725 N N . ILE A 1 206 ? 12.405 5.418 -24.462 1.00 95.25 206 ILE A N 1
ATOM 1726 C CA . ILE A 1 206 ? 13.248 6.030 -23.421 1.00 95.25 206 ILE A CA 1
ATOM 1727 C C . ILE A 1 206 ? 14.681 5.511 -23.489 1.00 95.25 206 ILE A C 1
ATOM 1729 O O . ILE A 1 206 ? 15.620 6.294 -23.356 1.00 95.25 206 ILE A O 1
ATOM 1733 N N . LYS A 1 207 ? 14.853 4.209 -23.740 1.00 92.75 207 LYS A N 1
ATOM 1734 C CA . LYS A 1 207 ? 16.168 3.576 -23.872 1.00 92.75 207 LYS A CA 1
ATOM 1735 C C . LYS A 1 207 ? 17.073 4.337 -24.840 1.00 92.75 207 LYS A C 1
ATOM 1737 O O . LYS A 1 207 ? 18.154 4.761 -24.454 1.00 92.75 207 LYS A O 1
ATOM 1742 N N . ASP A 1 208 ? 16.606 4.561 -26.063 1.00 93.31 208 ASP A N 1
ATOM 1743 C CA . ASP A 1 208 ? 17.415 5.190 -27.110 1.00 93.31 208 ASP A CA 1
ATOM 1744 C C . ASP A 1 208 ? 17.689 6.675 -26.833 1.00 93.31 208 ASP A C 1
ATOM 1746 O O . ASP A 1 208 ? 18.673 7.229 -27.321 1.00 93.31 208 ASP A O 1
ATOM 1750 N N . LYS A 1 209 ? 16.817 7.331 -26.057 1.00 93.62 209 LYS A N 1
ATOM 1751 C CA . LYS A 1 209 ? 16.916 8.761 -25.739 1.00 93.62 209 LYS A CA 1
ATOM 1752 C C . LYS A 1 209 ? 17.821 9.050 -24.541 1.00 93.62 209 LYS A C 1
ATOM 1754 O O . LYS A 1 209 ? 18.507 10.068 -24.548 1.00 93.62 209 LYS A O 1
ATOM 1759 N N . GLU A 1 210 ? 17.810 8.184 -23.527 1.00 94.50 210 GLU A N 1
ATOM 1760 C CA . GLU A 1 210 ? 18.377 8.487 -22.203 1.00 94.50 210 GLU A CA 1
ATOM 1761 C C . GLU A 1 210 ? 19.474 7.519 -21.743 1.00 94.50 210 GLU A C 1
ATOM 1763 O O . GLU A 1 210 ? 20.102 7.769 -20.714 1.00 94.50 210 GLU A O 1
ATOM 1768 N N . GLN A 1 211 ? 19.721 6.414 -22.457 1.00 88.69 211 GLN A N 1
ATOM 1769 C CA . GLN A 1 211 ? 20.789 5.486 -22.084 1.00 88.69 211 GLN A CA 1
ATOM 1770 C C . GLN A 1 211 ? 22.164 6.140 -22.253 1.00 88.69 211 GLN A C 1
ATOM 1772 O O . GLN A 1 211 ? 22.481 6.720 -23.292 1.00 88.69 211 GLN A O 1
ATOM 1777 N N . THR A 1 212 ? 23.006 5.998 -21.233 1.00 85.12 212 THR A N 1
ATOM 1778 C CA . THR A 1 212 ? 24.390 6.488 -21.232 1.00 85.12 212 THR A CA 1
ATOM 1779 C C . THR A 1 212 ? 25.344 5.404 -20.728 1.00 85.12 212 THR A C 1
ATOM 1781 O O . THR A 1 212 ? 24.914 4.322 -20.327 1.00 85.12 212 THR A O 1
ATOM 1784 N N . GLU A 1 213 ? 26.653 5.678 -20.733 1.00 82.12 213 GLU A N 1
ATOM 1785 C CA . GLU A 1 213 ? 27.636 4.794 -20.086 1.00 82.12 213 GLU A CA 1
ATOM 1786 C C . GLU A 1 213 ? 27.424 4.697 -18.563 1.00 82.12 213 GLU A C 1
ATOM 1788 O O . GLU A 1 213 ? 27.758 3.679 -17.960 1.00 82.12 213 GLU A O 1
ATOM 1793 N N . GLU A 1 214 ? 26.852 5.733 -17.941 1.00 81.69 214 GLU A N 1
ATOM 1794 C CA . GLU A 1 214 ? 26.609 5.797 -16.494 1.00 81.69 214 GLU A CA 1
ATOM 1795 C C . GLU A 1 214 ? 25.250 5.216 -16.084 1.00 81.69 214 GLU A C 1
ATOM 1797 O O . GLU A 1 214 ? 25.080 4.793 -14.939 1.00 81.69 214 GLU A O 1
ATOM 1802 N N . LEU A 1 215 ? 24.278 5.210 -17.000 1.00 85.12 215 LEU A N 1
ATOM 1803 C CA . LEU A 1 215 ? 22.901 4.809 -16.736 1.00 85.12 215 LEU A CA 1
ATOM 1804 C C . LEU A 1 215 ? 22.416 3.828 -17.810 1.00 85.12 215 LEU A C 1
ATOM 1806 O O . LEU A 1 215 ? 22.070 4.215 -18.929 1.00 85.12 215 LEU A O 1
ATOM 1810 N N . GLY A 1 216 ? 22.409 2.542 -17.456 1.00 87.94 216 GLY A N 1
ATOM 1811 C CA . GLY A 1 216 ? 21.994 1.455 -18.334 1.00 87.94 216 GLY A CA 1
ATOM 1812 C C . GLY A 1 216 ? 20.475 1.312 -18.472 1.00 87.94 216 GLY A C 1
ATOM 1813 O O . GLY A 1 216 ? 19.687 1.911 -17.743 1.00 87.94 216 GLY A O 1
ATOM 1814 N N . ASP A 1 217 ? 20.058 0.472 -19.425 1.00 88.44 217 ASP A N 1
ATOM 1815 C CA . ASP A 1 217 ? 18.648 0.140 -19.705 1.00 88.44 217 ASP A CA 1
ATOM 1816 C C . ASP A 1 217 ? 17.908 -0.337 -18.441 1.00 88.44 217 ASP A C 1
ATOM 1818 O O . ASP A 1 217 ? 16.814 0.128 -18.126 1.00 88.44 217 ASP A O 1
ATOM 1822 N N . SER A 1 218 ? 18.526 -1.221 -17.657 1.00 84.06 218 SER A N 1
ATOM 1823 C CA . SER A 1 218 ? 17.876 -1.773 -16.472 1.00 84.06 218 SER A CA 1
ATOM 1824 C C . SER A 1 218 ? 17.725 -0.748 -15.339 1.00 84.06 218 SER A C 1
ATOM 1826 O O . SER A 1 218 ? 16.688 -0.731 -14.675 1.00 84.06 218 SER A O 1
ATOM 1828 N N . GLU A 1 219 ? 18.710 0.130 -15.124 1.00 86.25 219 GLU A N 1
ATOM 1829 C CA . GLU A 1 219 ? 18.596 1.250 -14.181 1.00 86.25 219 GLU A CA 1
ATOM 1830 C C . GLU A 1 219 ? 17.505 2.232 -14.618 1.00 86.25 219 GLU A C 1
ATOM 1832 O O . GLU A 1 219 ? 16.688 2.642 -13.791 1.00 86.25 219 GLU A O 1
ATOM 1837 N N . LEU A 1 220 ? 17.447 2.558 -15.915 1.00 90.31 220 LEU A N 1
ATOM 1838 C CA . LEU A 1 220 ? 16.397 3.402 -16.481 1.00 90.31 220 LEU A CA 1
ATOM 1839 C C . LEU A 1 220 ? 15.007 2.803 -16.252 1.00 90.31 220 LEU A C 1
ATOM 1841 O O . LEU A 1 220 ? 14.112 3.508 -15.794 1.00 90.31 220 LEU A O 1
ATOM 1845 N N . LYS A 1 221 ? 14.822 1.504 -16.513 1.00 89.19 221 LYS A N 1
ATOM 1846 C CA . LYS A 1 221 ? 13.542 0.824 -16.272 1.00 89.19 221 LYS A CA 1
ATOM 1847 C C . LYS A 1 221 ? 13.096 0.952 -14.824 1.00 89.19 221 LYS A C 1
ATOM 1849 O O . LYS A 1 221 ? 11.961 1.340 -14.578 1.00 89.19 221 LYS A O 1
ATOM 1854 N N . VAL A 1 222 ? 13.987 0.701 -13.865 1.00 87.31 222 VAL A N 1
ATOM 1855 C CA . VAL A 1 222 ? 13.631 0.813 -12.441 1.00 87.31 222 VAL A CA 1
ATOM 1856 C C . VAL A 1 222 ? 13.338 2.261 -12.036 1.00 87.31 222 VAL A C 1
ATOM 1858 O O . VAL A 1 222 ? 12.462 2.505 -11.207 1.00 87.31 222 VAL A O 1
ATOM 1861 N N . LEU A 1 223 ? 14.025 3.242 -12.625 1.00 89.75 223 LEU A N 1
ATOM 1862 C CA . LEU A 1 223 ? 13.701 4.654 -12.410 1.00 89.75 223 LEU A CA 1
ATOM 1863 C C . LEU A 1 223 ? 12.314 5.014 -12.947 1.00 89.75 223 LEU A C 1
ATOM 1865 O O . LEU A 1 223 ? 11.587 5.739 -12.273 1.00 89.75 223 LEU A O 1
ATOM 1869 N N . PHE A 1 224 ? 11.932 4.493 -14.113 1.00 92.94 224 PHE A N 1
ATOM 1870 C CA . PHE A 1 224 ? 10.607 4.728 -14.687 1.00 92.94 224 PHE A CA 1
ATOM 1871 C C . PHE A 1 224 ? 9.495 3.986 -13.940 1.00 92.94 224 PHE A C 1
ATOM 1873 O O . PHE A 1 224 ? 8.436 4.570 -13.740 1.00 92.94 224 PHE A O 1
ATOM 1880 N N . GLU A 1 225 ? 9.747 2.777 -13.435 1.00 92.06 225 GLU A N 1
ATOM 1881 C CA . GLU A 1 225 ? 8.841 2.085 -12.503 1.00 92.06 225 GLU A CA 1
ATOM 1882 C C . GLU A 1 225 ? 8.600 2.938 -11.247 1.00 92.06 225 GLU A C 1
ATOM 1884 O O . GLU A 1 225 ? 7.464 3.166 -10.834 1.00 92.06 225 GLU A O 1
ATOM 1889 N N . GLN A 1 226 ? 9.666 3.505 -10.678 1.00 90.38 226 GLN A N 1
ATOM 1890 C CA . GLN A 1 226 ? 9.545 4.369 -9.508 1.00 90.38 226 GLN A CA 1
ATOM 1891 C C . GLN A 1 226 ? 8.851 5.703 -9.812 1.00 90.38 226 GLN A C 1
ATOM 1893 O O . GLN A 1 226 ? 8.077 6.198 -8.988 1.00 90.38 226 GLN A O 1
ATOM 1898 N N . LEU A 1 227 ? 9.114 6.287 -10.982 1.00 92.06 227 LEU A N 1
ATOM 1899 C CA . LEU A 1 227 ? 8.431 7.489 -11.449 1.00 92.06 227 LEU A CA 1
ATOM 1900 C C . LEU A 1 227 ? 6.932 7.227 -11.633 1.00 92.06 227 LEU A C 1
ATOM 1902 O O . LEU A 1 227 ? 6.119 8.034 -11.188 1.00 92.06 227 LEU A O 1
ATOM 1906 N N . GLU A 1 228 ? 6.570 6.077 -12.200 1.00 94.94 228 GLU A N 1
ATOM 1907 C CA . GLU A 1 228 ? 5.186 5.627 -12.338 1.00 94.94 228 GLU A CA 1
ATOM 1908 C C . GLU A 1 228 ? 4.487 5.544 -10.981 1.00 94.94 228 GLU A C 1
ATOM 1910 O O . GLU A 1 228 ? 3.437 6.159 -10.795 1.00 94.94 228 GLU A O 1
ATOM 1915 N N . TYR A 1 229 ? 5.096 4.866 -10.003 1.00 93.81 229 TYR A N 1
ATOM 1916 C CA . TYR A 1 229 ? 4.561 4.809 -8.642 1.00 93.81 229 TYR A CA 1
ATOM 1917 C C . TYR A 1 229 ? 4.338 6.210 -8.058 1.00 93.81 229 TYR A C 1
ATOM 1919 O O . TYR A 1 229 ? 3.277 6.482 -7.495 1.00 93.81 229 TYR A O 1
ATOM 1927 N N . ASN A 1 230 ? 5.306 7.121 -8.215 1.00 91.44 230 ASN A N 1
ATOM 1928 C CA . ASN A 1 230 ? 5.206 8.483 -7.686 1.00 91.44 230 ASN A CA 1
ATOM 1929 C C . ASN A 1 230 ? 4.084 9.287 -8.366 1.00 91.44 230 ASN A C 1
ATOM 1931 O O . ASN A 1 230 ? 3.341 9.994 -7.682 1.00 91.44 230 ASN A O 1
ATOM 1935 N N . ILE A 1 231 ? 3.923 9.154 -9.686 1.00 93.62 231 ILE A N 1
ATOM 1936 C CA . ILE A 1 231 ? 2.853 9.806 -10.453 1.00 93.62 231 ILE A CA 1
ATOM 1937 C C . ILE A 1 231 ? 1.486 9.246 -10.042 1.00 93.62 231 ILE A C 1
ATOM 1939 O O . ILE A 1 231 ? 0.594 10.024 -9.700 1.00 93.62 231 ILE A O 1
ATOM 1943 N N . ILE A 1 232 ? 1.318 7.922 -9.986 1.00 95.25 232 ILE A N 1
ATOM 1944 C CA . ILE A 1 232 ? 0.055 7.299 -9.562 1.00 95.25 232 ILE A CA 1
ATOM 1945 C C . ILE A 1 232 ? -0.285 7.676 -8.116 1.00 95.25 232 ILE A C 1
ATOM 1947 O O . ILE A 1 232 ? -1.425 8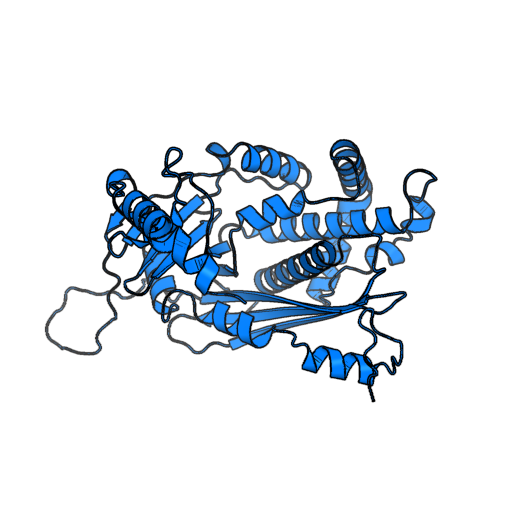.044 -7.828 1.00 95.25 232 ILE A O 1
ATOM 1951 N N . LEU A 1 233 ? 0.697 7.653 -7.210 1.00 94.06 233 LEU A N 1
ATOM 1952 C CA . LEU A 1 233 ? 0.507 8.102 -5.833 1.00 94.06 233 LEU A CA 1
ATOM 1953 C C . LEU A 1 233 ? 0.083 9.576 -5.789 1.00 94.06 233 LEU A C 1
ATOM 1955 O O . LEU A 1 233 ? -0.823 9.917 -5.031 1.00 94.06 233 LEU A O 1
ATOM 1959 N N . SER A 1 234 ? 0.682 10.444 -6.615 1.00 92.19 234 SER A N 1
ATOM 1960 C CA . SER A 1 234 ? 0.295 11.860 -6.693 1.00 92.19 234 SER A CA 1
ATOM 1961 C C . SER A 1 234 ? -1.163 12.048 -7.096 1.00 92.19 234 SER A C 1
ATOM 1963 O O . SER A 1 234 ? -1.875 12.843 -6.482 1.00 92.19 234 SER A O 1
ATOM 1965 N N . GLU A 1 235 ? -1.631 11.265 -8.069 1.00 93.69 235 GLU A N 1
ATOM 1966 C CA . GLU A 1 235 ? -3.011 11.307 -8.543 1.00 93.69 235 GLU A CA 1
ATOM 1967 C C . GLU A 1 235 ? -3.971 10.777 -7.477 1.00 93.69 235 GLU A C 1
ATOM 1969 O O . GLU A 1 235 ? -4.971 11.421 -7.159 1.00 93.69 235 GLU A O 1
ATOM 1974 N N . LEU A 1 236 ? -3.630 9.655 -6.839 1.00 94.38 236 LEU A N 1
ATOM 1975 C CA . LEU A 1 236 ? -4.429 9.087 -5.756 1.00 94.38 236 LEU A CA 1
ATOM 1976 C C . LEU A 1 236 ? -4.566 10.060 -4.577 1.00 94.38 236 LEU A C 1
ATOM 1978 O O . LEU A 1 236 ? -5.648 10.199 -4.000 1.00 94.38 236 LEU A O 1
ATOM 1982 N N . LEU A 1 237 ? -3.492 10.771 -4.225 1.00 93.00 237 LEU A N 1
ATOM 1983 C CA . LEU A 1 237 ? -3.489 11.725 -3.116 1.00 93.00 237 LEU A CA 1
ATOM 1984 C C . LEU A 1 237 ? -4.302 13.001 -3.393 1.00 93.00 237 LEU A C 1
ATOM 1986 O O . LEU A 1 237 ? -4.610 13.727 -2.444 1.00 93.00 237 LEU A O 1
ATOM 1990 N N . LYS A 1 238 ? -4.781 13.235 -4.623 1.00 91.81 238 LYS A N 1
ATOM 1991 C CA . LYS A 1 238 ? -5.848 14.226 -4.877 1.00 91.81 238 LYS A CA 1
ATOM 1992 C C . LYS A 1 238 ? -7.163 13.844 -4.181 1.00 91.81 238 LYS A C 1
ATOM 1994 O O . LYS A 1 238 ? -7.979 14.712 -3.883 1.00 91.81 238 LYS A O 1
ATOM 1999 N N . HIS A 1 239 ? -7.337 12.567 -3.834 1.00 93.38 239 HIS A N 1
ATOM 2000 C CA . HIS A 1 239 ? -8.477 12.029 -3.086 1.00 93.38 239 HIS A CA 1
ATOM 2001 C C . HIS A 1 239 ? -8.145 11.707 -1.618 1.00 93.38 239 HIS A C 1
ATOM 2003 O O . HIS A 1 239 ? -8.884 10.965 -0.968 1.00 93.38 239 HIS A O 1
ATOM 2009 N N . LYS A 1 240 ? -7.055 12.262 -1.070 1.00 92.62 240 LYS A N 1
ATOM 2010 C CA . LYS A 1 240 ? -6.512 11.935 0.264 1.00 92.62 240 LYS A CA 1
ATOM 2011 C C . LYS A 1 240 ? -7.516 11.975 1.425 1.00 92.62 240 LYS A C 1
ATOM 2013 O O . LYS A 1 240 ? -7.372 11.213 2.379 1.00 92.62 240 LYS A O 1
ATOM 2018 N N . ASP A 1 241 ? -8.556 12.802 1.338 1.00 93.50 241 ASP A N 1
ATOM 2019 C CA . ASP A 1 241 ? -9.600 12.916 2.369 1.00 93.50 241 ASP A CA 1
ATOM 2020 C C . ASP A 1 241 ? -10.513 11.684 2.469 1.00 93.50 241 ASP A C 1
ATOM 2022 O O . ASP A 1 241 ? -11.208 11.514 3.473 1.00 93.50 241 ASP A O 1
ATOM 2026 N N . ARG A 1 242 ? -10.495 10.825 1.445 1.00 94.56 242 ARG A N 1
ATOM 2027 C CA . ARG A 1 242 ? -11.242 9.565 1.361 1.00 94.56 242 ARG A CA 1
ATOM 2028 C C . ARG A 1 242 ? -10.360 8.355 1.674 1.00 94.56 242 ARG A C 1
ATOM 2030 O O . ARG A 1 242 ? -10.787 7.239 1.430 1.00 94.56 242 ARG A O 1
ATOM 2037 N N . ILE A 1 243 ? -9.142 8.525 2.193 1.00 96.31 243 ILE A N 1
ATOM 2038 C CA . ILE A 1 243 ? -8.214 7.406 2.428 1.00 96.31 243 ILE A CA 1
ATOM 2039 C C . ILE A 1 243 ? -7.998 7.174 3.925 1.00 96.31 243 ILE A C 1
ATOM 2041 O O . ILE A 1 243 ? -7.649 8.093 4.672 1.00 96.31 243 ILE A O 1
ATOM 2045 N N . ILE A 1 244 ? -8.155 5.918 4.345 1.00 97.12 244 ILE A N 1
ATOM 2046 C CA . ILE A 1 244 ? -7.876 5.436 5.698 1.00 97.12 244 ILE A CA 1
ATOM 2047 C C . ILE A 1 244 ? -6.934 4.234 5.600 1.00 97.12 244 ILE A C 1
ATOM 2049 O O . ILE A 1 244 ? -7.321 3.165 5.139 1.00 97.12 244 ILE A O 1
ATOM 2053 N N . GLY A 1 245 ? -5.703 4.385 6.077 1.00 96.44 245 GLY A N 1
ATOM 2054 C CA . GLY A 1 245 ? -4.802 3.258 6.296 1.00 96.44 245 GLY A CA 1
ATOM 2055 C C . GLY A 1 245 ? -5.145 2.546 7.600 1.00 96.44 245 GLY A C 1
ATOM 2056 O O . GLY A 1 245 ? -5.198 3.192 8.651 1.00 96.44 245 GLY A O 1
ATOM 2057 N N . VAL A 1 246 ? -5.355 1.233 7.541 1.00 95.25 246 VAL A N 1
ATOM 2058 C CA . VAL A 1 246 ? -5.618 0.365 8.692 1.00 95.25 246 VAL A CA 1
ATOM 2059 C C . VAL A 1 246 ? -4.511 -0.675 8.793 1.00 95.25 246 VAL A C 1
ATOM 2061 O O . VAL A 1 246 ? -4.263 -1.429 7.865 1.00 95.25 246 VAL A O 1
ATOM 2064 N N . SER A 1 247 ? -3.860 -0.765 9.951 1.00 92.62 247 SER A N 1
ATOM 2065 C CA . SER A 1 247 ? -2.746 -1.690 10.176 1.00 92.62 247 SER A CA 1
ATOM 2066 C C . SER A 1 247 ? -2.980 -2.579 11.398 1.00 92.62 247 SER A C 1
ATOM 2068 O O . SER A 1 247 ? -3.315 -2.103 12.485 1.00 92.62 247 SER A O 1
ATOM 2070 N N . LYS A 1 248 ? -2.749 -3.891 11.248 1.00 89.12 248 LYS A N 1
ATOM 2071 C CA . LYS A 1 248 ? -2.761 -4.854 12.375 1.00 89.12 248 LYS A CA 1
ATOM 2072 C C . LYS A 1 248 ? -1.542 -4.710 13.279 1.00 89.12 248 LYS A C 1
ATOM 2074 O O . LYS A 1 248 ? -1.576 -5.070 14.453 1.00 89.12 248 LYS A O 1
ATOM 2079 N N . THR A 1 249 ? -0.439 -4.221 12.722 1.00 86.31 249 THR A N 1
ATOM 2080 C CA . THR A 1 249 ? 0.839 -4.102 13.419 1.00 86.31 249 THR A CA 1
ATOM 2081 C C . THR A 1 249 ? 1.466 -2.749 13.144 1.00 86.31 249 THR A C 1
ATOM 2083 O O . THR A 1 249 ? 1.536 -2.325 11.997 1.00 86.31 249 THR A O 1
ATOM 2086 N N . SER A 1 250 ? 2.003 -2.122 14.188 1.00 86.50 250 SER A N 1
ATOM 2087 C CA . SER A 1 250 ? 2.875 -0.954 14.078 1.00 86.50 250 SER A CA 1
ATOM 2088 C C . SER A 1 250 ? 4.061 -1.124 15.022 1.00 86.50 250 SER A C 1
ATOM 2090 O O . SER A 1 250 ? 3.915 -1.612 16.149 1.00 86.50 250 SER A O 1
ATOM 2092 N N . LYS A 1 251 ? 5.242 -0.733 14.539 1.00 86.94 251 LYS A N 1
ATOM 2093 C CA . LYS A 1 251 ? 6.484 -0.668 15.323 1.00 86.94 251 LYS A CA 1
ATOM 2094 C C . LYS A 1 251 ? 6.805 0.752 15.793 1.00 86.94 251 LYS A C 1
ATOM 2096 O O . LYS A 1 251 ? 7.794 0.932 16.491 1.00 86.94 251 LYS A O 1
ATOM 2101 N N . MET A 1 252 ? 6.003 1.739 15.400 1.00 87.75 252 MET A N 1
ATOM 2102 C CA . MET A 1 252 ? 6.223 3.133 15.768 1.00 87.75 252 MET A CA 1
ATOM 2103 C C . MET A 1 252 ? 5.927 3.354 17.259 1.00 87.75 252 MET A C 1
ATOM 2105 O O . MET A 1 252 ? 5.060 2.692 17.840 1.00 87.75 252 MET A O 1
ATOM 2109 N N . ASN A 1 253 ? 6.680 4.269 17.863 1.00 88.50 253 ASN A N 1
ATOM 2110 C CA . ASN A 1 253 ? 6.595 4.678 19.264 1.00 88.50 253 ASN A CA 1
ATOM 2111 C C . ASN A 1 2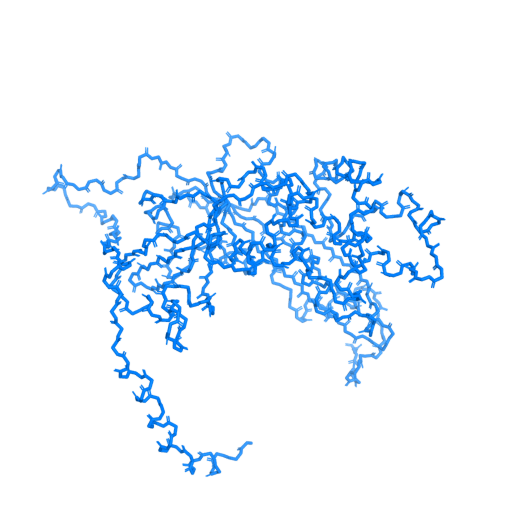53 ? 6.519 6.216 19.365 1.00 88.50 253 ASN A C 1
ATOM 2113 O O . ASN A 1 253 ? 7.341 6.860 20.010 1.00 88.50 253 ASN A O 1
ATOM 2117 N N . VAL A 1 254 ? 5.564 6.826 18.661 1.00 90.56 254 VAL A N 1
ATOM 2118 C CA . VAL A 1 254 ? 5.419 8.290 18.587 1.00 90.56 254 VAL A CA 1
ATOM 2119 C C . VAL A 1 254 ? 4.723 8.844 19.829 1.00 90.56 254 VAL A C 1
ATOM 2121 O O . VAL A 1 254 ? 5.121 9.898 20.320 1.00 90.56 254 VAL A O 1
ATOM 2124 N N . TYR A 1 255 ? 3.727 8.131 20.368 1.00 91.44 255 TYR A N 1
ATOM 2125 C CA . TYR A 1 255 ? 3.039 8.541 21.601 1.00 91.44 255 TYR A CA 1
ATOM 2126 C C . TYR A 1 255 ? 3.911 8.325 22.837 1.00 91.44 255 TYR A C 1
ATOM 2128 O O . TYR A 1 255 ? 3.893 9.133 23.767 1.00 91.44 255 TYR A O 1
ATOM 2136 N N . PHE A 1 256 ? 4.666 7.226 22.849 1.00 89.75 256 PHE A N 1
ATOM 2137 C CA . PHE A 1 256 ? 5.468 6.794 23.990 1.00 89.75 256 PHE A CA 1
ATOM 2138 C C . PHE A 1 256 ? 6.945 6.659 23.593 1.00 89.75 256 PHE A C 1
ATOM 2140 O O . PHE A 1 256 ? 7.503 5.563 23.626 1.00 89.75 256 PHE A O 1
ATOM 2147 N N . LYS A 1 257 ? 7.577 7.782 23.215 1.00 85.50 257 LYS A N 1
ATOM 2148 C CA . LYS A 1 257 ? 8.952 7.843 22.668 1.00 85.50 257 LYS A CA 1
ATOM 2149 C C . LYS A 1 257 ? 10.005 7.164 23.553 1.00 85.50 257 LYS A C 1
ATOM 2151 O O . LYS A 1 257 ? 10.921 6.534 23.031 1.00 85.50 257 LYS A O 1
ATOM 2156 N N . ASP A 1 258 ? 9.831 7.230 24.871 1.00 82.81 258 ASP A N 1
ATOM 2157 C CA . ASP A 1 258 ? 10.756 6.638 25.847 1.00 82.81 258 ASP A CA 1
ATOM 2158 C C . ASP A 1 258 ? 10.472 5.156 26.156 1.00 82.81 258 ASP A C 1
ATOM 2160 O O . ASP A 1 258 ? 11.223 4.521 26.898 1.00 82.81 258 ASP A O 1
ATOM 2164 N N . SER A 1 259 ? 9.394 4.579 25.612 1.00 83.69 259 SER A N 1
ATOM 2165 C CA . SER A 1 259 ? 9.075 3.166 25.822 1.00 83.69 259 SER A CA 1
ATOM 2166 C C . SER A 1 259 ? 9.797 2.272 24.816 1.00 83.69 259 SER A C 1
ATOM 2168 O O . SER A 1 259 ? 9.909 2.572 23.628 1.00 83.69 259 SER A O 1
ATOM 2170 N N . LEU A 1 260 ? 10.219 1.097 25.291 1.00 81.94 260 LEU A N 1
ATOM 2171 C CA . LEU A 1 260 ? 10.734 0.012 24.447 1.00 81.94 260 LEU A CA 1
ATOM 2172 C C . LEU A 1 260 ? 9.621 -0.719 23.675 1.00 81.94 260 LEU A C 1
ATOM 2174 O O . LEU A 1 260 ? 9.899 -1.602 22.860 1.00 81.94 260 LEU A O 1
ATOM 2178 N N . ARG A 1 261 ? 8.354 -0.400 23.954 1.00 85.69 261 ARG A N 1
ATOM 2179 C CA . ARG A 1 261 ? 7.180 -0.971 23.291 1.00 85.69 261 ARG A CA 1
ATOM 2180 C C . ARG A 1 261 ? 6.672 -0.037 22.208 1.00 85.69 261 ARG A C 1
ATOM 2182 O O . ARG A 1 261 ? 6.711 1.177 22.358 1.00 85.69 261 ARG A O 1
ATOM 2189 N N . SER A 1 262 ? 6.111 -0.617 21.151 1.00 90.38 262 SER A N 1
ATOM 2190 C CA . SER A 1 262 ? 5.371 0.178 20.178 1.00 90.38 262 SER A CA 1
ATOM 2191 C C . SER A 1 262 ? 4.070 0.707 20.776 1.00 90.38 262 SER A C 1
ATOM 2193 O O . SER A 1 262 ? 3.472 0.079 21.659 1.00 90.38 262 SER A O 1
ATOM 2195 N N . ASP A 1 263 ? 3.589 1.822 20.231 1.00 92.50 263 ASP A N 1
ATOM 2196 C CA . ASP A 1 263 ? 2.316 2.421 20.636 1.00 92.50 263 ASP A CA 1
ATOM 2197 C C . ASP A 1 263 ? 1.169 1.406 20.499 1.00 92.50 263 ASP A C 1
ATOM 2199 O O . ASP A 1 263 ? 0.321 1.299 21.381 1.00 92.50 263 ASP A O 1
ATOM 2203 N N . MET A 1 264 ? 1.196 0.574 19.447 1.00 91.38 264 MET A N 1
ATOM 2204 C CA . MET A 1 264 ? 0.231 -0.512 19.242 1.00 91.38 264 MET A CA 1
ATOM 2205 C C . MET A 1 264 ? 0.194 -1.476 20.430 1.00 91.38 264 MET A C 1
ATOM 2207 O O . MET A 1 264 ? -0.882 -1.832 20.911 1.00 91.38 264 MET A O 1
ATOM 2211 N N . ALA A 1 265 ? 1.360 -1.919 20.909 1.00 89.94 265 ALA A N 1
ATOM 2212 C CA . ALA A 1 265 ? 1.451 -2.871 22.013 1.00 89.94 265 ALA A CA 1
ATOM 2213 C C . ALA A 1 265 ? 0.944 -2.270 23.334 1.00 89.94 265 ALA A C 1
ATOM 2215 O O . ALA A 1 265 ? 0.401 -2.996 24.174 1.00 89.94 265 ALA A O 1
ATOM 2216 N N . ILE A 1 266 ? 1.107 -0.956 23.500 1.00 90.81 266 ILE A N 1
ATOM 2217 C CA . ILE A 1 266 ? 0.591 -0.185 24.629 1.00 90.81 266 ILE A CA 1
ATOM 2218 C C . ILE A 1 266 ? -0.934 -0.037 24.527 1.00 90.81 266 ILE A C 1
ATOM 2220 O O . ILE A 1 266 ? -1.650 -0.500 25.417 1.00 90.81 266 ILE A O 1
ATOM 2224 N N . PHE A 1 267 ? -1.449 0.521 23.429 1.00 92.38 267 PHE A N 1
ATOM 2225 C CA . PHE A 1 267 ? -2.882 0.772 23.247 1.00 92.38 267 PHE A CA 1
ATOM 2226 C C . PHE A 1 267 ? -3.718 -0.507 23.163 1.00 92.38 267 PHE A C 1
ATOM 2228 O O . PHE A 1 267 ? -4.864 -0.527 23.612 1.00 92.38 267 PHE A O 1
ATOM 2235 N N . SER A 1 268 ? -3.126 -1.623 22.727 1.00 90.06 268 SER A N 1
ATOM 2236 C CA . SER A 1 268 ? -3.760 -2.948 22.787 1.00 90.06 268 SER A CA 1
ATOM 2237 C C . SER A 1 268 ? -4.173 -3.367 24.203 1.00 90.06 268 SER A C 1
ATOM 2239 O O . SER A 1 268 ? -4.995 -4.273 24.350 1.00 90.06 268 SER A O 1
ATOM 2241 N N . ARG A 1 269 ? -3.650 -2.723 25.256 1.00 88.38 269 ARG A N 1
ATOM 2242 C CA . ARG A 1 269 ? -3.977 -3.006 26.664 1.00 88.38 269 ARG A CA 1
ATOM 2243 C C . ARG A 1 269 ? -4.986 -2.036 27.286 1.00 88.38 269 ARG A C 1
ATOM 2245 O O . ARG A 1 269 ? -5.431 -2.305 28.393 1.00 88.38 269 ARG A O 1
ATOM 2252 N N . CYS A 1 270 ? -5.352 -0.950 26.606 1.00 89.19 270 CYS A N 1
ATOM 2253 C CA . CYS A 1 270 ? -6.337 0.020 27.104 1.00 89.19 270 CYS A CA 1
ATOM 2254 C C . CYS A 1 270 ? -7.767 -0.526 26.971 1.00 89.19 270 CYS A C 1
ATOM 2256 O O . CYS A 1 270 ? -7.980 -1.519 26.287 1.00 89.19 270 CYS A O 1
ATOM 2258 N N . GLU A 1 271 ? -8.768 0.082 27.599 1.00 91.44 271 GLU A N 1
ATOM 2259 C CA . GLU A 1 271 ? -10.170 -0.291 27.346 1.00 91.44 271 GLU A CA 1
ATOM 2260 C C . GLU A 1 271 ? -10.598 0.078 25.909 1.00 91.44 271 GLU A C 1
ATOM 2262 O O . GLU A 1 271 ? -9.903 0.865 25.258 1.00 91.44 271 GLU A O 1
ATOM 2267 N N . PRO A 1 272 ? -11.703 -0.480 25.371 1.00 93.06 272 PRO A N 1
ATOM 2268 C CA . PRO A 1 272 ? -12.236 -0.068 24.074 1.00 93.06 272 PRO A CA 1
ATOM 2269 C C . PRO A 1 272 ? -12.370 1.455 23.950 1.00 93.06 272 PRO A C 1
ATOM 2271 O O . PRO A 1 272 ? -12.750 2.151 24.897 1.00 93.06 272 PRO A O 1
ATOM 2274 N N . GLY A 1 273 ? -12.010 1.976 22.783 1.00 94.19 273 GLY A N 1
ATOM 2275 C CA . GLY A 1 273 ? -11.846 3.406 22.576 1.00 94.19 273 GLY A CA 1
ATOM 2276 C C . GLY A 1 273 ? -10.899 3.720 21.429 1.00 94.19 273 GLY A C 1
ATOM 2277 O O . GLY A 1 273 ? -10.617 2.866 20.586 1.00 94.19 273 GLY A O 1
ATOM 2278 N N . TYR A 1 274 ? -10.394 4.944 21.410 1.00 95.56 274 TYR A N 1
ATOM 2279 C CA . TYR A 1 274 ? -9.449 5.412 20.403 1.00 95.56 274 TYR A CA 1
ATOM 2280 C C . TYR A 1 274 ? -8.465 6.421 20.993 1.00 95.56 274 TYR A C 1
ATOM 2282 O O . TYR A 1 274 ? -8.744 7.077 22.000 1.00 95.56 274 TYR A O 1
ATOM 2290 N N . SER A 1 275 ? -7.294 6.552 20.374 1.00 95.62 275 SER A N 1
ATOM 2291 C CA . SER A 1 275 ? -6.319 7.563 20.769 1.00 95.62 275 SER A CA 1
ATOM 2292 C C . SER A 1 275 ? -6.633 8.924 20.141 1.00 95.62 275 SER A C 1
ATOM 2294 O O . SER A 1 275 ? -7.202 9.021 19.055 1.00 95.62 275 SER A O 1
ATOM 2296 N N . LYS A 1 276 ? -6.223 10.002 20.812 1.00 94.69 276 LYS A N 1
ATOM 2297 C CA . LYS A 1 276 ? -6.184 11.352 20.229 1.00 94.69 276 LYS A CA 1
ATOM 2298 C C . LYS A 1 276 ? -5.172 11.354 19.080 1.00 94.69 276 LYS A C 1
ATOM 2300 O O . LYS A 1 276 ? -4.045 10.935 19.337 1.00 94.69 276 LYS A O 1
ATOM 2305 N N . PRO A 1 277 ? -5.503 11.814 17.864 1.00 94.19 277 PRO A N 1
ATOM 2306 C CA . PRO A 1 277 ? -4.577 11.751 16.736 1.00 94.19 277 PRO A CA 1
ATOM 2307 C C . PRO A 1 277 ? -3.338 12.622 16.964 1.00 94.19 277 PRO A C 1
ATOM 2309 O O . PRO A 1 277 ? -3.446 13.722 17.508 1.00 94.19 277 PRO A O 1
ATOM 2312 N N . LEU A 1 278 ? -2.182 12.131 16.518 1.00 93.00 278 LEU A N 1
ATOM 2313 C CA . LEU A 1 278 ? -0.948 12.910 16.376 1.00 93.00 278 LEU A CA 1
ATOM 2314 C C . LEU A 1 278 ? -0.677 13.190 14.898 1.00 93.00 278 LEU A C 1
ATOM 2316 O O . LEU A 1 278 ? -0.969 12.344 14.055 1.00 93.00 278 LEU A O 1
ATOM 2320 N N . ASN A 1 279 ? -0.091 14.347 14.585 1.00 91.69 279 ASN A N 1
ATOM 2321 C CA . ASN A 1 279 ? 0.319 14.678 13.223 1.00 91.69 279 ASN A CA 1
ATOM 2322 C C . ASN A 1 279 ? 1.767 14.220 12.969 1.00 91.69 279 ASN A C 1
ATOM 2324 O O . ASN A 1 279 ? 2.719 14.869 13.404 1.00 91.69 279 ASN A O 1
ATOM 2328 N N . LEU A 1 280 ? 1.955 13.119 12.237 1.00 88.56 280 LEU A N 1
ATOM 2329 C CA . LEU A 1 280 ? 3.290 12.611 11.890 1.00 88.56 280 LEU A CA 1
ATOM 2330 C C . LEU A 1 280 ? 4.085 13.575 11.006 1.00 88.56 280 LEU A C 1
ATOM 2332 O O . LEU A 1 280 ? 5.313 13.573 11.077 1.00 88.56 280 LEU A O 1
ATOM 2336 N N . ALA A 1 281 ? 3.409 14.413 10.212 1.00 83.88 281 ALA A N 1
ATOM 2337 C CA . ALA A 1 281 ? 4.074 15.421 9.389 1.00 83.88 281 ALA A CA 1
ATOM 2338 C C . ALA A 1 281 ? 4.853 16.439 10.245 1.00 83.88 281 ALA A C 1
ATOM 2340 O O . ALA A 1 281 ? 5.863 16.982 9.806 1.00 83.88 281 ALA A O 1
ATOM 2341 N N . GLU A 1 282 ? 4.432 16.662 11.492 1.00 82.00 282 GLU A N 1
ATOM 2342 C CA . GLU A 1 282 ? 5.103 17.563 12.434 1.00 82.00 282 GLU A CA 1
ATOM 2343 C C . GLU A 1 282 ? 6.100 16.831 13.343 1.00 82.00 282 GLU A C 1
ATOM 2345 O O . GLU A 1 282 ? 7.171 17.370 13.642 1.00 82.00 282 GLU A O 1
ATOM 2350 N N . GLU A 1 283 ? 5.774 15.602 13.745 1.00 74.88 283 GLU A N 1
ATOM 2351 C CA . GLU A 1 283 ? 6.474 14.858 14.799 1.00 74.88 283 GLU A CA 1
ATOM 2352 C C . GLU A 1 283 ? 7.659 14.003 14.313 1.00 74.88 283 GLU A C 1
ATOM 2354 O O . GLU A 1 283 ? 8.569 13.731 15.101 1.00 74.88 283 GLU A O 1
ATOM 2359 N N . ASP A 1 284 ? 7.682 13.568 13.046 1.00 70.50 284 ASP A N 1
ATOM 2360 C CA . ASP A 1 284 ? 8.688 12.626 12.531 1.00 70.50 284 ASP A CA 1
ATOM 2361 C C . ASP A 1 284 ? 9.555 13.222 11.406 1.00 70.50 284 ASP A C 1
ATOM 2363 O O . ASP A 1 284 ? 9.085 13.560 10.319 1.00 70.50 284 ASP A O 1
ATOM 2367 N N . LEU A 1 285 ? 10.870 13.291 11.645 1.00 64.50 285 LEU A N 1
ATOM 2368 C CA . LEU A 1 285 ? 11.856 13.800 10.682 1.00 64.50 285 LEU A CA 1
ATOM 2369 C C . LEU A 1 285 ? 11.904 12.979 9.384 1.00 64.50 285 LEU A C 1
ATOM 2371 O O . LEU A 1 285 ? 12.121 13.547 8.313 1.00 64.50 285 LEU A O 1
ATOM 2375 N N . LYS A 1 286 ? 11.679 11.658 9.455 1.00 68.50 286 LYS A N 1
ATOM 2376 C CA . LYS A 1 286 ? 11.647 10.804 8.255 1.00 68.50 286 LYS A CA 1
ATOM 2377 C C . LYS A 1 286 ? 10.422 11.110 7.399 1.00 68.50 286 LYS A C 1
ATOM 2379 O O . LYS A 1 286 ? 10.535 11.223 6.177 1.00 68.50 286 LYS A O 1
ATOM 2384 N N . SER A 1 287 ? 9.276 11.313 8.049 1.00 67.62 287 SER A N 1
ATOM 2385 C CA . SER A 1 287 ? 8.047 11.773 7.398 1.00 67.62 287 SER A CA 1
ATOM 2386 C C . SER A 1 287 ? 8.250 13.112 6.697 1.00 67.62 287 SER A C 1
ATOM 2388 O O . SER A 1 287 ? 7.925 13.217 5.519 1.00 67.62 287 SER A O 1
ATOM 2390 N N . LYS A 1 288 ? 8.861 14.100 7.365 1.00 71.44 288 LYS A N 1
ATOM 2391 C CA . LYS A 1 288 ? 9.107 15.435 6.785 1.00 71.44 288 LYS A CA 1
ATOM 2392 C C . LYS A 1 288 ? 9.903 15.385 5.492 1.00 71.44 288 LYS A C 1
ATOM 2394 O O . LYS A 1 288 ? 9.425 15.857 4.469 1.00 71.44 288 LYS A O 1
ATOM 2399 N N . SER A 1 289 ? 11.057 14.718 5.520 1.00 72.25 289 SER A N 1
ATOM 2400 C CA . SER A 1 289 ? 11.892 14.556 4.327 1.00 72.25 289 SER A CA 1
ATOM 2401 C C . SER A 1 289 ? 11.112 13.912 3.173 1.00 72.25 289 SER A C 1
ATOM 2403 O O . SER A 1 289 ? 11.338 14.233 2.012 1.00 72.25 289 SER A O 1
ATOM 2405 N N . THR A 1 290 ? 10.194 12.994 3.476 1.00 72.69 290 THR A N 1
ATOM 2406 C CA . THR A 1 290 ? 9.338 12.331 2.482 1.00 72.69 290 THR A CA 1
ATOM 2407 C C . THR A 1 290 ? 8.268 13.221 1.904 1.00 72.69 290 THR A C 1
ATOM 2409 O O . THR A 1 290 ? 8.099 13.275 0.691 1.00 72.69 290 THR A O 1
ATOM 2412 N N . ILE A 1 291 ? 7.592 13.965 2.760 1.00 77.69 291 ILE A N 1
ATOM 2413 C CA . ILE A 1 291 ? 6.602 14.946 2.344 1.00 77.69 291 ILE A CA 1
ATOM 2414 C C . ILE A 1 291 ? 7.250 16.020 1.458 1.00 77.69 291 ILE A C 1
ATOM 2416 O O . ILE A 1 291 ? 6.671 16.393 0.441 1.00 77.69 291 ILE A O 1
ATOM 2420 N N . ASP A 1 292 ? 8.461 16.470 1.793 1.00 76.44 292 ASP A N 1
ATOM 2421 C CA . ASP A 1 292 ? 9.188 17.471 1.006 1.00 76.44 292 ASP A CA 1
ATOM 2422 C C . ASP A 1 292 ? 9.526 16.981 -0.412 1.00 76.44 292 ASP A C 1
ATOM 2424 O O . ASP A 1 292 ? 9.458 17.759 -1.361 1.00 76.44 292 ASP A O 1
ATOM 2428 N N . GLU A 1 293 ? 9.844 15.697 -0.588 1.00 72.50 293 GLU A N 1
ATOM 2429 C CA . GLU A 1 293 ? 10.060 15.119 -1.921 1.00 72.50 293 GLU A CA 1
ATOM 2430 C C . GLU A 1 293 ? 8.770 15.008 -2.726 1.00 72.50 293 GLU A C 1
ATOM 2432 O O . GLU A 1 293 ? 8.765 15.292 -3.921 1.00 72.50 293 GLU A O 1
ATOM 2437 N N . LEU A 1 294 ? 7.663 14.649 -2.077 1.00 77.94 294 LEU A N 1
ATOM 2438 C CA . LEU A 1 294 ? 6.366 14.533 -2.737 1.00 77.94 294 LEU A CA 1
ATOM 2439 C C . LEU A 1 294 ? 5.853 15.884 -3.264 1.00 77.94 294 LEU A C 1
ATOM 2441 O O . LEU A 1 294 ? 5.153 15.910 -4.276 1.00 77.94 294 LEU A O 1
ATOM 2445 N N . ARG A 1 295 ? 6.282 17.015 -2.682 1.00 82.06 295 ARG A N 1
ATOM 2446 C CA . ARG A 1 295 ? 6.001 18.356 -3.235 1.00 82.06 295 ARG A CA 1
ATOM 2447 C C . ARG A 1 295 ? 6.536 18.546 -4.653 1.00 82.06 295 ARG A C 1
ATOM 2449 O O . ARG A 1 295 ? 5.961 19.322 -5.407 1.00 82.06 295 ARG A O 1
ATOM 2456 N N . LYS A 1 296 ? 7.591 17.823 -5.044 1.00 77.38 296 LYS A N 1
ATOM 2457 C CA . LYS A 1 296 ? 8.120 17.847 -6.421 1.00 77.38 296 LYS A CA 1
ATOM 2458 C C . LYS A 1 296 ? 7.147 17.238 -7.436 1.00 77.38 296 LYS A C 1
ATOM 2460 O O . LYS A 1 296 ? 7.262 17.498 -8.627 1.00 77.38 296 LYS A O 1
ATOM 2465 N N . PHE A 1 297 ? 6.181 16.460 -6.955 1.00 77.00 297 PHE A N 1
ATOM 2466 C CA . PHE A 1 297 ? 5.078 15.888 -7.723 1.00 77.00 297 PHE A CA 1
ATOM 2467 C C . PHE A 1 297 ? 3.757 16.640 -7.477 1.00 77.00 297 PHE A C 1
ATOM 2469 O O . PHE A 1 297 ? 2.688 16.071 -7.673 1.00 77.00 297 PHE A O 1
ATOM 2476 N N . ASP A 1 298 ? 3.830 17.895 -7.012 1.00 77.62 298 ASP A N 1
ATOM 2477 C CA . ASP A 1 298 ? 2.692 18.756 -6.643 1.00 77.62 298 ASP A CA 1
ATOM 2478 C C . ASP A 1 298 ? 1.824 18.216 -5.484 1.00 77.62 298 ASP A C 1
ATOM 2480 O O . ASP A 1 298 ? 0.668 18.592 -5.276 1.00 77.62 298 ASP A O 1
ATOM 2484 N N . ILE A 1 299 ? 2.389 17.335 -4.655 1.00 78.88 299 ILE A N 1
ATOM 2485 C CA . ILE A 1 299 ? 1.677 16.750 -3.519 1.00 78.88 299 ILE A CA 1
ATOM 2486 C C . ILE A 1 299 ? 2.008 17.529 -2.245 1.00 78.88 299 ILE A C 1
ATOM 2488 O O . ILE A 1 299 ? 3.128 17.497 -1.732 1.00 78.88 299 ILE A O 1
ATOM 2492 N N . HIS A 1 300 ? 0.989 18.156 -1.666 1.00 83.44 300 HIS A N 1
ATOM 2493 C CA . HIS A 1 300 ? 1.101 18.899 -0.413 1.00 83.44 300 HIS A CA 1
ATOM 2494 C C . HIS A 1 300 ? 0.422 18.128 0.733 1.00 83.44 300 HIS A C 1
ATOM 2496 O O . HIS A 1 300 ? -0.800 17.932 0.739 1.00 83.44 300 HIS A O 1
ATOM 2502 N N . ILE A 1 301 ? 1.219 17.654 1.699 1.00 84.44 301 ILE A N 1
ATOM 2503 C CA . ILE A 1 301 ? 0.757 16.900 2.878 1.00 84.44 301 ILE A CA 1
ATOM 2504 C C . ILE A 1 301 ? 1.083 17.700 4.139 1.00 84.44 301 ILE A C 1
ATOM 2506 O O . ILE A 1 301 ? 2.182 17.609 4.675 1.00 84.44 301 ILE A O 1
ATOM 2510 N N . ASP A 1 302 ? 0.107 18.451 4.638 1.00 84.88 302 ASP A N 1
ATOM 2511 C CA . ASP A 1 302 ? 0.263 19.216 5.885 1.00 84.88 302 ASP A CA 1
ATOM 2512 C C . ASP A 1 302 ? -0.185 18.414 7.113 1.00 84.88 302 ASP A C 1
ATOM 2514 O O . ASP A 1 302 ? 0.191 18.695 8.251 1.00 84.88 302 ASP A O 1
ATOM 2518 N N . THR A 1 303 ? -1.011 17.390 6.898 1.00 89.69 303 THR A N 1
ATOM 2519 C CA . THR A 1 303 ? -1.558 16.557 7.965 1.00 89.69 303 THR A CA 1
ATOM 2520 C C . THR A 1 303 ? -1.452 15.086 7.597 1.00 89.69 303 THR A C 1
ATOM 2522 O O . THR A 1 303 ? -1.965 14.645 6.570 1.00 89.69 303 THR A O 1
ATOM 2525 N N . LEU A 1 304 ? -0.805 14.323 8.474 1.00 92.81 304 LEU A N 1
ATOM 2526 C CA . LEU A 1 304 ? -0.781 12.868 8.466 1.00 92.81 304 LEU A CA 1
ATOM 2527 C C . LEU A 1 304 ? -1.137 12.391 9.873 1.00 92.81 304 LEU A C 1
ATOM 2529 O O . LEU A 1 304 ? -0.277 12.267 10.745 1.00 92.81 304 LEU A O 1
ATOM 2533 N N . ASN A 1 305 ? -2.427 12.169 10.103 1.00 95.00 305 ASN A N 1
ATOM 2534 C CA . ASN A 1 305 ? -2.927 11.710 11.388 1.00 95.00 305 ASN A CA 1
ATOM 2535 C C . ASN A 1 305 ? -2.466 10.276 11.625 1.00 95.00 305 ASN A C 1
ATOM 2537 O O . ASN A 1 305 ? -2.605 9.419 10.755 1.00 95.00 305 ASN A O 1
ATOM 2541 N N . TYR A 1 306 ? -1.973 10.022 12.826 1.00 94.94 306 TYR A N 1
ATOM 2542 C CA . TYR A 1 306 ? -1.639 8.709 13.342 1.00 94.94 306 TYR A CA 1
ATOM 2543 C C . TYR A 1 306 ? -2.370 8.513 14.655 1.00 94.94 306 TYR A C 1
ATOM 2545 O O . TYR A 1 306 ? -2.260 9.334 15.567 1.00 94.94 306 TYR A O 1
ATOM 2553 N N . GLN A 1 307 ? -3.161 7.450 14.714 1.00 94.81 307 GLN A N 1
ATOM 2554 C CA . GLN A 1 307 ? -4.025 7.148 15.842 1.00 94.81 307 GLN A CA 1
ATOM 2555 C C . GLN A 1 307 ? -4.250 5.640 15.958 1.00 94.81 307 GLN A C 1
ATOM 2557 O O . GLN A 1 307 ? -3.875 4.856 15.090 1.00 94.81 307 GLN A O 1
ATOM 2562 N N . PHE A 1 308 ? -4.887 5.228 17.041 1.00 94.69 308 PHE A N 1
ATOM 2563 C CA . PHE A 1 308 ? -5.210 3.843 17.327 1.00 94.69 308 PHE A CA 1
ATOM 2564 C C . PHE A 1 308 ? -6.684 3.718 17.645 1.00 94.69 308 PHE A C 1
ATOM 2566 O O . PHE A 1 308 ? -7.249 4.564 18.331 1.00 94.69 308 PHE A O 1
ATOM 2573 N N . LEU A 1 309 ? -7.284 2.634 17.174 1.00 94.00 309 LEU A N 1
ATOM 2574 C CA . LEU A 1 309 ? -8.665 2.274 17.439 1.00 94.00 309 LEU A CA 1
ATOM 2575 C C . LEU A 1 309 ? -8.672 0.892 18.080 1.00 94.00 309 LEU A C 1
ATOM 2577 O O . LEU A 1 309 ? -8.041 -0.035 17.571 1.00 94.00 309 LEU A O 1
ATOM 2581 N N . LYS A 1 310 ? -9.365 0.742 19.207 1.00 92.62 310 LYS A N 1
ATOM 2582 C CA . LYS A 1 310 ? -9.512 -0.543 19.884 1.00 92.62 310 LYS A CA 1
ATOM 2583 C C . LYS A 1 310 ? -10.977 -0.872 20.099 1.00 92.62 310 LYS A C 1
ATOM 2585 O O . LYS A 1 310 ? -11.714 -0.158 20.776 1.00 92.62 310 LYS A O 1
ATOM 2590 N N . PHE A 1 311 ? -11.342 -2.047 19.617 1.00 90.06 311 PHE A N 1
ATOM 2591 C CA . PHE A 1 311 ? -12.580 -2.729 19.948 1.00 90.06 311 PHE A CA 1
ATOM 2592 C C . PHE A 1 311 ? -12.322 -3.774 21.040 1.00 90.06 311 PHE A C 1
ATOM 2594 O O . PHE A 1 311 ? -11.179 -4.132 21.332 1.00 90.06 311 PHE A O 1
ATOM 2601 N N . LYS A 1 312 ? -13.388 -4.342 21.619 1.00 84.44 312 LYS A N 1
ATOM 2602 C CA . LYS A 1 312 ? -13.270 -5.438 22.609 1.00 84.44 312 LYS A CA 1
ATOM 2603 C C . LYS A 1 312 ? -12.423 -6.608 22.103 1.00 84.44 312 LYS A C 1
ATOM 2605 O O . LYS A 1 312 ? -11.734 -7.262 22.875 1.00 84.44 312 LYS A O 1
ATOM 2610 N N . LYS A 1 313 ? -12.480 -6.849 20.796 1.00 74.00 313 LYS A N 1
ATOM 2611 C CA . LYS A 1 313 ? -11.881 -7.992 20.114 1.00 74.00 313 LYS A CA 1
ATOM 2612 C C . LYS A 1 313 ? -10.460 -7.720 19.569 1.00 74.00 313 LYS A C 1
ATOM 2614 O O . LYS A 1 313 ? -9.798 -8.664 19.148 1.00 74.00 313 LYS A O 1
ATOM 2619 N N . GLY A 1 314 ? -9.956 -6.478 19.601 1.00 85.81 314 GLY A N 1
ATOM 2620 C CA . GLY A 1 314 ? -8.585 -6.152 19.180 1.00 85.81 314 GLY A CA 1
ATOM 2621 C C . GLY A 1 314 ? -8.339 -4.668 18.899 1.00 85.81 314 GLY A C 1
ATOM 2622 O O . GLY A 1 314 ? -9.273 -3.869 18.902 1.00 85.81 314 GLY A O 1
ATOM 2623 N N . ALA A 1 315 ? -7.075 -4.308 18.667 1.00 89.75 315 ALA A N 1
ATOM 2624 C CA . ALA A 1 315 ? -6.648 -2.952 18.324 1.00 89.75 315 ALA A CA 1
ATOM 2625 C C . ALA A 1 315 ? -6.057 -2.892 16.910 1.00 89.75 315 ALA A C 1
ATOM 2627 O O . ALA A 1 315 ? -5.452 -3.857 16.443 1.00 89.75 315 ALA A O 1
ATOM 2628 N N . MET A 1 316 ? -6.225 -1.745 16.262 1.00 93.25 316 MET A N 1
ATOM 2629 C CA . MET A 1 316 ? -5.694 -1.431 14.941 1.00 93.25 316 MET A CA 1
ATOM 2630 C C . MET A 1 316 ? -5.084 -0.028 14.940 1.00 93.25 316 MET A C 1
ATOM 2632 O O . MET A 1 316 ? -5.548 0.874 15.642 1.00 93.25 316 MET A O 1
ATOM 2636 N N . GLY A 1 317 ? -4.021 0.144 14.163 1.00 94.75 317 GLY A N 1
ATOM 2637 C CA . GLY A 1 317 ? -3.409 1.438 13.903 1.00 94.75 317 GLY A CA 1
ATOM 2638 C C . GLY A 1 317 ? -4.116 2.069 12.718 1.00 94.75 317 GLY A C 1
ATOM 2639 O O . GLY A 1 317 ? -4.360 1.390 11.724 1.00 94.75 317 GLY A O 1
ATOM 2640 N N . ILE A 1 318 ? -4.436 3.348 12.831 1.00 95.69 318 ILE A N 1
ATOM 2641 C CA . ILE A 1 318 ? -5.142 4.117 11.819 1.00 95.69 318 ILE A CA 1
ATOM 2642 C C . ILE A 1 318 ? -4.253 5.275 11.384 1.00 95.69 318 ILE A C 1
ATOM 2644 O O . ILE A 1 318 ? -3.688 5.988 12.219 1.00 95.69 318 ILE A O 1
ATOM 2648 N N . THR A 1 319 ? -4.161 5.476 10.075 1.00 96.00 319 THR A N 1
ATOM 2649 C CA . THR A 1 319 ? -3.530 6.661 9.496 1.00 96.00 319 THR A CA 1
ATOM 2650 C C . THR A 1 319 ? -4.412 7.292 8.438 1.00 96.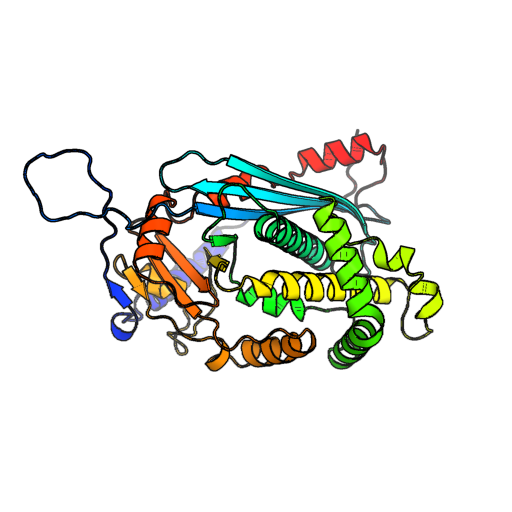00 319 THR A C 1
ATOM 2652 O O . THR A 1 319 ? -5.072 6.585 7.682 1.00 96.00 319 THR A O 1
ATOM 2655 N N . SER A 1 320 ? -4.451 8.619 8.392 1.00 96.19 320 SER A N 1
ATOM 2656 C CA . SER A 1 320 ? -5.317 9.34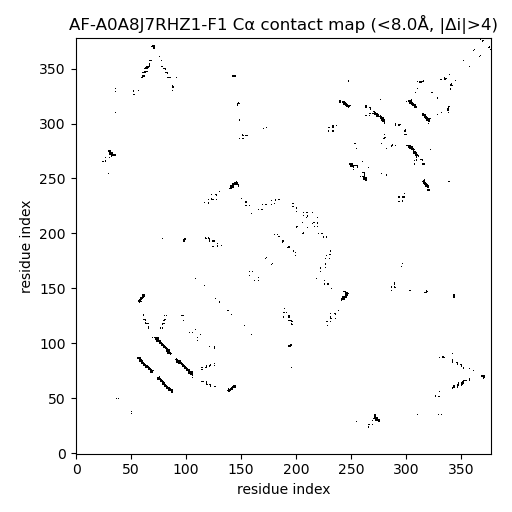7 7.464 1.00 96.19 320 SER A CA 1
ATOM 2657 C C . SER A 1 320 ? -4.837 10.778 7.257 1.00 96.19 320 SER A C 1
ATOM 2659 O O . SER A 1 320 ? -4.262 11.399 8.153 1.00 96.19 320 SER A O 1
ATOM 2661 N N . PHE A 1 321 ? -5.118 11.345 6.088 1.00 93.62 321 PHE A N 1
ATOM 2662 C CA . PHE A 1 321 ? -4.787 12.746 5.805 1.00 93.62 321 PHE A CA 1
ATOM 2663 C C . PHE A 1 321 ? -5.794 13.711 6.439 1.00 93.62 321 PHE A C 1
ATOM 2665 O O . PHE A 1 321 ? -5.429 14.784 6.914 1.00 93.62 321 PHE A O 1
ATOM 2672 N N . LYS A 1 322 ? -7.050 13.273 6.562 1.00 93.38 322 LYS A N 1
ATOM 2673 C CA . LYS A 1 322 ? -8.112 13.976 7.283 1.00 93.38 322 LYS A CA 1
ATOM 2674 C C . LYS A 1 322 ? -8.311 13.384 8.675 1.00 93.38 322 LYS A C 1
ATOM 2676 O O . LYS A 1 322 ? -8.286 12.163 8.847 1.00 93.38 322 LYS A O 1
ATOM 2681 N N . LYS A 1 323 ? -8.552 14.239 9.672 1.00 92.44 323 LYS A N 1
ATOM 2682 C CA . LYS A 1 323 ? -8.937 13.788 11.013 1.00 92.44 323 LYS A CA 1
ATOM 2683 C C . LYS A 1 323 ? -10.278 13.055 10.937 1.00 92.44 323 LYS A C 1
ATOM 2685 O O . LYS A 1 323 ? -11.249 13.604 10.422 1.00 92.44 323 LYS A O 1
ATOM 2690 N N . LEU A 1 324 ? -10.310 11.830 11.450 1.00 94.50 324 LEU A N 1
ATOM 2691 C CA . LEU A 1 324 ? -11.518 11.013 11.491 1.00 94.50 324 LEU A CA 1
ATOM 2692 C C . LEU A 1 324 ? -12.331 11.339 12.745 1.00 94.50 324 LEU A C 1
ATOM 2694 O O . LEU A 1 324 ? -11.762 11.598 13.810 1.00 94.50 324 LEU A O 1
ATOM 2698 N N . ASP A 1 325 ? -13.649 11.347 12.600 1.00 91.12 325 ASP A N 1
ATOM 2699 C CA . ASP A 1 325 ? -14.584 11.545 13.700 1.00 91.12 325 ASP A CA 1
ATOM 2700 C C . ASP A 1 325 ? -15.097 10.208 14.255 1.00 91.12 325 ASP A C 1
ATOM 2702 O O . ASP A 1 325 ? -14.762 9.119 13.782 1.00 91.12 325 ASP A O 1
ATOM 2706 N N . GLU A 1 326 ? -15.899 10.302 15.313 1.00 91.19 326 GLU A N 1
ATOM 2707 C CA . GLU A 1 326 ? -16.478 9.133 15.967 1.00 91.19 326 GLU A CA 1
ATOM 2708 C C . GLU A 1 326 ? -17.434 8.344 15.074 1.00 91.19 326 GLU A C 1
ATOM 2710 O O . GLU A 1 326 ? -17.547 7.130 15.245 1.00 91.19 326 GLU A O 1
ATOM 2715 N N . GLU A 1 327 ? -18.102 9.002 14.128 1.00 92.06 327 GLU A N 1
ATOM 2716 C CA . GLU A 1 327 ? -19.064 8.343 13.255 1.00 92.06 327 GLU A CA 1
ATOM 2717 C C . GLU A 1 327 ? -18.353 7.396 12.282 1.00 92.06 327 GLU A C 1
ATOM 2719 O O . GLU A 1 327 ? -18.787 6.257 12.096 1.00 92.06 327 GLU A O 1
ATOM 2724 N N . VAL A 1 328 ? -17.199 7.812 11.748 1.00 94.44 328 VAL A N 1
ATOM 2725 C CA . VAL A 1 328 ? -16.326 6.931 10.959 1.00 94.44 328 VAL A CA 1
ATOM 2726 C C . VAL A 1 328 ? -15.875 5.725 11.788 1.00 94.44 328 VAL A C 1
ATOM 2728 O O . VAL A 1 328 ? -15.834 4.610 11.269 1.00 94.44 328 VAL A O 1
ATOM 2731 N N . PHE A 1 329 ? -15.563 5.900 13.077 1.00 93.69 329 PHE A N 1
ATOM 2732 C CA . PHE A 1 329 ? -15.178 4.776 13.943 1.00 93.69 329 PHE A CA 1
ATOM 2733 C C . PHE A 1 329 ? -16.335 3.809 14.195 1.00 93.69 329 PHE A C 1
ATOM 2735 O O . PHE A 1 329 ? -16.122 2.595 14.180 1.00 93.69 329 PHE A O 1
ATOM 2742 N N . ASP A 1 330 ? -17.549 4.326 14.384 1.00 92.00 330 ASP A N 1
ATOM 2743 C CA . ASP A 1 330 ? -18.754 3.509 14.531 1.00 92.00 330 ASP A CA 1
ATOM 2744 C C . ASP A 1 330 ? -19.078 2.752 13.228 1.00 92.00 330 ASP A C 1
ATOM 2746 O O . ASP A 1 330 ? -19.464 1.580 13.266 1.00 92.00 330 ASP A O 1
ATOM 2750 N N . ALA A 1 331 ? -18.848 3.368 12.066 1.00 93.12 331 ALA A N 1
ATOM 2751 C CA . ALA A 1 331 ? -18.975 2.710 10.768 1.00 93.12 331 ALA A CA 1
ATOM 2752 C C . ALA A 1 331 ? -17.904 1.620 10.562 1.00 93.12 331 ALA A C 1
ATOM 2754 O O . ALA A 1 331 ? -18.242 0.490 10.203 1.00 93.12 331 ALA A O 1
ATOM 2755 N N . LEU A 1 332 ? -16.633 1.905 10.875 1.00 93.19 332 LEU A N 1
ATOM 2756 C CA . LEU A 1 332 ? -15.538 0.925 10.837 1.00 93.19 332 LEU A CA 1
ATOM 2757 C C . LEU A 1 332 ? -15.799 -0.267 11.767 1.00 93.19 332 LEU A C 1
ATOM 2759 O O . LEU A 1 332 ? -15.503 -1.412 11.413 1.00 93.19 332 LEU A O 1
ATOM 2763 N N . TYR A 1 333 ? -16.376 -0.017 12.944 1.00 91.50 333 TYR A N 1
ATOM 2764 C CA . TYR A 1 333 ? -16.774 -1.066 13.877 1.00 91.50 333 TYR A CA 1
ATOM 2765 C C . TYR A 1 333 ? -17.803 -2.017 13.256 1.00 91.50 333 TYR A C 1
ATOM 2767 O O . TYR A 1 333 ? -17.618 -3.230 13.318 1.00 91.50 333 TYR A O 1
ATOM 2775 N N . LYS A 1 334 ? -18.839 -1.489 12.588 1.00 90.69 334 LYS A N 1
ATOM 2776 C CA . LYS A 1 334 ? -19.890 -2.304 11.946 1.00 90.69 334 LYS A CA 1
ATOM 2777 C C . LYS A 1 334 ? -19.379 -3.196 10.813 1.00 90.69 334 LYS A C 1
ATOM 2779 O O . LYS A 1 334 ? -20.003 -4.210 10.517 1.00 90.69 334 LYS A O 1
ATOM 2784 N N . ILE A 1 335 ? -18.258 -2.841 10.187 1.00 90.94 335 ILE A N 1
ATOM 2785 C CA . ILE A 1 335 ? -17.632 -3.642 9.123 1.00 90.94 335 ILE A CA 1
ATOM 2786 C C . ILE A 1 335 ? -16.458 -4.493 9.633 1.00 90.94 335 ILE A C 1
ATOM 2788 O O . ILE A 1 335 ? -15.750 -5.121 8.844 1.00 90.94 335 ILE A O 1
ATOM 2792 N N . THR A 1 336 ? -16.223 -4.507 10.946 1.00 89.19 336 THR A N 1
ATOM 2793 C CA . THR A 1 336 ? -15.147 -5.262 11.588 1.00 89.19 336 THR A CA 1
ATOM 2794 C C . THR A 1 336 ? -15.724 -6.468 12.315 1.00 89.19 336 THR A C 1
ATOM 2796 O O . THR A 1 336 ? -16.558 -6.328 13.201 1.00 89.19 336 THR A O 1
ATOM 2799 N N . ASP A 1 337 ? -15.248 -7.668 11.984 1.00 78.19 337 ASP A N 1
ATOM 2800 C CA . ASP A 1 337 ? -15.689 -8.884 12.677 1.00 78.19 337 ASP A CA 1
ATOM 2801 C C . ASP A 1 337 ? -14.946 -9.063 14.013 1.00 78.19 337 ASP A C 1
ATOM 2803 O O . ASP A 1 337 ? -15.504 -8.850 15.093 1.00 78.19 337 ASP A O 1
ATOM 2807 N N . THR A 1 338 ? -13.664 -9.436 13.953 1.00 71.88 338 THR A N 1
ATOM 2808 C CA . THR A 1 338 ? -12.822 -9.669 15.135 1.00 71.88 338 THR A CA 1
ATOM 2809 C C . THR A 1 338 ? -11.959 -8.450 15.427 1.00 71.88 338 THR A C 1
ATOM 2811 O O . THR A 1 338 ? -12.269 -7.659 16.303 1.00 71.88 338 THR A O 1
ATOM 2814 N N . ASN A 1 339 ? -10.885 -8.238 14.686 1.00 77.69 339 ASN A N 1
ATOM 2815 C CA . ASN A 1 339 ? -9.944 -7.142 14.936 1.00 77.69 339 ASN A CA 1
ATOM 2816 C C . ASN A 1 339 ? -9.556 -6.406 13.653 1.00 77.69 339 ASN A C 1
ATOM 2818 O O . ASN A 1 339 ? -8.572 -5.671 13.638 1.00 77.69 339 ASN A O 1
ATOM 2822 N N . TYR A 1 340 ? -10.294 -6.650 12.572 1.00 86.88 340 TYR A N 1
ATOM 2823 C CA . TYR A 1 340 ? -9.965 -6.146 11.255 1.00 86.88 340 TYR A CA 1
ATOM 2824 C C . TYR A 1 340 ? -11.208 -6.006 10.375 1.00 86.88 340 TYR A C 1
ATOM 2826 O O . TYR A 1 340 ? -12.071 -6.892 10.440 1.00 86.88 340 TYR A O 1
ATOM 2834 N N . PRO A 1 341 ? -11.298 -4.951 9.543 1.00 91.94 341 PRO A N 1
ATOM 2835 C CA . PRO A 1 341 ? -12.354 -4.823 8.550 1.00 91.94 341 PRO A CA 1
ATOM 2836 C C . PRO A 1 341 ? -12.454 -6.085 7.693 1.00 91.94 341 PRO A C 1
ATOM 2838 O O . PRO A 1 341 ? -11.462 -6.547 7.118 1.00 91.94 341 PRO A O 1
ATOM 2841 N N . TYR A 1 342 ? -13.650 -6.664 7.600 1.00 91.25 342 TYR A N 1
ATOM 2842 C CA . TYR A 1 342 ? -13.823 -7.924 6.882 1.00 91.25 342 TYR A CA 1
ATOM 2843 C C . TYR A 1 342 ? -13.525 -7.769 5.384 1.00 91.25 342 TYR A C 1
ATOM 2845 O O . TYR A 1 342 ? -13.142 -8.745 4.741 1.00 91.25 342 TYR A O 1
ATOM 2853 N N . ILE A 1 343 ? -13.697 -6.563 4.820 1.00 94.19 343 ILE A N 1
ATOM 2854 C CA . ILE A 1 343 ? -13.430 -6.299 3.401 1.00 94.19 343 ILE A CA 1
ATOM 2855 C C . ILE A 1 343 ? -11.953 -6.493 3.073 1.00 94.19 343 ILE A C 1
ATOM 2857 O O . ILE A 1 343 ? -11.641 -7.120 2.069 1.00 94.19 343 ILE A O 1
ATOM 2861 N N . LEU A 1 344 ? -11.050 -6.079 3.967 1.00 94.25 344 LEU A N 1
ATOM 2862 C CA . LEU A 1 344 ? -9.613 -6.305 3.809 1.00 94.25 344 LEU A CA 1
ATOM 2863 C C . LEU A 1 344 ? -9.288 -7.796 3.902 1.00 94.25 344 LEU A C 1
ATOM 2865 O O . LEU A 1 344 ? -8.557 -8.330 3.078 1.00 94.25 344 LEU A O 1
ATOM 2869 N N . LYS A 1 345 ? -9.900 -8.508 4.862 1.00 92.38 345 LYS A N 1
ATOM 2870 C CA . LYS A 1 345 ? -9.764 -9.971 4.959 1.00 92.38 345 LYS A CA 1
ATOM 2871 C C . LYS A 1 345 ? -10.205 -10.657 3.660 1.00 92.38 345 LYS A C 1
ATOM 2873 O O . LYS A 1 345 ? -9.552 -11.601 3.226 1.00 92.38 345 LYS A O 1
ATOM 2878 N N . LYS A 1 346 ? -11.291 -10.183 3.041 1.00 94.81 346 LYS A N 1
ATOM 2879 C CA . LYS A 1 346 ? -11.784 -10.725 1.774 1.00 94.81 346 LYS A CA 1
ATOM 2880 C C . LYS A 1 346 ? -10.800 -10.494 0.630 1.00 94.81 346 LYS A C 1
ATOM 2882 O O . LYS A 1 346 ? -10.550 -11.446 -0.103 1.00 94.81 346 LYS A O 1
ATOM 2887 N N . CYS A 1 347 ? -10.253 -9.282 0.507 1.00 95.50 347 CYS A N 1
ATOM 2888 C CA . CYS A 1 347 ? -9.224 -8.965 -0.488 1.00 95.50 347 CYS A CA 1
ATOM 2889 C C . CYS A 1 347 ? -8.019 -9.899 -0.309 1.00 95.50 347 CYS A C 1
ATOM 2891 O O . CYS A 1 347 ? -7.684 -10.638 -1.231 1.00 95.50 347 CYS A O 1
ATOM 2893 N N . HIS A 1 348 ? -7.490 -9.989 0.916 1.00 94.50 348 HIS A N 1
ATOM 2894 C CA . HIS A 1 348 ? -6.345 -10.833 1.268 1.00 94.50 348 HIS A CA 1
ATOM 2895 C C . HIS A 1 348 ? -6.518 -12.308 0.896 1.00 94.50 348 HIS A C 1
ATOM 2897 O O . HIS A 1 348 ? -5.618 -12.954 0.360 1.00 94.50 348 HIS A O 1
ATOM 2903 N N . GLU A 1 349 ? -7.690 -12.873 1.187 1.00 94.44 349 GLU A N 1
ATOM 2904 C CA . GLU A 1 349 ? -7.996 -14.266 0.856 1.00 94.44 349 GLU A CA 1
ATOM 2905 C C . GLU A 1 349 ? -8.095 -14.507 -0.654 1.00 94.44 349 GLU A C 1
ATOM 2907 O O . GLU A 1 349 ? -7.857 -15.629 -1.100 1.00 94.44 349 GLU A O 1
ATOM 2912 N N . LYS A 1 350 ? -8.483 -13.487 -1.426 1.00 96.75 350 LYS A N 1
ATOM 2913 C CA . LYS A 1 350 ? -8.788 -13.600 -2.857 1.00 96.75 350 LYS A CA 1
ATOM 2914 C C . LYS A 1 350 ? -7.597 -13.331 -3.759 1.00 96.75 350 LYS A C 1
ATOM 2916 O O . LYS A 1 350 ? -7.493 -13.981 -4.791 1.00 96.75 350 LYS A O 1
ATOM 2921 N N . VAL A 1 351 ? -6.701 -12.443 -3.345 1.00 96.62 351 VAL A N 1
ATOM 2922 C CA . VAL A 1 351 ? -5.509 -12.084 -4.119 1.00 96.62 351 VAL A CA 1
ATOM 2923 C C . VAL A 1 351 ? -4.337 -13.045 -3.902 1.00 96.62 351 VAL A C 1
ATOM 2925 O O . VAL A 1 351 ? -3.374 -13.039 -4.659 1.00 96.62 351 VAL A O 1
ATOM 2928 N N . LYS A 1 352 ? -4.384 -13.886 -2.862 1.00 97.00 352 LYS A N 1
ATOM 2929 C CA . LYS A 1 352 ? -3.270 -14.760 -2.477 1.00 97.00 352 LYS A CA 1
ATOM 2930 C C . LYS A 1 352 ? -2.823 -15.685 -3.617 1.00 97.00 352 LYS A C 1
ATOM 2932 O O . LYS A 1 352 ? -3.576 -16.566 -4.016 1.00 97.00 352 LYS A O 1
ATOM 2937 N N . ILE A 1 353 ? -1.548 -15.582 -3.998 1.00 96.00 353 ILE A N 1
ATOM 2938 C CA . ILE A 1 353 ? -0.908 -16.460 -4.991 1.00 96.00 353 ILE A CA 1
ATOM 2939 C C . ILE A 1 353 ? -0.110 -17.562 -4.279 1.00 96.00 353 ILE A C 1
ATOM 2941 O O . ILE A 1 353 ? 0.915 -17.320 -3.635 1.00 96.00 353 ILE A O 1
ATOM 2945 N N . SER A 1 354 ? -0.579 -18.801 -4.369 1.00 95.44 354 SER A N 1
ATOM 2946 C CA . SER A 1 354 ? 0.044 -19.970 -3.739 1.00 95.44 354 SER A CA 1
ATOM 2947 C C . SER A 1 354 ? 1.168 -20.587 -4.579 1.00 95.44 354 SER A C 1
ATOM 2949 O O . SER A 1 354 ? 1.212 -20.452 -5.798 1.00 95.44 354 SER A O 1
ATOM 2951 N N . GLU A 1 355 ? 2.055 -21.351 -3.932 1.00 93.06 355 GLU A N 1
ATOM 2952 C CA . GLU A 1 355 ? 3.076 -22.152 -4.635 1.00 93.06 355 GLU A CA 1
ATOM 2953 C C . GLU A 1 355 ? 2.463 -23.132 -5.642 1.00 93.06 355 GLU A C 1
ATOM 2955 O O . GLU A 1 355 ? 3.011 -23.340 -6.718 1.00 93.06 355 GLU A O 1
ATOM 2960 N N . VAL A 1 356 ? 1.296 -23.697 -5.318 1.00 94.25 356 VAL A N 1
ATOM 2961 C CA . VAL A 1 356 ? 0.587 -24.640 -6.195 1.00 94.25 356 VAL A CA 1
ATOM 2962 C C . VAL A 1 356 ? 0.095 -23.947 -7.468 1.00 94.25 356 VAL A C 1
ATOM 2964 O O . VAL A 1 356 ? 0.076 -24.556 -8.535 1.00 94.25 356 VAL A O 1
ATOM 2967 N N . GLU A 1 357 ? -0.319 -22.683 -7.378 1.00 94.19 357 GLU A N 1
ATOM 2968 C CA . GLU A 1 357 ? -0.690 -21.881 -8.550 1.00 94.19 357 GLU A CA 1
ATOM 2969 C C . GLU A 1 357 ? 0.535 -21.518 -9.383 1.00 94.19 357 GLU A C 1
ATOM 2971 O O . GLU A 1 357 ? 0.487 -21.657 -10.604 1.00 94.19 357 GLU A O 1
ATOM 2976 N N . MET A 1 358 ? 1.652 -21.166 -8.738 1.00 93.88 358 MET A N 1
ATOM 2977 C CA . MET A 1 358 ? 2.920 -20.946 -9.437 1.00 93.88 358 MET A CA 1
ATOM 2978 C C . MET A 1 358 ? 3.385 -22.202 -10.182 1.00 93.88 358 MET A C 1
ATOM 2980 O O . MET A 1 358 ? 3.759 -22.102 -11.346 1.00 93.88 358 MET A O 1
ATOM 2984 N N . ASP A 1 359 ? 3.301 -23.388 -9.571 1.00 91.75 359 ASP A N 1
ATOM 2985 C CA . ASP A 1 359 ? 3.653 -24.658 -10.224 1.00 91.75 359 ASP A CA 1
ATOM 2986 C C . ASP A 1 359 ? 2.789 -24.923 -11.464 1.00 91.75 359 ASP A C 1
ATOM 2988 O O . ASP A 1 359 ? 3.296 -25.325 -12.513 1.00 91.75 359 ASP A O 1
ATOM 2992 N N . LYS A 1 360 ? 1.477 -24.666 -11.374 1.00 93.75 360 LYS A N 1
ATOM 2993 C CA . LYS A 1 360 ? 0.570 -24.773 -12.527 1.00 93.75 360 LYS A CA 1
ATOM 2994 C C . LYS A 1 360 ? 0.936 -23.783 -13.624 1.00 93.75 360 LYS A C 1
ATOM 2996 O O . LYS A 1 360 ? 0.888 -24.153 -14.793 1.00 93.75 360 LYS A O 1
ATOM 3001 N N . TYR A 1 361 ? 1.299 -22.555 -13.258 1.00 94.56 361 TYR A N 1
ATOM 3002 C CA . TYR A 1 361 ? 1.657 -21.525 -14.225 1.00 94.56 361 TYR A CA 1
ATOM 3003 C C . TYR A 1 361 ? 2.978 -21.838 -14.939 1.00 94.56 361 TYR A C 1
ATOM 3005 O O . TYR A 1 361 ? 3.044 -21.768 -16.162 1.00 94.56 361 TYR A O 1
ATOM 3013 N N . VAL A 1 362 ? 3.988 -22.310 -14.202 1.00 92.94 362 VAL A N 1
ATOM 3014 C CA . VAL A 1 362 ? 5.253 -22.820 -14.763 1.00 92.94 362 VAL A CA 1
ATOM 3015 C C . VAL A 1 362 ? 4.991 -23.944 -15.770 1.00 92.94 362 VAL A C 1
ATOM 3017 O O . VAL A 1 362 ? 5.506 -23.900 -16.888 1.00 92.94 362 VAL A O 1
ATOM 3020 N N . LYS A 1 363 ? 4.138 -24.915 -15.408 1.00 92.31 363 LYS A N 1
ATOM 3021 C CA . LYS A 1 363 ? 3.748 -26.014 -16.306 1.00 92.31 363 LYS A CA 1
ATOM 3022 C C . LYS A 1 363 ? 2.984 -25.515 -17.536 1.00 92.31 363 LYS A C 1
ATOM 3024 O O . LYS A 1 363 ? 3.236 -25.999 -18.634 1.00 92.31 363 LYS A O 1
ATOM 3029 N N . TYR A 1 364 ? 2.082 -24.546 -17.372 1.00 94.69 364 TYR A N 1
ATOM 3030 C CA . TYR A 1 364 ? 1.332 -23.935 -18.475 1.00 94.69 364 TYR A CA 1
ATOM 3031 C C . TYR A 1 364 ? 2.249 -23.239 -19.491 1.00 94.69 364 TYR A C 1
ATOM 3033 O O . TYR A 1 364 ? 2.033 -23.372 -20.692 1.00 94.69 364 TYR A O 1
ATOM 3041 N N . LEU A 1 365 ? 3.292 -22.549 -19.019 1.00 93.06 365 LEU A N 1
ATOM 3042 C CA . LEU A 1 365 ? 4.287 -21.894 -19.873 1.00 93.06 365 LEU A CA 1
ATOM 3043 C C . LEU A 1 365 ? 5.288 -22.869 -20.519 1.00 93.06 365 LEU A C 1
ATOM 3045 O O . LEU A 1 365 ? 6.088 -22.445 -21.348 1.00 93.06 365 LEU A O 1
ATOM 3049 N N . GLY A 1 366 ? 5.264 -24.157 -20.155 1.00 90.69 366 GLY A N 1
ATOM 3050 C CA . GLY A 1 366 ? 6.195 -25.155 -20.686 1.00 90.69 366 GLY A CA 1
ATOM 3051 C C . GLY A 1 366 ? 7.644 -24.933 -20.243 1.00 90.69 366 GLY A C 1
ATOM 3052 O O . GLY A 1 366 ? 8.567 -25.216 -21.004 1.00 90.69 366 GLY A O 1
ATOM 3053 N N . ILE A 1 367 ? 7.857 -24.399 -19.037 1.00 86.62 367 ILE A N 1
ATOM 3054 C CA . ILE A 1 367 ? 9.199 -24.201 -18.476 1.00 86.62 367 ILE A CA 1
ATOM 3055 C C . ILE A 1 367 ? 9.624 -25.488 -17.761 1.00 86.62 367 ILE A C 1
ATOM 3057 O O . ILE A 1 367 ? 9.015 -25.885 -16.768 1.00 86.62 367 ILE A O 1
ATOM 3061 N N . TYR A 1 368 ? 10.694 -26.111 -18.258 1.00 79.31 368 TYR A N 1
ATOM 3062 C CA . TYR A 1 368 ? 11.253 -27.371 -17.742 1.00 79.31 368 TYR A CA 1
ATOM 3063 C C . TYR A 1 368 ? 12.651 -27.200 -17.125 1.00 79.31 368 TYR A C 1
ATOM 3065 O O . TYR A 1 368 ? 13.368 -28.177 -16.935 1.00 79.31 368 TYR A O 1
ATOM 3073 N N . GLU A 1 369 ? 13.064 -25.961 -16.858 1.00 73.19 369 GLU A N 1
ATOM 3074 C CA . GLU A 1 369 ? 14.380 -25.658 -16.296 1.00 73.19 369 GLU A CA 1
ATOM 3075 C C . GLU A 1 369 ? 14.505 -26.050 -14.822 1.00 73.19 369 GLU A C 1
ATOM 3077 O O . GLU A 1 369 ? 13.538 -26.012 -14.052 1.00 73.19 369 GLU A O 1
ATOM 3082 N N . ASP A 1 370 ? 15.738 -26.356 -14.414 1.00 68.62 370 ASP A N 1
ATOM 3083 C CA . ASP A 1 370 ? 16.062 -26.624 -13.021 1.00 68.62 370 ASP A CA 1
ATOM 3084 C C . ASP A 1 370 ? 15.835 -25.373 -12.164 1.00 68.62 370 ASP A C 1
ATOM 3086 O O . ASP A 1 370 ? 16.326 -24.272 -12.432 1.00 68.62 370 ASP A O 1
ATOM 3090 N N . THR A 1 371 ? 15.105 -25.552 -11.065 1.00 68.00 371 THR A N 1
ATOM 3091 C CA . THR A 1 371 ? 15.049 -24.533 -10.013 1.00 68.00 371 THR A CA 1
ATOM 3092 C C . THR A 1 371 ? 16.387 -24.478 -9.271 1.00 68.00 371 THR A C 1
ATOM 3094 O O . THR A 1 371 ? 17.076 -25.492 -9.156 1.00 68.00 371 THR A O 1
ATOM 3097 N N . GLU A 1 372 ? 16.723 -23.340 -8.646 1.00 58.66 372 GLU A N 1
ATOM 3098 C CA . GLU A 1 372 ? 17.938 -23.186 -7.806 1.00 58.66 372 GLU A CA 1
ATOM 3099 C C . GLU A 1 372 ? 18.070 -24.262 -6.692 1.00 58.66 372 GLU A C 1
ATOM 3101 O O . GLU A 1 372 ? 19.118 -24.389 -6.061 1.00 58.66 372 GLU A O 1
ATOM 3106 N N . ARG A 1 373 ? 17.008 -25.040 -6.418 1.00 51.84 373 ARG A N 1
ATOM 3107 C CA . ARG A 1 373 ? 16.957 -26.110 -5.408 1.00 51.84 373 ARG A CA 1
ATOM 3108 C C . ARG A 1 373 ? 17.048 -27.539 -5.969 1.00 51.84 373 ARG A C 1
ATOM 3110 O O . ARG A 1 373 ? 16.940 -28.473 -5.177 1.00 51.84 373 ARG A O 1
ATOM 3117 N N . GLY A 1 374 ? 17.254 -27.725 -7.276 1.00 45.41 374 GLY A N 1
ATOM 3118 C CA . GLY A 1 374 ? 17.509 -29.040 -7.883 1.00 45.41 374 GLY A CA 1
ATOM 3119 C C . GLY A 1 374 ? 16.335 -30.024 -7.809 1.00 45.41 374 GLY A C 1
ATOM 3120 O O . GLY A 1 374 ? 16.546 -31.215 -7.586 1.00 45.41 374 GLY A O 1
ATOM 3121 N N . VAL A 1 375 ? 15.096 -29.538 -7.937 1.00 43.69 375 VAL A N 1
ATOM 3122 C CA . VAL A 1 375 ? 13.896 -30.391 -7.941 1.00 43.69 375 VAL A CA 1
ATOM 3123 C C . VAL A 1 375 ? 13.306 -30.437 -9.347 1.00 43.69 375 VAL A C 1
ATOM 3125 O O . VAL A 1 375 ? 12.872 -29.404 -9.854 1.00 43.69 375 VAL A O 1
ATOM 3128 N N . TYR A 1 376 ? 13.275 -31.639 -9.932 1.00 43.50 376 TYR A N 1
ATOM 3129 C CA . TYR A 1 376 ? 12.585 -31.948 -11.185 1.00 43.50 376 TYR A CA 1
ATOM 3130 C C . TYR A 1 376 ? 11.083 -31.670 -11.045 1.00 43.50 376 TYR A C 1
ATOM 3132 O O . TYR A 1 376 ? 10.442 -32.139 -10.100 1.00 43.50 376 TYR A O 1
ATOM 3140 N N . LEU A 1 377 ? 10.519 -30.920 -11.990 1.00 44.78 377 LEU A N 1
ATOM 3141 C CA . LEU A 1 377 ? 9.076 -30.850 -12.202 1.00 44.78 377 LEU A CA 1
ATOM 3142 C C . LEU A 1 377 ? 8.699 -31.912 -13.244 1.00 44.78 377 LEU A C 1
ATOM 3144 O O . LEU A 1 377 ? 8.609 -31.595 -14.426 1.00 44.78 377 LEU A O 1
ATOM 3148 N N . ASP A 1 378 ? 8.482 -33.151 -12.797 1.00 39.53 378 ASP A N 1
ATOM 3149 C CA . ASP A 1 378 ? 7.727 -34.145 -13.580 1.00 39.53 378 ASP A CA 1
ATOM 3150 C C . ASP A 1 378 ? 6.220 -33.795 -13.595 1.00 39.53 378 ASP A C 1
ATOM 3152 O O . ASP A 1 378 ? 5.665 -33.305 -12.569 1.00 39.53 378 ASP A O 1
#